Protein AF-0000000066290931 (afdb_homodimer)

Secondary structure (DSSP, 8-state):
-EEEE--SHHHHHHHHHHHHTT--EEEEES-TTSHHHHHS--EEESSGGG--SSEEEEE--GGGHHHHGGG--SEEEE-SSS-HHHHHHHHHHTEEE-GGGHHHHHHTS-GGGEEEEETTEEEEESSTTSPPPTT----SB-TTT--B-SS-HHHHHHHH-TTSEEEE-EEEETTEEEEEHHHHHHHHHHHHH-SEEEEEEE-SSEEEEEEEEE-/-EEEE--SHHHHHHHHHHHHTT--EEEEES-TTSHHHHHS--EEESSGGG--SSEEEEE--GGGHHHHGGG--SEEEE-SSS-HHHHHHHHHHTEEE-GGGHHHHHHTS-GGGEEEEETTEEEEESSTTSPPPTT----SB-TTT--B-SS-HHHHHHHH-TTSEEEE-EEEETTEEEEEHHHHHHHHHHHHH-SEEEEEEE-SSEEEEEEEEE-

Nearest PDB structures (foldseek):
  2dwc-assembly1_A  TM=7.096E-01  e=7.414E-03  Pyrococcus horikoshii OT3
  1kjq-assembly1_A  TM=5.152E-01  e=2.157E-02  Escherichia coli
  2dwc-assembly1_B  TM=4.068E-01  e=4.775E-03  Pyrococcus horikoshii OT3
  1kj8-assembly1_A  TM=3.905E-01  e=8.406E-03  Escherichia coli
  1kj8-assembly1_B  TM=3.903E-01  e=1.678E-02  Escherichia coli

Sequence (430 aa):
MDVIVGGGKYGVEAARFLEKRSRDYVIIDRNPECLAMRELDLVRVDSIEEVKEGRYFLKGGIEILPSLLKFKPEYIFPTAPLHVAAEALRLKFDLKPWNEVLDCIIGNLPARVVVSAGRGSVVVSYNRDADCLEKCSAPDICPVTKIKKPCPMHDLVKFAYPDAFVLISRQLEPGLGAISGEELAKLMKQAEKREKIVVATACRCHGVITALKRAMDVIVGGGKYGVEAARFLEKRSRDYVIIDRNPECLAMRELDLVRVDSIEEVKEGRYFLKGGIEILPSLLKFKPEYIFPTAPLHVAAEALRLKFDLKPWNEVLDCIIGNLPARVVVSAGRGSVVVSYNRDADCLEKCSAPDICPVTKIKKPCPMHDLVKFAYPDAFVLISRQLEPGLGAISGEELAKLMKQAEKREKIVVATACRCHGVITALKRA

pLDDT: mean 97.21, std 1.92, range [83.56, 98.88]

Solvent-accessible surface area (backbone atoms only — not comparable to full-atom values): 22575 Å² total; per-residue (Å²): 80,27,41,29,38,20,26,43,74,60,22,38,51,52,48,51,56,34,50,79,65,73,47,36,32,37,32,28,22,71,54,79,77,30,54,29,62,74,74,45,92,57,46,78,40,92,48,76,87,70,64,70,91,43,48,34,33,36,68,34,58,59,78,51,50,73,69,53,51,79,57,60,15,68,38,31,30,66,53,39,98,59,62,55,71,54,51,30,49,27,62,76,68,59,40,39,61,32,56,83,55,47,60,59,40,52,46,22,35,33,50,73,28,55,65,48,73,57,86,17,29,38,34,35,20,77,61,57,87,59,76,77,65,84,52,41,76,73,59,63,48,35,87,80,82,60,47,60,55,54,44,42,34,41,40,47,49,44,55,31,38,69,83,42,48,71,46,57,36,44,71,79,45,56,65,38,53,29,31,47,31,63,58,50,51,51,48,53,59,52,52,73,77,45,61,61,50,39,38,27,45,15,25,61,52,35,35,41,38,36,26,32,23,59,120,83,28,41,29,38,23,28,43,74,59,22,38,51,51,49,52,57,34,49,78,66,73,46,35,32,38,31,29,23,72,55,80,77,31,53,28,62,72,75,43,90,57,45,80,40,91,46,77,86,71,64,72,90,44,48,34,34,35,69,33,59,60,79,51,51,72,68,53,51,79,58,61,15,66,41,31,30,65,53,39,100,60,62,56,70,54,52,29,47,28,62,75,66,59,38,38,62,32,55,83,54,47,60,61,40,52,46,22,35,32,52,74,28,55,65,48,76,58,87,17,30,37,34,34,19,77,59,57,89,57,75,78,64,85,51,42,78,72,59,63,49,35,89,79,81,61,47,60,54,53,44,43,33,39,41,47,48,43,56,31,37,69,83,41,48,69,45,57,35,44,70,80,44,56,66,39,53,28,31,46,31,62,59,50,52,52,48,52,59,52,52,74,77,43,61,62,49,38,38,27,44,16,24,60,50,35,35,40,37,35,27,34,24,58,121

Structure (mmCIF, N/CA/C/O backbone):
data_AF-0000000066290931-model_v1
#
loop_
_entity.id
_entity.type
_entity.pdbx_description
1 polymer 'Uncharacterized protein AF_1314'
#
loop_
_atom_site.group_PDB
_atom_site.id
_atom_site.type_symbol
_atom_site.label_atom_id
_atom_site.label_alt_id
_atom_site.label_comp_id
_atom_site.label_asym_id
_atom_site.label_entity_id
_atom_site.label_seq_id
_atom_site.pdbx_PDB_ins_code
_atom_site.Cartn_x
_atom_site.Cartn_y
_atom_site.Cartn_z
_atom_site.occupancy
_atom_site.B_iso_or_equiv
_atom_site.auth_seq_id
_atom_site.auth_comp_id
_atom_site.auth_asym_id
_atom_site.auth_atom_id
_atom_site.pdbx_PDB_model_num
ATOM 1 N N . MET A 1 1 ? 5.922 -23.781 -26.359 1 96 1 MET A N 1
ATOM 2 C CA . MET A 1 1 ? 4.895 -24.562 -25.656 1 96 1 MET A CA 1
ATOM 3 C C . MET A 1 1 ? 4.551 -23.922 -24.312 1 96 1 MET A C 1
ATOM 5 O O . MET A 1 1 ? 5.41 -23.797 -23.438 1 96 1 MET A O 1
ATOM 9 N N . ASP A 1 2 ? 3.314 -23.406 -24.172 1 98.62 2 ASP A N 1
ATOM 10 C CA . ASP A 1 2 ? 2.844 -22.859 -22.906 1 98.62 2 ASP A CA 1
ATOM 11 C C . ASP A 1 2 ? 2.125 -23.922 -22.078 1 98.62 2 ASP A C 1
ATOM 13 O O . ASP A 1 2 ? 1.812 -25 -22.594 1 98.62 2 ASP A O 1
ATOM 17 N N . VAL A 1 3 ? 2.014 -23.625 -20.828 1 98.81 3 VAL A N 1
ATOM 18 C CA . VAL A 1 3 ? 1.461 -24.641 -19.938 1 98.81 3 VAL A CA 1
ATOM 19 C C . VAL A 1 3 ? 0.19 -24.109 -19.266 1 98.81 3 VAL A C 1
ATOM 21 O O . VAL A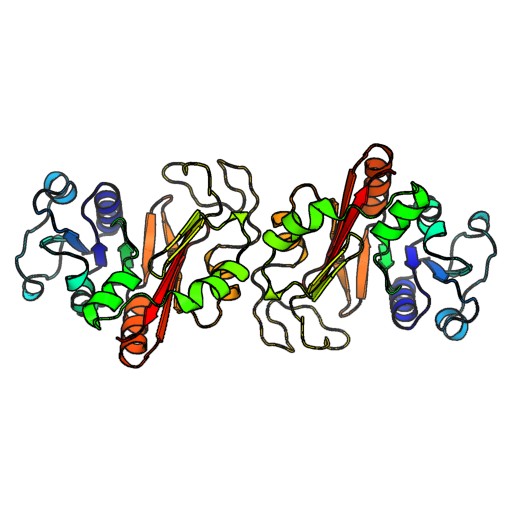 1 3 ? 0.156 -22.969 -18.797 1 98.81 3 VAL A O 1
ATOM 24 N N . ILE A 1 4 ? -0.84 -24.906 -19.234 1 98.81 4 ILE A N 1
ATOM 25 C CA . ILE A 1 4 ? -2.09 -24.609 -18.547 1 98.81 4 ILE A CA 1
ATOM 26 C C . ILE A 1 4 ? -2.332 -25.641 -17.453 1 98.81 4 ILE A C 1
ATOM 28 O O . ILE A 1 4 ? -2.424 -26.844 -17.734 1 98.81 4 ILE A O 1
ATOM 32 N N . VAL A 1 5 ? -2.406 -25.219 -16.266 1 98.69 5 VAL A N 1
ATOM 33 C CA . VAL A 1 5 ? -2.656 -26.109 -15.141 1 98.69 5 VAL A CA 1
ATOM 34 C C . VAL A 1 5 ? -4.141 -26.094 -14.781 1 98.69 5 VAL A C 1
ATOM 36 O O . VAL A 1 5 ? -4.613 -25.172 -14.109 1 98.69 5 VAL A O 1
ATOM 39 N N . GLY A 1 6 ? -4.848 -27.078 -15.109 1 98.12 6 GLY A N 1
ATOM 40 C CA . GLY A 1 6 ? -6.285 -27.172 -14.914 1 98.12 6 GLY A CA 1
ATOM 41 C C . GLY A 1 6 ? -7.066 -27.062 -16.219 1 98.12 6 GLY A C 1
ATOM 42 O O . GLY A 1 6 ? -6.887 -26.109 -16.984 1 98.12 6 GLY A O 1
ATOM 43 N N . GLY A 1 7 ? -7.914 -28.031 -16.438 1 98.06 7 GLY A N 1
ATOM 44 C CA . GLY A 1 7 ? -8.68 -28.078 -17.672 1 98.06 7 GLY A CA 1
ATOM 45 C C . GLY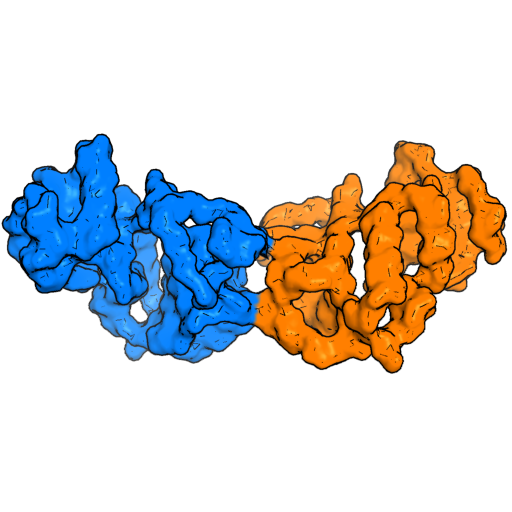 A 1 7 ? -10.125 -27.656 -17.484 1 98.06 7 GLY A C 1
ATOM 46 O O . GLY A 1 7 ? -11.008 -28.109 -18.219 1 98.06 7 GLY A O 1
ATOM 47 N N . GLY A 1 8 ? -10.398 -26.859 -16.453 1 97.38 8 GLY A N 1
ATOM 48 C CA . GLY A 1 8 ? -11.742 -26.328 -16.25 1 97.38 8 GLY A CA 1
ATOM 49 C C . GLY A 1 8 ? -12.055 -25.125 -17.125 1 97.38 8 GLY A C 1
ATOM 50 O O . GLY A 1 8 ? -11.461 -24.953 -18.188 1 97.38 8 GLY A O 1
ATOM 51 N N . LYS A 1 9 ? -13.039 -24.375 -16.719 1 96 9 LYS A N 1
ATOM 52 C CA . LYS A 1 9 ? -13.531 -23.219 -17.469 1 96 9 LYS A CA 1
ATOM 53 C C . LYS A 1 9 ? -12.398 -22.266 -17.812 1 96 9 LYS A C 1
ATOM 55 O O . LYS A 1 9 ? -12.242 -21.859 -18.969 1 96 9 LYS A O 1
ATOM 60 N N . TYR A 1 10 ? -11.625 -21.969 -16.828 1 96.06 10 TYR A N 1
ATOM 61 C CA . TYR A 1 10 ? -10.57 -20.984 -17.031 1 96.06 10 TYR A CA 1
ATOM 62 C C . TYR A 1 10 ? -9.414 -21.578 -17.828 1 96.06 10 TYR A C 1
ATOM 64 O O . TYR A 1 10 ? -8.711 -20.859 -18.547 1 96.06 10 TYR A O 1
ATOM 72 N N . GLY A 1 11 ? -9.219 -22.859 -17.672 1 98.12 11 GLY A N 1
ATOM 73 C CA . GLY A 1 11 ? -8.258 -23.531 -18.531 1 98.12 11 GLY A CA 1
ATOM 74 C C . GLY A 1 11 ? -8.625 -23.453 -20 1 98.12 11 GLY A C 1
ATOM 75 O O . GLY A 1 11 ? -7.762 -23.219 -20.844 1 98.12 11 GLY A O 1
ATOM 76 N N . VAL A 1 12 ? -9.883 -23.594 -20.219 1 98.5 12 VAL A N 1
ATOM 77 C CA . VAL A 1 12 ? -10.383 -23.516 -21.578 1 98.5 12 VAL A CA 1
ATOM 78 C C . VAL A 1 12 ? -10.172 -22.094 -22.125 1 98.5 12 VAL A C 1
ATOM 80 O O . VAL A 1 12 ? -9.734 -21.922 -23.266 1 98.5 12 VAL A O 1
ATOM 83 N N . GLU A 1 13 ? -10.445 -21.125 -21.281 1 97.75 13 GLU A N 1
ATOM 84 C CA . GLU A 1 13 ? -10.242 -19.734 -21.688 1 97.75 13 GLU A CA 1
ATOM 85 C C . GLU A 1 13 ? -8.781 -19.469 -22.016 1 97.75 13 GLU A C 1
ATOM 87 O O . GLU A 1 13 ? -8.477 -18.781 -23 1 97.75 13 GLU A O 1
ATOM 92 N N . ALA A 1 14 ? -7.91 -19.984 -21.234 1 98.56 14 ALA A N 1
ATOM 93 C CA . ALA A 1 14 ? -6.477 -19.844 -21.469 1 98.56 14 ALA A CA 1
ATOM 94 C C . ALA A 1 14 ? -6.066 -20.5 -22.781 1 98.56 14 ALA A C 1
ATOM 96 O O . ALA A 1 14 ? -5.301 -19.922 -23.562 1 98.56 14 ALA A O 1
ATOM 97 N N . ALA A 1 15 ? -6.629 -21.656 -23.016 1 98.81 15 ALA A N 1
ATOM 98 C CA . ALA A 1 15 ? -6.328 -22.375 -24.25 1 98.81 15 ALA A CA 1
ATOM 99 C C . ALA A 1 15 ? -6.777 -21.578 -25.469 1 98.81 15 ALA A C 1
ATOM 101 O O . ALA A 1 15 ? -6.027 -21.438 -26.438 1 98.81 15 ALA A O 1
ATOM 102 N N . ARG A 1 16 ? -7.941 -21.078 -25.391 1 98.5 16 ARG A N 1
ATOM 103 C CA . ARG A 1 16 ? -8.477 -20.297 -26.5 1 98.5 16 ARG A CA 1
AT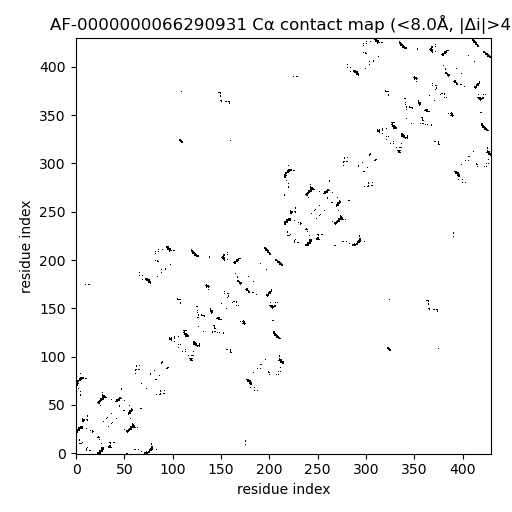OM 104 C C . ARG A 1 16 ? -7.633 -19.062 -26.766 1 98.5 16 ARG A C 1
ATOM 106 O O . ARG A 1 16 ? -7.41 -18.672 -27.906 1 98.5 16 ARG A O 1
ATOM 113 N N . PHE A 1 17 ? -7.254 -18.406 -25.688 1 98.38 17 PHE A N 1
ATOM 114 C CA . PHE A 1 17 ? -6.348 -17.266 -25.797 1 98.38 17 PHE A CA 1
ATOM 115 C C . PHE A 1 17 ? -5.09 -17.656 -26.578 1 98.38 17 PHE A C 1
ATOM 117 O O . PHE A 1 17 ? -4.664 -16.938 -27.484 1 98.38 17 PHE A O 1
ATOM 124 N N . LEU A 1 18 ? -4.484 -18.781 -26.25 1 98.69 18 LEU A N 1
ATOM 125 C CA . LEU A 1 18 ? -3.256 -19.25 -26.875 1 98.69 18 LEU A CA 1
ATOM 126 C C . LEU A 1 18 ? -3.506 -19.656 -28.328 1 98.69 18 LEU A C 1
ATOM 128 O O . LEU A 1 18 ? -2.674 -19.391 -29.203 1 98.69 18 LEU A O 1
ATOM 132 N N . GLU A 1 19 ? -4.629 -20.188 -28.594 1 98.31 19 GLU A N 1
ATOM 133 C CA . GLU A 1 19 ? -4.977 -20.594 -29.953 1 98.31 19 GLU A CA 1
ATOM 134 C C . GLU A 1 19 ? -5.098 -19.391 -30.875 1 98.31 19 GLU A C 1
ATOM 136 O O . GLU A 1 19 ? -4.633 -19.438 -32.031 1 98.31 19 GLU A O 1
ATOM 141 N N . LYS A 1 20 ? -5.77 -18.344 -30.375 1 97.69 20 LYS A N 1
ATOM 142 C CA . LYS A 1 20 ? -5.902 -17.109 -31.141 1 97.69 20 LYS A CA 1
ATOM 143 C C . LYS A 1 20 ? -4.535 -16.562 -31.547 1 97.69 20 LYS A C 1
ATOM 145 O O . LYS A 1 20 ? -4.418 -15.836 -32.531 1 97.69 20 LYS A O 1
ATOM 150 N N . ARG A 1 21 ? -3.582 -16.953 -30.844 1 97.06 21 ARG A N 1
ATOM 151 C CA . ARG A 1 21 ? -2.238 -16.438 -31.094 1 97.06 21 ARG A CA 1
ATOM 152 C C . ARG A 1 21 ? -1.345 -17.5 -31.719 1 97.06 21 ARG A C 1
ATOM 154 O O . ARG A 1 21 ? -0.128 -17.328 -31.812 1 97.06 21 ARG A O 1
ATOM 161 N N . SER A 1 22 ? -1.899 -18.625 -32.062 1 97.62 22 SER A N 1
ATOM 162 C CA . SER A 1 22 ? -1.22 -19.734 -32.719 1 97.62 22 SER A CA 1
ATOM 163 C C . SER A 1 22 ? -0.071 -20.266 -31.875 1 97.62 22 SER A C 1
ATOM 165 O O . SER A 1 22 ? 1.021 -20.531 -32.375 1 97.62 22 SER A O 1
ATOM 167 N N . ARG A 1 23 ? -0.32 -20.328 -30.625 1 98.19 23 ARG A N 1
ATOM 168 C CA . ARG A 1 23 ? 0.688 -20.844 -29.703 1 98.19 23 ARG A CA 1
ATOM 169 C C . ARG A 1 23 ? 0.375 -22.281 -29.297 1 98.19 23 ARG A C 1
ATOM 171 O O . ARG A 1 23 ? -0.79 -22.641 -29.125 1 98.19 23 ARG A O 1
ATOM 178 N N . ASP A 1 24 ? 1.445 -23.031 -29.203 1 98.62 24 ASP A N 1
ATOM 179 C CA . ASP A 1 24 ? 1.329 -24.406 -28.703 1 98.62 24 ASP A CA 1
ATOM 180 C C . ASP A 1 24 ? 1.185 -24.422 -27.188 1 98.62 24 ASP A C 1
ATOM 182 O O . ASP A 1 24 ? 1.726 -23.562 -26.484 1 98.62 24 ASP A O 1
ATOM 186 N N . TYR A 1 25 ? 0.439 -25.453 -26.703 1 98.81 25 TYR A N 1
ATOM 187 C CA . TYR A 1 25 ? 0.272 -25.531 -25.25 1 98.81 25 TYR A CA 1
ATOM 188 C C . TYR A 1 25 ? -0.017 -26.969 -24.812 1 98.81 25 TYR A C 1
ATOM 190 O O . TYR A 1 25 ? -0.355 -27.828 -25.641 1 98.81 25 TYR A O 1
ATOM 198 N N . VAL A 1 26 ? 0.183 -27.219 -23.594 1 98.75 26 VAL A N 1
ATOM 199 C CA . VAL A 1 26 ? -0.208 -28.469 -22.938 1 98.75 26 VAL A CA 1
ATOM 200 C C . VAL A 1 26 ? -1.065 -28.172 -21.719 1 98.75 26 VAL A C 1
ATOM 202 O O . VAL A 1 26 ? -0.765 -27.234 -20.953 1 98.75 26 VAL A O 1
ATOM 205 N N . ILE A 1 27 ? -2.201 -28.812 -21.547 1 98.75 27 ILE A N 1
ATOM 206 C CA . ILE A 1 27 ? -3.076 -28.734 -20.391 1 98.75 27 ILE A CA 1
ATOM 207 C C . ILE A 1 27 ? -2.857 -29.953 -19.5 1 98.75 27 ILE A C 1
ATOM 209 O O . ILE A 1 27 ? -2.836 -31.078 -19.969 1 98.75 27 ILE A O 1
ATOM 213 N N . ILE A 1 28 ? -2.672 -29.719 -18.266 1 98.44 28 ILE A N 1
ATOM 214 C CA . ILE A 1 28 ? -2.598 -30.828 -17.328 1 98.44 28 ILE A CA 1
ATOM 215 C C . ILE A 1 28 ? -3.805 -30.797 -16.391 1 98.44 28 ILE A C 1
ATOM 217 O O . ILE A 1 28 ? -4.188 -29.734 -15.898 1 98.44 28 ILE A O 1
ATOM 221 N N . ASP A 1 29 ? -4.406 -31.922 -16.172 1 98.12 29 ASP A N 1
ATOM 222 C CA . ASP A 1 29 ? -5.535 -32.094 -15.266 1 98.12 29 ASP A CA 1
ATOM 223 C C . ASP A 1 29 ? -5.637 -33.562 -14.805 1 98.12 29 ASP A C 1
ATOM 225 O O . ASP A 1 29 ? -5.32 -34.469 -15.562 1 98.12 29 ASP A O 1
ATOM 229 N N . ARG A 1 30 ? -6.055 -33.719 -13.617 1 97.06 30 ARG A N 1
ATOM 230 C CA . ARG A 1 30 ? -6.188 -35.062 -13.086 1 97.06 30 ARG A CA 1
ATOM 231 C C . ARG A 1 30 ? -7.371 -35.781 -13.719 1 97.06 30 ARG A C 1
ATOM 233 O O . ARG A 1 30 ? -7.375 -37.031 -13.812 1 97.06 30 ARG A O 1
ATOM 240 N N . ASN A 1 31 ? -8.367 -35 -14.094 1 97.12 31 ASN A N 1
ATOM 241 C CA . ASN A 1 31 ? -9.562 -35.562 -14.719 1 97.12 31 ASN A CA 1
ATOM 242 C C . ASN A 1 31 ? -9.406 -35.656 -16.234 1 97.12 31 ASN A C 1
ATOM 244 O O . ASN A 1 31 ? -9.43 -34.625 -16.922 1 97.12 31 ASN A O 1
ATOM 248 N N . PRO A 1 32 ? -9.312 -36.812 -16.828 1 96.19 32 PRO A N 1
ATOM 249 C CA . PRO A 1 32 ? -9.133 -36.938 -18.281 1 96.19 32 PRO A CA 1
ATOM 250 C C . PRO A 1 32 ? -10.367 -36.531 -19.078 1 96.19 32 PRO A C 1
ATOM 252 O O . PRO A 1 32 ? -10.305 -36.406 -20.297 1 96.19 32 PRO A O 1
ATOM 255 N N . GLU A 1 33 ? -11.469 -36.312 -18.359 1 97.19 33 GLU A N 1
ATOM 256 C CA . GLU A 1 33 ? -12.703 -35.875 -19.016 1 97.19 33 GLU A CA 1
ATOM 257 C C . GLU A 1 33 ? -13.078 -34.469 -18.625 1 97.19 33 GLU A C 1
ATOM 259 O O . GLU A 1 33 ? -14.266 -34.125 -18.562 1 97.19 33 GLU A O 1
ATOM 264 N N . CYS A 1 34 ? -12.055 -33.719 -18.203 1 97.56 34 CYS A N 1
ATOM 265 C CA . CYS A 1 34 ? -12.312 -32.344 -17.812 1 97.56 34 CYS A CA 1
ATOM 266 C C . CYS A 1 34 ? -12.914 -31.547 -18.969 1 97.56 34 CYS A C 1
ATOM 268 O O . CYS A 1 34 ? -13.008 -32.062 -20.078 1 97.56 34 CYS A O 1
ATOM 270 N N . LEU A 1 35 ? -13.336 -30.375 -18.719 1 98.31 35 LEU A N 1
ATOM 271 C CA . LEU A 1 35 ? -14.039 -29.516 -19.688 1 98.31 35 LEU A CA 1
ATOM 272 C C . LEU A 1 35 ? -13.18 -29.281 -20.922 1 98.31 35 LEU A C 1
ATOM 274 O O . LEU A 1 35 ? -13.695 -29.281 -22.047 1 98.31 35 LEU A O 1
ATOM 278 N N . ALA A 1 36 ? -11.961 -29.094 -20.734 1 98.5 36 ALA A N 1
ATOM 279 C CA . ALA A 1 36 ? -11.055 -28.812 -21.844 1 98.5 36 ALA A CA 1
ATOM 280 C C . ALA A 1 36 ? -11.07 -29.953 -22.859 1 98.5 36 ALA A C 1
ATOM 282 O O . ALA A 1 36 ? -11.062 -29.719 -24.078 1 98.5 36 ALA A O 1
ATOM 283 N N . MET A 1 37 ? -11.062 -31.172 -22.406 1 97.81 37 MET A N 1
ATOM 284 C CA . MET A 1 37 ? -11.047 -32.344 -23.281 1 97.81 37 MET A CA 1
ATOM 285 C C . MET A 1 37 ? -12.344 -32.438 -24.094 1 97.81 37 MET A C 1
ATOM 287 O O . MET A 1 37 ? -12.352 -32.969 -25.203 1 97.81 37 MET A O 1
ATOM 291 N N . ARG A 1 38 ? -13.344 -31.859 -23.547 1 97.69 38 ARG A N 1
ATOM 292 C CA . ARG A 1 38 ? -14.648 -31.906 -24.203 1 97.69 38 ARG A CA 1
ATOM 293 C C . ARG A 1 38 ? -14.797 -30.766 -25.219 1 97.69 38 ARG A C 1
ATOM 295 O O . ARG A 1 38 ? -15.438 -30.938 -26.266 1 97.69 38 ARG A O 1
ATOM 302 N N . GLU A 1 39 ? -14.211 -29.688 -24.938 1 97.88 39 GLU A N 1
ATOM 303 C CA . GLU A 1 39 ? -14.508 -28.469 -25.703 1 97.88 39 GLU A CA 1
ATOM 304 C C . GLU A 1 39 ? -13.406 -28.172 -26.703 1 97.88 39 GLU A C 1
ATOM 306 O O . GLU A 1 39 ? -13.617 -27.422 -27.656 1 97.88 39 GLU A O 1
ATOM 311 N N . LEU A 1 40 ? -12.305 -28.703 -26.484 1 98.38 40 LEU A N 1
ATOM 312 C CA . LEU A 1 40 ? -11.156 -28.359 -27.328 1 98.38 40 LEU A CA 1
ATOM 313 C C . LEU A 1 40 ? -10.664 -29.578 -28.094 1 98.38 40 LEU A C 1
ATOM 315 O O . LEU A 1 40 ? -10.969 -30.719 -27.734 1 98.38 40 LEU A O 1
ATOM 319 N N . ASP A 1 41 ? -9.969 -29.328 -29.203 1 97.5 41 ASP A N 1
ATOM 320 C CA . ASP A 1 41 ? -9.344 -30.375 -30 1 97.5 41 ASP A CA 1
ATOM 321 C C . ASP A 1 41 ? -7.914 -30.656 -29.516 1 97.5 41 ASP A C 1
ATOM 323 O O . ASP A 1 41 ? -6.957 -30.094 -30.047 1 97.5 41 ASP A O 1
ATOM 327 N N . LEU A 1 42 ? -7.812 -31.531 -28.547 1 98.38 42 LEU A N 1
ATOM 328 C CA . LEU A 1 42 ? -6.531 -31.797 -27.906 1 98.38 42 LEU A CA 1
ATOM 329 C C . LEU A 1 42 ? -6.055 -33.219 -28.219 1 98.38 42 LEU A C 1
ATOM 331 O O . LEU A 1 42 ? -6.867 -34.125 -28.297 1 98.38 42 LEU A O 1
ATOM 335 N N . VAL A 1 43 ? -4.832 -33.344 -28.375 1 98.06 43 VAL A N 1
ATOM 336 C CA . VAL A 1 43 ? -4.211 -34.656 -28.469 1 98.06 43 VAL A CA 1
ATOM 337 C C . VAL A 1 43 ? -3.865 -35.156 -27.062 1 98.06 43 VAL A C 1
ATOM 339 O O . VAL A 1 43 ? -3.104 -34.531 -26.328 1 98.06 43 VAL A O 1
ATOM 342 N N . ARG A 1 44 ? -4.418 -36.25 -26.688 1 97.56 44 ARG A N 1
ATOM 343 C CA . ARG A 1 44 ? -4.117 -36.875 -25.406 1 97.56 44 ARG A CA 1
ATOM 344 C C . ARG A 1 44 ? -2.795 -37.625 -25.453 1 97.56 44 ARG A C 1
ATOM 346 O O . ARG A 1 44 ? -2.555 -38.406 -26.375 1 97.56 44 ARG A O 1
ATOM 353 N N . VAL A 1 45 ? -1.954 -37.344 -24.5 1 97.06 45 VAL A N 1
ATOM 354 C CA . VAL A 1 45 ? -0.694 -38.062 -24.406 1 97.06 45 VAL A CA 1
ATOM 355 C C . VAL A 1 45 ? -0.525 -38.594 -22.984 1 97.06 45 VAL A C 1
ATOM 357 O O . VAL A 1 45 ? -1.117 -38.094 -22.031 1 97.06 45 VAL A O 1
ATOM 360 N N . ASP A 1 46 ? 0.33 -39.625 -22.828 1 94.12 46 ASP A N 1
ATOM 361 C CA . ASP A 1 46 ? 0.478 -40.312 -21.547 1 94.12 46 ASP A CA 1
ATOM 362 C C . ASP A 1 46 ? 1.736 -39.844 -20.812 1 94.12 46 ASP A C 1
ATOM 364 O O . ASP A 1 46 ? 1.885 -40.062 -19.609 1 94.12 46 ASP A O 1
ATOM 368 N N . SER A 1 47 ? 2.586 -39.281 -21.641 1 96 47 SER A N 1
ATOM 369 C CA . SER A 1 47 ? 3.838 -38.844 -21.047 1 96 47 SER A CA 1
ATOM 370 C C . SER A 1 47 ? 4.324 -37.531 -21.672 1 96 47 SER A C 1
ATOM 372 O O . SER A 1 47 ? 3.922 -37.188 -22.781 1 96 47 SER A O 1
ATOM 374 N N . ILE A 1 48 ? 5.129 -36.844 -20.891 1 96.88 48 ILE A N 1
ATOM 375 C CA . ILE A 1 48 ? 5.668 -35.562 -21.297 1 96.88 48 ILE A CA 1
ATOM 376 C C . ILE A 1 48 ? 6.508 -35.719 -22.562 1 96.88 48 ILE A C 1
ATOM 378 O O . ILE A 1 48 ? 6.594 -34.812 -23.391 1 96.88 48 ILE A O 1
ATOM 382 N N . GLU A 1 49 ? 7.133 -36.875 -22.781 1 96 49 GLU A N 1
ATOM 383 C CA . GLU A 1 49 ? 8.008 -37.156 -23.922 1 96 49 GLU A CA 1
ATOM 384 C C . GLU A 1 49 ? 7.238 -37.125 -25.234 1 96 49 GLU A C 1
ATOM 386 O O . GLU A 1 49 ? 7.824 -36.906 -26.297 1 96 49 GLU A O 1
ATOM 391 N N . GLU A 1 50 ? 6.023 -37.281 -25.125 1 96.94 50 GLU A N 1
ATOM 392 C CA . GLU A 1 50 ? 5.184 -37.312 -26.312 1 96.94 50 GLU A CA 1
ATOM 393 C C . GLU A 1 50 ? 4.742 -35.906 -26.734 1 96.94 50 GLU A C 1
ATOM 395 O O . GLU A 1 50 ? 4.18 -35.719 -27.812 1 96.94 50 GLU A O 1
ATOM 400 N N . VAL A 1 51 ? 4.914 -34.969 -25.844 1 96.06 51 VAL A N 1
ATOM 401 C CA . VAL A 1 51 ? 4.516 -33.594 -26.125 1 96.06 51 VAL A CA 1
ATOM 402 C C . VAL A 1 51 ? 5.477 -32.969 -27.125 1 96.06 51 VAL A C 1
ATOM 404 O O . VAL A 1 51 ? 6.695 -33 -26.922 1 96.06 51 VAL A O 1
ATOM 407 N N . LYS A 1 52 ? 5.047 -32.5 -28.219 1 93.19 52 LYS A N 1
ATOM 408 C CA . LYS A 1 52 ? 5.766 -31.812 -29.281 1 93.19 52 LYS A CA 1
ATOM 409 C C . LYS A 1 52 ? 5.082 -30.484 -29.625 1 93.19 52 LYS A C 1
ATOM 411 O O . LYS A 1 52 ? 4.535 -29.828 -28.75 1 93.19 52 LYS A O 1
ATOM 416 N N . GLU A 1 53 ? 5.148 -30.047 -30.75 1 95.5 53 GLU A N 1
ATOM 417 C CA . GLU A 1 53 ? 4.398 -28.875 -31.188 1 95.5 53 GLU A CA 1
ATOM 418 C C . GLU A 1 53 ? 2.916 -29.203 -31.359 1 95.5 53 GLU A C 1
ATOM 420 O O . GLU A 1 53 ? 2.557 -30.266 -31.844 1 95.5 53 GLU A O 1
ATOM 425 N N . GLY A 1 54 ? 2.096 -28.297 -30.797 1 97.75 54 GLY A N 1
ATOM 426 C CA . GLY A 1 54 ? 0.662 -28.516 -30.922 1 97.75 54 GLY A CA 1
ATOM 427 C C . GLY A 1 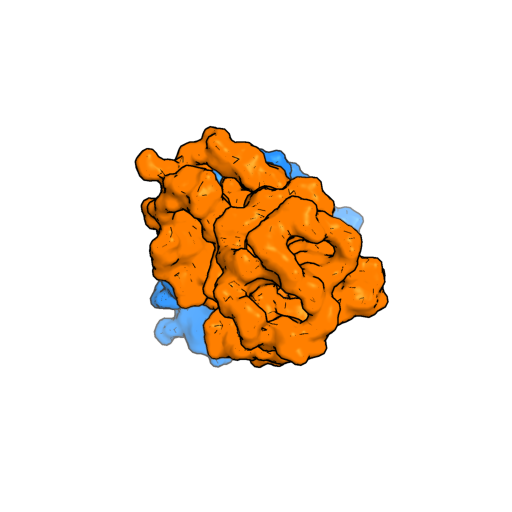54 ? -0.086 -28.312 -29.609 1 97.75 54 GLY A C 1
ATOM 428 O O . GLY A 1 54 ? 0.331 -27.516 -28.766 1 97.75 54 GLY A O 1
ATOM 429 N N . ARG A 1 55 ? -1.283 -28.922 -29.594 1 98.56 55 ARG A N 1
ATOM 430 C CA . ARG A 1 55 ? -2.201 -28.812 -28.469 1 98.56 55 ARG A CA 1
ATOM 431 C C . ARG A 1 55 ? -2.377 -30.156 -27.766 1 98.56 55 ARG A C 1
ATOM 433 O O . ARG A 1 55 ? -2.906 -31.094 -28.359 1 98.56 55 ARG A O 1
ATOM 440 N N . TYR A 1 56 ? -1.979 -30.156 -26.547 1 98.75 56 TYR A N 1
ATOM 441 C CA . TYR A 1 56 ? -1.913 -31.469 -25.891 1 98.75 56 TYR A CA 1
ATOM 442 C C . TYR A 1 56 ? -2.641 -31.438 -24.562 1 98.75 56 TYR A C 1
ATOM 444 O O . TYR A 1 56 ? -2.787 -30.391 -23.938 1 98.75 56 TYR A O 1
ATOM 452 N N . PHE A 1 57 ? -3.139 -32.625 -24.172 1 98.69 57 PHE A N 1
ATOM 453 C CA . PHE A 1 57 ? -3.639 -32.875 -22.828 1 98.69 57 PHE A CA 1
ATOM 454 C C . PHE A 1 57 ? -2.812 -33.969 -22.156 1 98.69 57 PHE A C 1
ATOM 456 O O . PHE A 1 57 ? -2.545 -35.031 -22.766 1 98.69 57 PHE A O 1
ATOM 463 N N . LEU A 1 58 ? -2.387 -33.719 -21.078 1 98.25 58 LEU A N 1
ATOM 464 C CA . LEU A 1 58 ? -1.648 -34.688 -20.25 1 98.25 58 LEU A CA 1
ATOM 465 C C . LEU A 1 58 ? -2.352 -34.906 -18.922 1 98.25 58 LEU A C 1
ATOM 467 O O . LEU A 1 58 ? -2.559 -33.969 -18.156 1 98.25 58 LEU A O 1
ATOM 471 N N . LYS A 1 59 ? -2.686 -36.188 -18.688 1 97.5 59 LYS A N 1
ATOM 472 C CA . LYS A 1 59 ? -3.314 -36.5 -17.406 1 97.5 59 LYS A CA 1
ATOM 473 C C . LYS A 1 59 ? -2.314 -36.406 -16.266 1 97.5 59 LYS A C 1
ATOM 475 O O . LYS A 1 59 ? -1.233 -37 -16.312 1 97.5 59 LYS A O 1
ATOM 480 N N . GLY A 1 60 ? -2.6 -35.625 -15.297 1 95.19 60 GLY A N 1
ATOM 481 C CA . GLY A 1 60 ? -1.729 -35.5 -14.141 1 95.19 60 GLY A CA 1
ATOM 482 C C . GLY A 1 60 ? -2 -34.219 -13.344 1 95.19 60 GLY A C 1
ATOM 483 O O . GLY A 1 60 ? -2.82 -33.406 -13.742 1 95.19 60 GLY A O 1
ATOM 484 N N . GLY A 1 61 ? -1.426 -34.156 -12.156 1 94.31 61 GLY A N 1
ATOM 485 C CA . GLY A 1 61 ? -1.578 -33 -11.297 1 94.31 61 GLY A CA 1
ATOM 486 C C . GLY A 1 61 ? -0.374 -32.062 -11.328 1 94.31 61 GLY A C 1
ATOM 487 O O . GLY A 1 61 ? 0.358 -32.031 -12.312 1 94.31 61 GLY A O 1
ATOM 488 N N . ILE A 1 62 ? -0.273 -31.266 -10.336 1 96.19 62 ILE A N 1
ATOM 489 C CA . ILE A 1 62 ? 0.708 -30.188 -10.211 1 96.19 62 ILE A CA 1
ATOM 490 C C . ILE A 1 62 ? 2.115 -30.781 -10.172 1 96.19 62 ILE A C 1
ATOM 492 O O . ILE A 1 62 ? 3.092 -30.094 -10.484 1 96.19 62 ILE A O 1
ATOM 496 N N . GLU A 1 63 ? 2.242 -32.094 -9.898 1 96 63 GLU A N 1
ATOM 497 C CA . GLU A 1 63 ? 3.539 -32.75 -9.781 1 96 63 GLU A CA 1
ATOM 498 C C . GLU A 1 63 ? 4.25 -32.812 -11.133 1 96 63 GLU A C 1
ATOM 500 O O . GLU A 1 63 ? 5.465 -33.031 -11.195 1 96 63 GLU A O 1
ATOM 505 N N . ILE A 1 64 ? 3.58 -32.625 -12.211 1 97.25 64 ILE A N 1
ATOM 506 C CA . ILE A 1 64 ? 4.137 -32.719 -13.555 1 97.25 64 ILE A CA 1
ATOM 507 C C . ILE A 1 64 ? 4.77 -31.406 -13.953 1 97.25 64 ILE A C 1
ATOM 509 O O . ILE A 1 64 ? 5.66 -31.359 -14.805 1 97.25 64 ILE A O 1
ATOM 513 N N . LEU A 1 65 ? 4.348 -30.328 -13.367 1 98.31 65 LEU A N 1
ATOM 514 C CA . LEU A 1 65 ? 4.652 -28.969 -13.805 1 98.31 65 LEU A CA 1
ATOM 515 C C . LEU A 1 65 ? 6.16 -28.734 -13.844 1 98.31 65 LEU A C 1
ATOM 517 O O . LEU A 1 65 ? 6.684 -28.219 -14.836 1 98.31 65 LEU A O 1
ATOM 521 N N . PRO A 1 66 ? 6.926 -29.156 -12.836 1 97.94 66 PRO A N 1
ATOM 522 C CA . PRO A 1 66 ? 8.367 -28.906 -12.898 1 97.94 66 PRO A CA 1
ATOM 523 C C . PRO A 1 66 ? 9.016 -29.531 -14.133 1 97.94 66 PRO A C 1
ATOM 525 O O . PRO A 1 66 ? 9.914 -28.922 -14.727 1 97.94 66 PRO A O 1
ATOM 528 N N . SER A 1 67 ? 8.547 -30.656 -14.531 1 97.69 67 SER A N 1
ATOM 529 C CA . SER A 1 67 ? 9.109 -31.328 -15.695 1 97.69 67 SER A CA 1
ATOM 530 C C . SER A 1 67 ? 8.742 -30.609 -16.984 1 97.69 67 SER A C 1
ATOM 532 O O . SER A 1 67 ? 9.492 -30.656 -17.969 1 97.69 67 SER A O 1
ATOM 534 N N . LEU A 1 68 ? 7.688 -29.922 -17 1 98.25 68 LEU A N 1
ATOM 535 C CA . LEU A 1 68 ? 7.227 -29.203 -18.188 1 98.25 68 LEU A CA 1
ATOM 536 C C . LEU A 1 68 ? 8.039 -27.938 -18.406 1 98.25 68 LEU A C 1
ATOM 538 O O . LEU A 1 68 ? 8.008 -27.359 -19.5 1 98.25 68 LEU A O 1
ATOM 542 N N . LEU A 1 69 ? 8.766 -27.5 -17.422 1 98.25 69 LEU A N 1
ATOM 543 C CA . LEU A 1 69 ? 9.57 -26.297 -17.547 1 98.25 69 LEU A CA 1
ATOM 544 C C . LEU A 1 69 ? 10.695 -26.484 -18.562 1 98.25 69 LEU A C 1
ATOM 546 O O . LEU A 1 69 ? 11.289 -25.5 -19.016 1 98.25 69 LEU A O 1
ATOM 550 N N . LYS A 1 70 ? 10.977 -27.719 -18.875 1 97.25 70 LYS A N 1
ATOM 551 C CA . LYS A 1 70 ? 11.992 -27.984 -19.891 1 97.25 70 LYS A CA 1
ATOM 552 C C . LYS A 1 70 ? 11.625 -27.344 -21.234 1 97.25 70 LYS A C 1
ATOM 554 O O . LYS A 1 70 ? 12.5 -27.047 -22.047 1 97.25 70 LYS A O 1
ATOM 559 N N . PHE A 1 71 ? 10.352 -27.109 -21.422 1 97.75 71 PHE A N 1
ATOM 560 C CA . PHE A 1 71 ? 9.883 -26.531 -22.672 1 97.75 71 PHE A CA 1
ATOM 561 C C . PHE A 1 71 ? 10.039 -25.016 -22.656 1 97.75 71 PHE A C 1
ATOM 563 O O . PHE A 1 71 ? 9.75 -24.344 -23.656 1 97.75 71 PHE A O 1
ATOM 570 N N . LYS A 1 72 ? 10.461 -24.453 -21.531 1 97.88 72 LYS A N 1
ATOM 571 C CA . LYS A 1 72 ? 10.672 -23.016 -21.359 1 97.88 72 LYS A CA 1
ATOM 572 C C . LYS A 1 72 ? 9.43 -22.234 -21.75 1 97.88 72 LYS A C 1
ATOM 574 O O . LYS A 1 72 ? 9.5 -21.297 -22.547 1 97.88 72 LYS A O 1
ATOM 579 N N . PRO A 1 73 ? 8.336 -22.641 -21.141 1 98.5 73 PRO A N 1
ATOM 580 C CA . PRO A 1 73 ? 7.109 -21.906 -21.453 1 98.5 73 PRO A CA 1
ATOM 581 C C . PRO A 1 73 ? 7.223 -20.406 -21.156 1 98.5 73 PRO A C 1
ATOM 583 O O . PRO A 1 73 ? 7.836 -20.016 -20.172 1 98.5 73 PRO A O 1
ATOM 586 N N . GLU A 1 74 ? 6.637 -19.609 -22.047 1 98.5 74 GLU A N 1
ATOM 587 C CA . GLU A 1 74 ? 6.52 -18.188 -21.75 1 98.5 74 GLU A CA 1
ATOM 588 C C . GLU A 1 74 ? 5.477 -17.938 -20.672 1 98.5 74 GLU A C 1
ATOM 590 O O . GLU A 1 74 ? 5.727 -17.188 -19.719 1 98.5 74 GLU A O 1
ATOM 595 N N . TYR A 1 75 ? 4.324 -18.641 -20.859 1 98.69 75 TYR A N 1
ATOM 596 C CA . TYR A 1 75 ? 3.223 -18.453 -19.922 1 98.69 75 TYR A CA 1
ATOM 597 C C . TYR A 1 75 ? 2.863 -19.75 -19.234 1 98.69 75 TYR A C 1
ATOM 599 O O . TYR A 1 75 ? 2.852 -20.812 -19.859 1 98.69 75 TYR A O 1
ATOM 607 N N . ILE A 1 76 ? 2.662 -19.641 -18.031 1 98.88 76 ILE A N 1
ATOM 608 C CA . ILE A 1 76 ? 2 -20.688 -17.25 1 98.88 76 ILE A CA 1
ATOM 609 C C . ILE A 1 76 ? 0.684 -20.156 -16.688 1 98.88 76 ILE A C 1
ATOM 611 O O . ILE A 1 76 ? 0.668 -19.141 -15.984 1 98.88 76 ILE A O 1
ATOM 615 N N . PHE A 1 77 ? -0.418 -20.812 -17.031 1 98.75 77 PHE A N 1
ATOM 616 C CA . PHE A 1 77 ? -1.741 -20.422 -16.578 1 98.75 77 PHE A CA 1
ATOM 617 C C . PHE A 1 77 ? -2.17 -21.234 -15.367 1 98.75 77 PHE A C 1
ATOM 619 O O . PHE A 1 77 ? -2.488 -22.422 -15.5 1 98.75 77 PHE A O 1
ATOM 626 N N . PRO A 1 78 ? -2.166 -20.594 -14.234 1 97.94 78 PRO A N 1
ATOM 627 C CA . PRO A 1 78 ? -2.527 -21.328 -13.016 1 97.94 78 PRO A CA 1
ATOM 628 C C . PRO A 1 78 ? -4.035 -21.359 -12.773 1 97.94 78 PRO A C 1
ATOM 630 O O . PRO A 1 78 ? -4.516 -20.766 -11.805 1 97.94 78 PRO A O 1
ATOM 633 N N . THR A 1 79 ? -4.742 -22.172 -13.469 1 96.44 79 THR A N 1
ATOM 634 C CA . THR A 1 79 ? -6.199 -22.125 -13.453 1 96.44 79 THR A CA 1
ATOM 635 C C . THR A 1 79 ? -6.773 -23.188 -12.516 1 96.44 79 THR A C 1
ATOM 637 O O . THR A 1 79 ? -7.992 -23.281 -12.359 1 96.44 79 THR A O 1
ATOM 640 N N . ALA A 1 80 ? -5.891 -23.922 -11.883 1 94.25 80 ALA A N 1
ATOM 641 C CA . ALA A 1 80 ? -6.316 -24.859 -10.844 1 94.25 80 ALA A CA 1
ATOM 642 C C . ALA A 1 80 ? -6.562 -24.141 -9.523 1 94.25 80 ALA A C 1
ATOM 644 O O . ALA A 1 80 ? -5.945 -23.094 -9.25 1 94.25 80 ALA A O 1
ATOM 645 N N . PRO A 1 81 ? -7.488 -24.609 -8.719 1 91.94 81 PRO A N 1
ATOM 646 C CA . PRO A 1 81 ? -7.844 -23.938 -7.461 1 91.94 81 PRO A CA 1
ATOM 647 C C . PRO A 1 81 ? -6.832 -24.203 -6.348 1 91.94 81 PRO A C 1
ATOM 649 O O . PRO A 1 81 ? -7.203 -24.688 -5.273 1 91.94 81 PRO A O 1
ATOM 652 N N . LEU A 1 82 ? -5.676 -23.969 -6.523 1 95.38 82 LEU A N 1
ATOM 653 C CA . LEU A 1 82 ? -4.586 -24.062 -5.559 1 95.38 82 LEU A CA 1
ATOM 654 C C . LEU A 1 82 ? -3.48 -23.078 -5.883 1 95.38 82 LEU A C 1
ATOM 656 O O . LEU A 1 82 ? -3.521 -22.406 -6.922 1 95.38 82 LEU A O 1
ATOM 660 N N . HIS A 1 83 ? -2.557 -22.891 -5.02 1 98.06 83 HIS A N 1
ATOM 661 C CA . HIS A 1 83 ? -1.361 -22.109 -5.289 1 98.06 83 HIS A CA 1
ATOM 662 C C . HIS A 1 83 ? -0.347 -22.906 -6.102 1 98.06 83 HIS A C 1
ATOM 664 O O . HIS A 1 83 ? 0.571 -23.5 -5.543 1 98.06 83 HIS A O 1
ATOM 670 N N . VAL A 1 84 ? -0.395 -22.781 -7.348 1 98.25 84 VAL A N 1
ATOM 671 C CA . VAL A 1 84 ? 0.273 -23.641 -8.312 1 98.25 84 VAL A CA 1
ATOM 672 C C . VAL A 1 84 ? 1.778 -23.641 -8.055 1 98.25 84 VAL A C 1
ATOM 674 O O . VAL A 1 84 ? 2.393 -24.703 -7.91 1 98.25 84 VAL A O 1
ATOM 677 N N . ALA A 1 85 ? 2.359 -22.484 -7.922 1 98.25 85 ALA A N 1
ATOM 678 C CA . ALA A 1 85 ? 3.807 -22.391 -7.742 1 98.25 85 ALA A CA 1
ATOM 679 C C . ALA A 1 85 ? 4.246 -23.031 -6.434 1 98.25 85 ALA A C 1
ATOM 681 O O . ALA A 1 85 ? 5.191 -23.828 -6.41 1 98.25 85 ALA A O 1
ATOM 682 N N . ALA A 1 86 ? 3.539 -22.766 -5.387 1 98.44 86 ALA A N 1
ATOM 683 C CA . ALA A 1 86 ? 3.898 -23.297 -4.074 1 98.44 86 ALA A CA 1
ATOM 684 C C . ALA A 1 86 ? 3.744 -24.812 -4.035 1 98.44 86 ALA A C 1
ATOM 686 O O . ALA A 1 86 ? 4.598 -25.516 -3.492 1 98.44 86 ALA A O 1
ATOM 687 N N . GLU A 1 87 ? 2.66 -25.312 -4.582 1 98 87 GLU A N 1
ATOM 688 C CA . GLU A 1 87 ? 2.404 -26.75 -4.562 1 98 87 GLU A CA 1
ATOM 689 C C . GLU A 1 87 ? 3.432 -27.5 -5.406 1 98 87 GLU A C 1
ATOM 691 O O . GLU A 1 87 ? 3.84 -28.609 -5.051 1 98 87 GLU A O 1
ATOM 696 N N . ALA A 1 88 ? 3.775 -26.875 -6.508 1 98.06 88 ALA A N 1
ATOM 697 C CA . ALA A 1 88 ? 4.82 -27.484 -7.328 1 98.06 88 ALA A CA 1
ATOM 698 C C . ALA A 1 88 ? 6.121 -27.609 -6.539 1 98.06 88 ALA A C 1
ATOM 700 O O . ALA A 1 88 ? 6.77 -28.672 -6.582 1 98.06 88 ALA A O 1
ATOM 701 N N . LEU A 1 89 ? 6.496 -26.578 -5.844 1 97.81 89 LEU A N 1
ATOM 702 C CA . LEU A 1 89 ? 7.691 -26.609 -5.012 1 97.81 89 LEU A CA 1
ATOM 703 C C . LEU A 1 89 ? 7.574 -27.672 -3.92 1 97.81 89 LEU A C 1
ATOM 705 O O . LEU A 1 89 ? 8.5 -28.453 -3.701 1 97.81 89 LEU A O 1
ATOM 709 N N . ARG A 1 90 ? 6.477 -27.594 -3.238 1 97.62 90 ARG A N 1
ATOM 710 C CA . ARG A 1 90 ? 6.246 -28.484 -2.105 1 97.62 90 ARG A CA 1
ATOM 711 C C . ARG A 1 90 ? 6.438 -29.938 -2.506 1 97.62 90 ARG A C 1
ATOM 713 O O . ARG A 1 90 ? 7.152 -30.688 -1.831 1 97.62 90 ARG A O 1
ATOM 720 N N . LEU A 1 91 ? 5.828 -30.328 -3.621 1 96.75 91 LEU A N 1
ATOM 721 C CA . LEU A 1 91 ? 5.875 -31.719 -4.07 1 96.75 91 LEU A CA 1
ATOM 722 C C . LEU A 1 91 ? 7.262 -32.062 -4.609 1 96.75 91 LEU A C 1
ATOM 724 O O . LEU A 1 91 ? 7.801 -33.125 -4.301 1 96.75 91 LEU A O 1
ATOM 728 N N . LYS A 1 92 ? 7.789 -31.172 -5.387 1 97.06 92 LYS A N 1
ATOM 729 C CA . LYS A 1 92 ? 9.078 -31.438 -6.012 1 97.06 92 LYS A CA 1
ATOM 730 C C . LYS A 1 92 ? 10.164 -31.641 -4.961 1 97.06 92 LYS A C 1
ATOM 732 O O . LYS A 1 92 ? 11.039 -32.5 -5.113 1 97.06 92 LYS A O 1
ATOM 737 N N . PHE A 1 93 ? 10.109 -30.828 -3.916 1 97.06 93 PHE A N 1
ATOM 738 C CA . PHE A 1 93 ? 11.227 -30.828 -2.975 1 97.06 93 PHE A CA 1
ATOM 739 C C . PHE A 1 93 ? 10.789 -31.359 -1.616 1 97.06 93 PHE A C 1
ATOM 741 O O . PHE A 1 93 ? 11.523 -31.234 -0.632 1 97.06 93 PHE A O 1
ATOM 748 N N . ASP A 1 94 ? 9.578 -31.906 -1.539 1 95.69 94 ASP A N 1
ATOM 749 C CA . ASP A 1 94 ? 9.031 -32.531 -0.33 1 95.69 94 ASP A CA 1
ATOM 750 C C . ASP A 1 94 ? 9.078 -31.531 0.842 1 95.69 94 ASP A C 1
ATOM 752 O O . ASP A 1 94 ? 9.617 -31.859 1.904 1 95.69 94 ASP A O 1
ATOM 756 N N . LEU A 1 95 ? 8.547 -30.375 0.638 1 97.56 95 LEU A N 1
ATOM 757 C CA . LEU A 1 95 ? 8.5 -29.344 1.665 1 97.56 95 LEU A CA 1
ATOM 758 C C . LEU A 1 95 ? 7.199 -29.422 2.453 1 97.56 95 LEU A C 1
ATOM 760 O O . LEU A 1 95 ? 6.234 -30.047 2.01 1 97.56 95 LEU A O 1
ATOM 764 N N . LYS A 1 96 ? 7.199 -28.797 3.623 1 98.06 96 LYS A N 1
ATOM 765 C CA . LYS A 1 96 ? 6.02 -28.703 4.477 1 98.06 96 LYS A CA 1
ATOM 766 C C . LYS A 1 96 ? 5.672 -27.25 4.793 1 98.06 96 LYS A C 1
ATOM 768 O O . LYS A 1 96 ? 6.523 -26.375 4.68 1 98.06 96 LYS A O 1
ATOM 773 N N . PRO A 1 97 ? 4.453 -27.031 5.234 1 98.12 97 PRO A N 1
ATOM 774 C CA . PRO A 1 97 ? 4.062 -25.672 5.602 1 98.12 97 PRO A CA 1
ATOM 775 C C . PRO A 1 97 ? 4.906 -25.109 6.738 1 98.12 97 PRO A C 1
ATOM 777 O O . PRO A 1 97 ? 5.207 -25.812 7.707 1 98.12 97 PRO A O 1
ATOM 780 N N . TRP A 1 98 ? 5.367 -23.906 6.582 1 98.19 98 TRP A N 1
ATOM 781 C CA . TRP A 1 98 ? 6.086 -23.141 7.598 1 98.19 98 TRP A CA 1
ATOM 782 C C . TRP A 1 98 ? 5.16 -22.156 8.297 1 98.19 98 TRP A C 1
ATOM 784 O O . TRP A 1 98 ? 5.172 -20.969 7.98 1 98.19 98 TRP A O 1
ATOM 794 N N . ASN A 1 99 ? 4.398 -22.594 9.281 1 97.19 99 ASN A N 1
ATOM 795 C CA . ASN A 1 99 ? 3.328 -21.812 9.914 1 97.19 99 ASN A CA 1
ATOM 796 C C . ASN A 1 99 ? 3.883 -20.688 10.773 1 97.19 99 ASN A C 1
ATOM 798 O O . ASN A 1 99 ? 3.252 -19.641 10.906 1 97.19 99 ASN A O 1
ATOM 802 N N . GLU A 1 100 ? 5.023 -20.781 11.32 1 96.25 100 GLU A N 1
ATOM 803 C CA . GLU A 1 100 ? 5.586 -19.891 12.312 1 96.25 100 GLU A CA 1
ATOM 804 C C . GLU A 1 100 ? 5.793 -18.484 11.734 1 96.25 100 GLU A C 1
ATOM 806 O O . GLU A 1 100 ? 5.77 -17.5 12.469 1 96.25 100 GLU A O 1
ATOM 811 N N . VAL A 1 101 ? 5.965 -18.438 10.414 1 97.62 101 VAL A N 1
ATOM 812 C CA . VAL A 1 101 ? 6.328 -17.156 9.82 1 97.62 101 VAL A CA 1
ATOM 813 C C . VAL A 1 101 ? 5.062 -16.391 9.422 1 97.62 101 VAL A C 1
ATOM 815 O O . VAL A 1 101 ? 5.121 -15.203 9.125 1 97.62 101 VAL A O 1
ATOM 818 N N . LEU A 1 102 ? 3.9 -16.984 9.469 1 97.69 102 LEU A N 1
ATOM 819 C CA . LEU A 1 102 ? 2.676 -16.391 8.93 1 97.69 102 LEU A CA 1
ATOM 820 C C . LEU A 1 102 ? 2.277 -15.148 9.711 1 97.69 102 LEU A C 1
ATOM 822 O O . LEU A 1 102 ? 1.77 -14.188 9.133 1 97.69 102 LEU A O 1
ATOM 826 N N . ASP A 1 103 ? 2.514 -15.156 11.008 1 96.69 103 ASP A N 1
ATOM 827 C CA . ASP A 1 103 ? 2.146 -14 11.82 1 96.69 103 ASP A CA 1
ATOM 828 C C . ASP A 1 103 ? 2.914 -12.758 11.383 1 96.69 103 ASP A C 1
ATOM 830 O O . ASP A 1 103 ? 2.354 -11.656 11.344 1 96.69 103 ASP A O 1
ATOM 834 N N . CYS A 1 104 ? 4.145 -13 11.117 1 97.31 104 CYS A N 1
ATOM 835 C CA . CYS A 1 104 ? 4.977 -11.898 10.641 1 97.31 104 CYS A CA 1
ATOM 836 C C . CYS A 1 104 ? 4.465 -11.367 9.312 1 97.31 104 CYS A C 1
ATOM 838 O O . CYS A 1 104 ? 4.363 -10.156 9.117 1 97.31 104 CYS A O 1
ATOM 840 N N . ILE A 1 105 ? 4.078 -12.211 8.406 1 98.31 105 ILE A N 1
ATOM 841 C CA . ILE A 1 105 ? 3.578 -11.836 7.09 1 98.31 105 ILE A CA 1
ATOM 842 C C . ILE A 1 105 ? 2.25 -11.102 7.234 1 98.31 105 ILE A C 1
ATOM 844 O O . ILE A 1 105 ? 2.088 -9.992 6.707 1 98.31 105 ILE A O 1
ATOM 848 N N . ILE A 1 106 ? 1.387 -11.648 8.016 1 98.44 106 ILE A N 1
ATOM 849 C CA . ILE A 1 106 ? 0.048 -11.102 8.203 1 98.44 106 ILE A CA 1
ATOM 850 C C . ILE A 1 106 ? 0.139 -9.742 8.883 1 98.44 106 ILE A C 1
ATOM 852 O O . ILE A 1 106 ? -0.587 -8.812 8.523 1 98.44 106 ILE A O 1
ATOM 856 N N . GLY A 1 107 ? 1.04 -9.641 9.836 1 97.88 107 GLY A N 1
ATOM 857 C CA . GLY A 1 107 ? 1.214 -8.391 10.562 1 97.88 107 GLY A CA 1
ATOM 858 C C . GLY A 1 107 ? 1.63 -7.234 9.68 1 97.88 107 GLY A C 1
ATOM 859 O O . GLY A 1 107 ? 1.467 -6.07 10.055 1 97.88 107 GLY A O 1
ATOM 860 N N . ASN A 1 108 ? 2.127 -7.551 8.523 1 98.25 108 ASN A N 1
ATOM 861 C CA . ASN A 1 108 ? 2.607 -6.508 7.625 1 98.25 108 ASN A CA 1
ATOM 862 C C . ASN A 1 108 ? 1.688 -6.34 6.418 1 98.25 108 ASN A C 1
ATOM 864 O O . ASN A 1 108 ? 2.074 -5.738 5.418 1 98.25 108 ASN A O 1
ATOM 868 N N . LEU A 1 109 ? 0.515 -6.883 6.523 1 98.56 109 LEU A N 1
ATOM 869 C CA . LEU A 1 109 ? -0.569 -6.676 5.566 1 98.56 109 LEU A CA 1
ATOM 870 C C . LEU A 1 109 ? -1.748 -5.969 6.227 1 98.56 109 LEU A C 1
ATOM 872 O O . LEU A 1 109 ? -2.088 -6.258 7.375 1 98.56 109 LEU A O 1
ATOM 876 N N . PRO A 1 110 ? -2.381 -5 5.535 1 97.94 110 PRO A N 1
ATOM 877 C CA . PRO A 1 110 ? -3.645 -4.496 6.082 1 97.94 110 PRO A CA 1
ATOM 878 C C . PRO A 1 110 ? -4.656 -5.609 6.348 1 97.94 110 PRO A C 1
ATOM 880 O O . PRO A 1 110 ? -4.855 -6.484 5.5 1 97.94 110 PRO A O 1
ATOM 883 N N . ALA A 1 111 ? -5.297 -5.582 7.457 1 97.44 111 ALA A N 1
ATOM 884 C CA . ALA A 1 111 ? -6.254 -6.621 7.828 1 97.44 111 ALA A CA 1
ATOM 885 C C . ALA A 1 111 ? -7.355 -6.75 6.781 1 97.44 111 ALA A C 1
ATOM 887 O O . ALA A 1 111 ? -7.844 -7.852 6.516 1 97.44 111 ALA A O 1
ATOM 888 N N . ARG A 1 112 ? -7.656 -5.695 6.176 1 96.06 112 ARG A N 1
ATOM 889 C CA . ARG A 1 112 ? -8.82 -5.676 5.293 1 96.06 112 ARG A CA 1
ATOM 890 C C . ARG A 1 112 ? -8.531 -6.422 3.996 1 96.06 112 ARG A C 1
ATOM 892 O O . ARG A 1 112 ? -9.453 -6.723 3.232 1 96.06 112 ARG A O 1
ATOM 899 N N . VAL A 1 113 ? -7.273 -6.734 3.727 1 98.06 113 VAL A N 1
ATOM 900 C CA . VAL A 1 113 ? -7.004 -7.461 2.49 1 98.06 113 VAL A CA 1
ATOM 901 C C . VAL A 1 113 ? -6.836 -8.945 2.793 1 98.06 113 VAL A C 1
ATOM 903 O O . VAL A 1 113 ? -6.793 -9.773 1.876 1 98.06 113 VAL A O 1
ATOM 906 N N . VAL A 1 114 ? -6.699 -9.352 4.039 1 98.38 114 VAL A N 1
ATOM 907 C CA . VAL A 1 114 ? -6.465 -10.742 4.406 1 98.38 114 VAL A CA 1
ATOM 908 C C . VAL A 1 114 ? -7.781 -11.516 4.348 1 98.38 114 VAL A C 1
ATOM 910 O O . VAL A 1 114 ? -8.727 -11.203 5.07 1 98.38 114 VAL A O 1
ATOM 913 N N . VAL A 1 115 ? -7.852 -12.461 3.529 1 97.69 115 VAL A N 1
ATOM 914 C CA . VAL A 1 115 ? -9.062 -13.258 3.342 1 97.69 115 VAL A CA 1
ATOM 915 C C . VAL A 1 115 ? -9.023 -14.477 4.254 1 97.69 115 VAL A C 1
ATOM 917 O O . VAL A 1 115 ? -10.008 -14.797 4.922 1 97.69 115 VAL A O 1
ATOM 920 N N . SER A 1 116 ? -7.906 -15.164 4.242 1 96.75 116 SER A N 1
ATOM 921 C CA . SER A 1 116 ? -7.746 -16.375 5.051 1 96.75 116 SER A CA 1
ATOM 922 C C . SER A 1 116 ? -6.27 -16.688 5.281 1 96.75 116 SER A C 1
ATOM 924 O O . SER A 1 116 ? -5.406 -16.219 4.543 1 96.75 116 SER A O 1
ATOM 926 N N . ALA A 1 117 ? -6.055 -17.422 6.332 1 96.38 117 ALA A N 1
ATOM 927 C CA . ALA A 1 117 ? -4.715 -17.891 6.68 1 96.38 117 ALA A CA 1
ATOM 928 C C . ALA A 1 117 ? -4.762 -19.281 7.281 1 96.38 117 ALA A C 1
ATOM 930 O O . ALA A 1 117 ? -5.656 -19.609 8.07 1 96.38 117 ALA A O 1
ATOM 931 N N . GLY A 1 118 ? -3.83 -20.141 6.809 1 93.44 118 GLY A N 1
ATOM 932 C CA . GLY A 1 118 ? -3.732 -21.5 7.328 1 93.44 118 GLY A CA 1
ATOM 933 C C . GLY A 1 118 ? -2.834 -22.391 6.496 1 93.44 118 GLY A C 1
ATOM 934 O O . GLY A 1 118 ? -2.637 -22.141 5.305 1 93.44 118 GLY A O 1
ATOM 935 N N . ARG A 1 119 ? -2.23 -23.391 7.109 1 93.12 119 ARG A N 1
ATOM 936 C CA . ARG A 1 119 ? -1.399 -24.406 6.469 1 93.12 119 ARG A CA 1
ATOM 937 C C . ARG A 1 119 ? -0.278 -23.766 5.66 1 93.12 119 ARG A C 1
ATOM 939 O O . ARG A 1 119 ? -0.089 -24.094 4.484 1 93.12 119 ARG A O 1
ATOM 946 N N . GLY A 1 120 ? 0.302 -22.703 6.238 1 97.12 120 GLY A N 1
ATOM 947 C CA . GLY A 1 120 ? 1.466 -22.062 5.66 1 97.12 120 GLY A CA 1
ATOM 948 C C . GLY A 1 120 ? 1.111 -21.031 4.598 1 97.12 120 GLY A C 1
ATOM 949 O O . GLY A 1 120 ? 1.996 -20.5 3.926 1 97.12 120 GLY A O 1
ATOM 950 N N . SER A 1 121 ? -0.223 -20.719 4.492 1 98.38 121 SER A N 1
ATOM 951 C CA . SER A 1 121 ? -0.606 -19.844 3.398 1 98.38 121 SER A CA 1
ATOM 952 C C . SER A 1 121 ? -1.465 -18.688 3.898 1 98.38 121 SER A C 1
ATOM 954 O O . SER A 1 121 ? -2.141 -18.797 4.922 1 98.38 121 SER A O 1
ATOM 956 N N . VAL A 1 122 ? -1.373 -17.594 3.219 1 98.62 122 VAL A N 1
ATOM 957 C CA . VAL A 1 122 ? -2.219 -16.422 3.41 1 98.62 122 VAL A CA 1
ATOM 958 C C . VAL A 1 122 ? -2.83 -16 2.076 1 98.62 122 VAL A C 1
ATOM 960 O O . VAL A 1 122 ? -2.115 -15.812 1.088 1 98.62 122 VAL A O 1
ATOM 963 N N . VAL A 1 123 ? -4.141 -15.922 2.045 1 98.5 123 VAL A N 1
ATOM 964 C CA . VAL A 1 123 ? -4.844 -15.43 0.867 1 98.5 123 VAL A CA 1
ATOM 965 C C . VAL A 1 123 ? -5.211 -13.961 1.062 1 98.5 123 VAL A C 1
ATOM 967 O O . VAL A 1 123 ? -5.73 -13.578 2.113 1 98.5 123 VAL A O 1
ATOM 970 N N . VAL A 1 124 ? -4.902 -13.172 0.092 1 98.56 124 VAL A N 1
ATOM 971 C CA . VAL A 1 124 ? -5.164 -11.742 0.205 1 98.56 124 VAL A CA 1
ATOM 972 C C . VAL A 1 124 ? -5.961 -11.266 -1.008 1 98.56 124 VAL A C 1
ATOM 974 O O . VAL A 1 124 ? -5.785 -11.781 -2.113 1 98.56 124 VAL A O 1
ATOM 977 N N . SER A 1 125 ? -6.797 -10.289 -0.789 1 98.25 125 SER A N 1
ATOM 978 C CA . SER A 1 125 ? -7.645 -9.727 -1.84 1 98.25 125 SER A CA 1
ATOM 979 C C . SER A 1 125 ? -8.102 -8.32 -1.489 1 98.25 125 SER A C 1
ATOM 981 O O . SER A 1 125 ? -8.461 -8.039 -0.342 1 98.25 125 SER A O 1
ATOM 983 N N . TYR A 1 126 ? -8.055 -7.406 -2.492 1 97.69 126 TYR A N 1
ATOM 984 C CA . TYR A 1 126 ? -8.703 -6.113 -2.305 1 97.69 126 TYR A CA 1
ATOM 985 C C . TYR A 1 126 ? -10.219 -6.254 -2.324 1 97.69 126 TYR A C 1
ATOM 987 O O . TYR A 1 126 ? -10.938 -5.379 -1.831 1 97.69 126 TYR A O 1
ATOM 995 N N . ASN A 1 127 ? -10.695 -7.273 -2.951 1 95.19 127 ASN A N 1
ATOM 996 C CA . ASN A 1 127 ? -12.117 -7.617 -2.955 1 95.19 127 ASN A CA 1
ATOM 997 C C . ASN A 1 127 ? -12.414 -8.781 -2.014 1 95.19 127 ASN A C 1
ATOM 999 O O . ASN A 1 127 ? -12.836 -9.852 -2.457 1 95.19 127 ASN A O 1
ATOM 1003 N N . ARG A 1 128 ? -12.289 -8.539 -0.801 1 91.56 128 ARG A N 1
ATOM 1004 C CA . ARG A 1 128 ? -12.312 -9.57 0.231 1 91.56 128 ARG A CA 1
ATOM 1005 C C . ARG A 1 128 ? -13.703 -10.164 0.38 1 91.56 128 ARG A C 1
ATOM 1007 O O . ARG A 1 128 ? -13.859 -11.367 0.596 1 91.56 128 ARG A O 1
ATOM 1014 N N . ASP A 1 129 ? -14.688 -9.312 0.206 1 89.69 129 ASP A N 1
ATOM 1015 C CA . ASP A 1 129 ? -16.016 -9.695 0.677 1 89.69 129 ASP A CA 1
ATOM 1016 C C . ASP A 1 129 ? -17 -9.797 -0.484 1 89.69 129 ASP A C 1
ATOM 1018 O O . ASP A 1 129 ? -18.203 -9.906 -0.27 1 89.69 129 ASP A O 1
ATOM 1022 N N . ALA A 1 130 ? -16.516 -9.68 -1.701 1 92.19 130 ALA A N 1
ATOM 1023 C CA . ALA A 1 130 ? -17.391 -9.734 -2.871 1 92.19 130 ALA A CA 1
ATOM 1024 C C . ALA A 1 130 ? -16.766 -10.57 -3.982 1 92.19 130 ALA A C 1
ATOM 1026 O O . ALA A 1 130 ? -15.602 -10.969 -3.893 1 92.19 130 ALA A O 1
ATOM 1027 N N . ASP A 1 131 ? -17.609 -10.859 -4.941 1 92.56 131 ASP A N 1
ATOM 1028 C CA . ASP A 1 131 ? -17.125 -11.586 -6.113 1 92.56 131 ASP A CA 1
ATOM 1029 C C . ASP A 1 131 ? -16.641 -10.625 -7.195 1 92.56 131 ASP A C 1
ATOM 1031 O O . ASP A 1 131 ? -17.25 -9.57 -7.406 1 92.56 131 ASP A O 1
ATOM 1035 N N . CYS A 1 132 ? -15.711 -11.039 -7.844 1 93.94 132 CYS A N 1
ATOM 1036 C CA . CYS A 1 132 ? -15.172 -10.242 -8.938 1 93.94 132 CYS A CA 1
ATOM 1037 C C . CYS A 1 132 ? -16.094 -10.297 -10.156 1 93.94 132 CYS A C 1
ATOM 1039 O O . CYS A 1 132 ? -16.812 -11.281 -10.352 1 93.94 132 CYS A O 1
ATOM 1041 N N . LEU A 1 133 ? -16.094 -9.211 -10.914 1 93.81 133 LEU A N 1
ATOM 1042 C CA . LEU A 1 133 ? -16.719 -9.25 -12.234 1 93.81 133 LEU A CA 1
ATOM 1043 C C . LEU A 1 133 ? -15.977 -10.227 -13.148 1 93.81 133 LEU A C 1
ATOM 1045 O O . LEU A 1 133 ? -14.742 -10.297 -13.125 1 93.81 133 LEU A O 1
ATOM 1049 N N . GLU A 1 134 ? -16.828 -10.867 -13.898 1 90.5 134 GLU A N 1
ATOM 1050 C CA . GLU A 1 134 ? -16.203 -11.703 -14.922 1 90.5 134 GLU A CA 1
ATOM 1051 C C . GLU A 1 134 ? -15.43 -10.852 -15.922 1 90.5 134 GLU A C 1
ATOM 1053 O O . GLU A 1 134 ? -15.883 -9.781 -16.328 1 90.5 134 GLU A O 1
ATOM 1058 N N . LYS A 1 135 ? -14.258 -11.156 -16.266 1 93.88 135 LYS A N 1
ATOM 1059 C CA . LYS A 1 135 ? -13.422 -10.492 -17.266 1 93.88 135 LYS A CA 1
ATOM 1060 C C . LYS A 1 135 ? -13.078 -9.07 -16.844 1 93.88 135 LYS A C 1
ATOM 1062 O O . LYS A 1 135 ? -13.172 -8.141 -17.641 1 93.88 135 LYS A O 1
ATOM 1067 N N . CYS A 1 136 ? -12.906 -8.867 -15.633 1 95.56 136 CYS A N 1
ATOM 1068 C CA . CYS A 1 136 ? -12.508 -7.566 -15.094 1 95.56 136 CYS A CA 1
ATOM 1069 C C . CYS A 1 136 ? -11.094 -7.203 -15.555 1 95.56 136 CYS A C 1
ATOM 1071 O O . CYS A 1 136 ? -10.203 -8.055 -15.562 1 95.56 136 CYS A O 1
ATOM 1073 N N . SER A 1 137 ? -10.852 -5.91 -15.82 1 96.06 137 SER A N 1
ATOM 1074 C CA . SER A 1 137 ? -9.555 -5.418 -16.281 1 96.06 137 SER A CA 1
ATOM 1075 C C . SER A 1 137 ? -8.648 -5.062 -15.109 1 96.06 137 SER A C 1
ATOM 1077 O O . SER A 1 137 ? -7.52 -4.605 -15.312 1 96.06 137 SER A O 1
ATOM 1079 N N . ALA A 1 138 ? -9.164 -5.18 -13.867 1 96.5 138 ALA A N 1
ATOM 1080 C CA . ALA A 1 138 ? -8.406 -4.957 -12.633 1 96.5 138 ALA A CA 1
ATOM 1081 C C . ALA A 1 138 ? -7.949 -3.506 -12.531 1 96.5 138 ALA A C 1
ATOM 1083 O O . ALA A 1 138 ? -6.77 -3.24 -12.289 1 96.5 138 ALA A O 1
ATOM 1084 N N . PRO A 1 139 ? -8.891 -2.564 -12.758 1 96.94 139 PRO A N 1
ATOM 1085 C CA . PRO A 1 139 ? -8.5 -1.155 -12.656 1 96.94 139 PRO A CA 1
ATOM 1086 C C . PRO A 1 139 ? -8.086 -0.757 -11.242 1 96.94 139 PRO A C 1
ATOM 1088 O O . PRO A 1 139 ? -8.211 -1.555 -10.305 1 96.94 139 PRO A O 1
ATOM 1091 N N . ASP A 1 140 ? -7.555 0.463 -11.047 1 96.75 140 ASP A N 1
ATOM 1092 C CA . ASP A 1 140 ? -7.094 0.957 -9.758 1 96.75 140 ASP A CA 1
ATOM 1093 C C . ASP A 1 140 ? -8.25 1.066 -8.766 1 96.75 140 ASP A C 1
ATOM 1095 O O . ASP A 1 140 ? -8.07 0.845 -7.566 1 96.75 140 ASP A O 1
ATOM 1099 N N . ILE A 1 141 ? -9.344 1.421 -9.281 1 97.25 141 ILE A N 1
ATOM 1100 C CA . ILE A 1 141 ? -10.555 1.43 -8.477 1 97.25 141 ILE A CA 1
ATOM 1101 C C . ILE A 1 141 ? -11.375 0.174 -8.766 1 97.25 141 ILE A C 1
ATOM 1103 O O . ILE A 1 141 ? -11.727 -0.094 -9.914 1 97.25 141 ILE A O 1
ATOM 1107 N N . CYS A 1 142 ? -11.688 -0.624 -7.766 1 96.88 142 CYS A N 1
ATOM 1108 C CA . CYS A 1 142 ? -12.453 -1.852 -7.941 1 96.88 142 CYS A CA 1
ATOM 1109 C C . CYS A 1 142 ? -13.867 -1.547 -8.414 1 96.88 142 CYS A C 1
ATOM 1111 O O . CYS A 1 142 ? -14.602 -0.8 -7.754 1 96.88 142 CYS A O 1
ATOM 1113 N N . PRO A 1 143 ? -14.227 -2.066 -9.492 1 95.94 143 PRO A N 1
ATOM 1114 C CA . PRO A 1 143 ? -15.562 -1.748 -10.016 1 95.94 143 PRO A CA 1
ATOM 1115 C C . PRO A 1 143 ? -16.688 -2.305 -9.148 1 95.94 143 PRO A C 1
ATOM 1117 O O . PRO A 1 143 ? -17.828 -1.854 -9.25 1 95.94 143 PRO A O 1
ATOM 1120 N N . VAL A 1 144 ? -16.438 -3.221 -8.281 1 95.88 144 VAL A N 1
ATOM 1121 C CA . VAL A 1 144 ? -17.453 -3.867 -7.461 1 95.88 144 VAL A CA 1
ATOM 1122 C C . VAL A 1 144 ? -17.562 -3.15 -6.117 1 95.88 144 VAL A C 1
ATOM 1124 O O . VAL A 1 144 ? -18.641 -2.676 -5.75 1 95.88 144 VAL A O 1
ATOM 1127 N N . THR A 1 145 ? -16.469 -2.975 -5.438 1 94.5 145 THR A N 1
ATOM 1128 C CA . THR A 1 145 ? -16.484 -2.459 -4.074 1 94.5 145 THR A CA 1
ATOM 1129 C C . THR A 1 145 ? -16.234 -0.954 -4.062 1 94.5 145 THR A C 1
ATOM 1131 O O . THR A 1 145 ? -16.438 -0.292 -3.041 1 94.5 145 THR A O 1
ATOM 1134 N N . LYS A 1 146 ? -15.633 -0.438 -5.164 1 94.75 146 LYS A N 1
ATOM 1135 C CA . LYS A 1 146 ? -15.32 0.977 -5.344 1 94.75 146 LYS A CA 1
ATOM 1136 C C . LYS A 1 146 ? -14.094 1.378 -4.531 1 94.75 146 LYS A C 1
ATOM 1138 O O . LYS A 1 146 ? -13.75 2.561 -4.449 1 94.75 146 LYS A O 1
ATOM 1143 N N . ILE A 1 147 ? -13.477 0.389 -3.99 1 94.56 147 ILE A N 1
ATOM 1144 C CA . ILE A 1 147 ? -12.25 0.645 -3.248 1 94.56 147 ILE A CA 1
ATOM 1145 C C . ILE A 1 147 ? -11.148 1.094 -4.207 1 94.56 147 ILE A C 1
ATOM 1147 O O . ILE A 1 147 ? -10.945 0.48 -5.258 1 94.56 147 ILE A O 1
ATOM 1151 N N . LYS A 1 148 ? -10.516 2.197 -3.859 1 96.56 148 LYS A N 1
ATOM 1152 C CA . LYS A 1 148 ? -9.289 2.574 -4.555 1 96.56 148 LYS A CA 1
ATOM 1153 C C . LYS A 1 148 ? -8.078 1.849 -3.971 1 96.56 148 LYS A C 1
ATOM 1155 O O . LYS A 1 148 ? -7.719 2.072 -2.814 1 96.56 148 LYS A O 1
ATOM 1160 N N . LYS A 1 149 ? -7.449 1.027 -4.688 1 97.94 149 LYS A N 1
ATOM 1161 C CA . LYS A 1 149 ? -6.258 0.296 -4.266 1 97.94 149 LYS A CA 1
ATOM 1162 C C . LYS A 1 149 ? -5.062 1.234 -4.113 1 97.94 149 LYS A C 1
ATOM 1164 O O . LYS A 1 149 ? -4.777 2.037 -5.004 1 97.94 149 LYS A O 1
ATOM 1169 N N . PRO A 1 150 ? -4.438 1.131 -2.984 1 98.25 150 PRO A N 1
ATOM 1170 C CA . PRO A 1 150 ? -3.275 2.01 -2.842 1 98.25 150 PRO A CA 1
ATOM 1171 C C . PRO A 1 150 ? -2.135 1.639 -3.785 1 98.25 150 PRO A C 1
ATOM 1173 O O . PRO A 1 150 ? -1.351 2.504 -4.184 1 98.25 150 PRO A O 1
ATOM 1176 N N . CYS A 1 151 ? -2.029 0.422 -4.125 1 98.56 151 CYS A N 1
ATOM 1177 C CA . CYS A 1 151 ? -1.019 -0.148 -5.012 1 98.56 151 CYS A CA 1
ATOM 1178 C C . CYS A 1 151 ? -1.423 -1.542 -5.473 1 98.56 151 CYS A C 1
ATOM 1180 O O . CYS A 1 151 ? -2.377 -2.123 -4.953 1 98.56 151 CYS A O 1
ATOM 1182 N N . PRO A 1 152 ? -0.744 -2.039 -6.531 1 98.38 152 PRO A N 1
ATOM 1183 C CA . PRO A 1 152 ? -0.997 -3.439 -6.879 1 98.38 152 PRO A CA 1
ATOM 1184 C C . PRO A 1 152 ? -0.707 -4.395 -5.723 1 98.38 152 PRO A C 1
ATOM 1186 O O . PRO A 1 152 ? 0.216 -4.16 -4.938 1 98.38 152 PRO A O 1
ATOM 1189 N N . MET A 1 153 ? -1.425 -5.453 -5.641 1 98.62 153 MET A N 1
ATOM 1190 C CA . MET A 1 153 ? -1.283 -6.406 -4.547 1 98.62 153 MET A CA 1
ATOM 1191 C C . MET A 1 153 ? 0.128 -6.984 -4.508 1 98.62 153 MET A C 1
ATOM 1193 O O . MET A 1 153 ? 0.676 -7.227 -3.432 1 98.62 153 MET A O 1
ATOM 1197 N N . HIS A 1 154 ? 0.716 -7.207 -5.711 1 98.75 154 HIS A N 1
ATOM 1198 C CA . HIS A 1 154 ? 2.047 -7.801 -5.703 1 98.75 154 HIS A CA 1
ATOM 1199 C C . HIS A 1 154 ? 3.064 -6.871 -5.051 1 98.75 154 HIS A C 1
ATOM 1201 O O . HIS A 1 154 ? 4.02 -7.332 -4.426 1 98.75 154 HIS A O 1
ATOM 1207 N N . ASP A 1 155 ? 2.85 -5.551 -5.102 1 98.56 155 ASP A N 1
ATOM 1208 C CA . ASP A 1 155 ? 3.744 -4.613 -4.43 1 98.56 155 ASP A CA 1
ATOM 1209 C C . ASP A 1 155 ? 3.541 -4.648 -2.918 1 98.56 155 ASP A C 1
ATOM 1211 O O . ASP A 1 155 ? 4.504 -4.543 -2.154 1 98.56 155 ASP A O 1
ATOM 1215 N N . LEU A 1 156 ? 2.309 -4.734 -2.529 1 98.69 156 LEU A N 1
ATOM 1216 C CA . LEU A 1 156 ? 1.989 -4.84 -1.109 1 98.69 156 LEU A CA 1
ATOM 1217 C C . LEU A 1 156 ? 2.596 -6.102 -0.507 1 98.69 156 LEU A C 1
ATOM 1219 O O . LEU A 1 156 ? 3.158 -6.062 0.59 1 98.69 156 LEU A O 1
ATOM 1223 N N . VAL A 1 157 ? 2.506 -7.188 -1.226 1 98.75 157 VAL A N 1
ATOM 1224 C CA . VAL A 1 157 ? 3.041 -8.469 -0.783 1 98.75 157 VAL A CA 1
ATOM 1225 C C . VAL A 1 157 ? 4.562 -8.383 -0.666 1 98.75 157 VAL A C 1
ATOM 1227 O O . VAL A 1 157 ? 5.137 -8.812 0.336 1 98.75 157 VAL A O 1
ATOM 1230 N N . LYS A 1 158 ? 5.211 -7.82 -1.697 1 98.31 158 LYS A N 1
ATOM 1231 C CA . LYS A 1 158 ? 6.66 -7.641 -1.663 1 98.31 158 LYS A CA 1
ATOM 1232 C C . LYS A 1 158 ? 7.082 -6.801 -0.461 1 98.31 158 LYS A C 1
ATOM 1234 O O . LYS A 1 158 ? 8.109 -7.074 0.165 1 98.31 158 LYS A O 1
ATOM 1239 N N . PHE A 1 159 ? 6.262 -5.855 -0.199 1 98.12 159 PHE A N 1
ATOM 1240 C CA . PHE A 1 159 ? 6.562 -4.977 0.925 1 98.12 159 PHE A CA 1
ATOM 1241 C C . PHE A 1 159 ? 6.363 -5.707 2.248 1 98.12 159 PHE A C 1
ATOM 1243 O O . PHE A 1 159 ? 7.152 -5.535 3.182 1 98.12 159 PHE A O 1
ATOM 1250 N N . ALA A 1 160 ? 5.32 -6.473 2.379 1 97.94 160 ALA A N 1
ATOM 1251 C CA . ALA A 1 160 ? 4.965 -7.176 3.609 1 97.94 160 ALA A CA 1
ATOM 1252 C C . ALA A 1 160 ? 6.047 -8.18 4 1 97.94 160 ALA A C 1
ATOM 1254 O O . ALA A 1 160 ? 6.344 -8.352 5.184 1 97.94 160 ALA A O 1
ATOM 1255 N N . TYR A 1 161 ? 6.598 -8.844 3.041 1 97.94 161 TYR A N 1
ATOM 1256 C CA . TYR A 1 161 ? 7.656 -9.812 3.289 1 97.94 161 TYR A CA 1
ATOM 1257 C C . TYR A 1 161 ? 8.711 -9.766 2.188 1 97.94 161 TYR A C 1
ATOM 1259 O O . TYR A 1 161 ? 8.656 -10.547 1.237 1 97.94 161 TYR A O 1
ATOM 1267 N N . PRO A 1 162 ? 9.695 -8.953 2.324 1 96.69 162 PRO A N 1
ATOM 1268 C CA . PRO A 1 162 ? 10.648 -8.648 1.252 1 96.69 162 PRO A CA 1
ATOM 1269 C C . PRO A 1 162 ? 11.438 -9.883 0.802 1 96.69 162 PRO A C 1
ATOM 1271 O O . PRO A 1 162 ? 11.961 -9.906 -0.313 1 96.69 162 PRO A O 1
ATOM 1274 N N . ASP A 1 163 ? 11.531 -10.883 1.61 1 96.56 163 ASP A N 1
ATOM 1275 C CA . ASP A 1 163 ? 12.32 -12.07 1.271 1 96.56 163 ASP A CA 1
ATOM 1276 C C . ASP A 1 163 ? 11.492 -13.055 0.449 1 96.56 163 ASP A C 1
ATOM 1278 O O . ASP A 1 163 ? 12.008 -14.086 0 1 96.56 163 ASP A O 1
ATOM 1282 N N . ALA A 1 164 ? 10.227 -12.812 0.226 1 98.25 164 ALA A N 1
ATOM 1283 C CA . ALA A 1 164 ? 9.367 -13.695 -0.558 1 98.25 164 ALA A CA 1
ATOM 1284 C C . ALA A 1 164 ? 9.742 -13.656 -2.037 1 98.25 164 ALA A C 1
ATOM 1286 O O . ALA A 1 164 ? 10.125 -12.602 -2.557 1 98.25 164 ALA A O 1
ATOM 1287 N N . PHE A 1 165 ? 9.695 -14.758 -2.67 1 98.44 165 PHE A N 1
ATOM 1288 C CA . PHE A 1 165 ? 9.711 -14.805 -4.125 1 98.44 165 PHE A CA 1
ATOM 1289 C C . PHE A 1 165 ? 8.32 -14.555 -4.695 1 98.44 165 PHE A C 1
ATOM 1291 O O . PHE A 1 165 ? 7.434 -15.398 -4.574 1 98.44 165 PHE A O 1
ATOM 1298 N N . VAL A 1 166 ? 8.148 -13.43 -5.277 1 98.69 166 VAL A N 1
ATOM 1299 C CA . VAL A 1 166 ? 6.824 -13.055 -5.758 1 98.69 166 VAL A CA 1
ATOM 1300 C C . VAL A 1 166 ? 6.75 -13.25 -7.27 1 98.69 166 VAL A C 1
ATOM 1302 O O . VAL A 1 166 ? 7.438 -12.555 -8.023 1 98.69 166 VAL A O 1
ATOM 1305 N N . LEU A 1 167 ? 5.969 -14.203 -7.688 1 98.81 167 LEU A N 1
ATOM 1306 C CA . LEU A 1 167 ? 5.598 -14.344 -9.094 1 98.81 167 LEU A CA 1
ATOM 1307 C C . LEU A 1 167 ? 4.402 -13.461 -9.43 1 98.81 167 LEU A C 1
ATOM 1309 O O . LEU A 1 167 ? 3.297 -13.688 -8.938 1 98.81 167 LEU A O 1
ATOM 1313 N N . ILE A 1 168 ? 4.648 -12.5 -10.266 1 98.75 168 ILE A N 1
ATOM 1314 C CA . ILE A 1 168 ? 3.574 -11.594 -10.641 1 98.75 168 ILE A CA 1
ATOM 1315 C C . ILE A 1 168 ? 2.703 -12.234 -11.711 1 98.75 168 ILE A C 1
ATOM 1317 O O . ILE A 1 168 ? 3.199 -12.633 -12.766 1 98.75 168 ILE A O 1
ATOM 1321 N N . SER A 1 169 ? 1.457 -12.453 -11.359 1 98.25 169 SER A N 1
ATOM 1322 C CA . SER A 1 169 ? 0.48 -12.867 -12.367 1 98.25 169 SER A CA 1
ATOM 1323 C C . SER A 1 169 ? 0.029 -11.688 -13.219 1 98.25 169 SER A C 1
ATOM 1325 O O . SER A 1 169 ? -0.66 -10.789 -12.727 1 98.25 169 SER A O 1
ATOM 1327 N N . ARG A 1 170 ? 0.344 -11.695 -14.445 1 97.75 170 ARG A N 1
ATOM 1328 C CA . ARG A 1 170 ? 0.027 -10.578 -15.336 1 97.75 170 ARG A CA 1
ATOM 1329 C C . ARG A 1 170 ? -1.234 -10.875 -16.141 1 97.75 170 ARG A C 1
ATOM 1331 O O . ARG A 1 170 ? -1.386 -11.961 -16.703 1 97.75 170 ARG A O 1
ATOM 1338 N N . GLN A 1 171 ? -2.016 -9.938 -16.156 1 97.5 171 GLN A N 1
ATOM 1339 C CA . GLN A 1 171 ? -3.232 -10.078 -16.953 1 97.5 171 GLN A CA 1
ATOM 1340 C C . GLN A 1 171 ? -2.936 -9.953 -18.438 1 97.5 171 GLN A C 1
ATOM 1342 O O . GLN A 1 171 ? -2.428 -8.922 -18.891 1 97.5 171 GLN A O 1
ATOM 1347 N N . LEU A 1 172 ? -3.254 -10.977 -19.172 1 97.69 172 LEU A N 1
ATOM 1348 C CA . LEU A 1 172 ? -3.039 -10.992 -20.609 1 97.69 172 LEU A CA 1
ATOM 1349 C C . LEU A 1 172 ? -4.277 -10.492 -21.344 1 97.69 172 LEU A C 1
ATOM 1351 O O . LEU A 1 172 ? -4.164 -9.875 -22.406 1 97.69 172 LEU A O 1
ATOM 1355 N N . GLU A 1 173 ? -5.41 -10.75 -20.828 1 96.25 173 GLU A N 1
ATOM 1356 C CA . GLU A 1 173 ? -6.742 -10.258 -21.172 1 96.25 173 GLU A CA 1
ATOM 1357 C C . GLU A 1 173 ? -7.629 -10.148 -19.938 1 96.25 173 GLU A C 1
ATOM 1359 O O . GLU A 1 173 ? -7.316 -10.719 -18.891 1 96.25 173 GLU A O 1
ATOM 1364 N N . PRO A 1 174 ? -8.609 -9.312 -20.109 1 95.06 174 PRO A N 1
ATOM 1365 C CA . PRO A 1 174 ? -9.484 -9.211 -18.938 1 95.06 174 PRO A CA 1
ATOM 1366 C C . PRO A 1 174 ? -9.914 -10.57 -18.406 1 95.06 174 PRO A C 1
ATOM 1368 O O . PRO A 1 174 ? -10.516 -11.367 -19.125 1 95.06 174 PRO A O 1
ATOM 1371 N N . GLY A 1 175 ? -9.516 -10.812 -17.172 1 93 175 GLY A N 1
ATOM 1372 C CA . GLY A 1 175 ? -9.938 -12.031 -16.5 1 93 175 GLY A CA 1
ATOM 1373 C C . GLY A 1 175 ? -8.984 -13.195 -16.703 1 93 175 GLY A C 1
ATOM 1374 O O . GLY A 1 175 ? -9.211 -14.289 -16.203 1 93 175 GLY A O 1
ATOM 1375 N N . LEU A 1 176 ? -7.953 -13.023 -17.438 1 96.31 176 LEU A N 1
ATOM 1376 C CA . LEU A 1 176 ? -7.004 -14.094 -17.719 1 96.31 176 LEU A CA 1
ATOM 1377 C C . LEU A 1 176 ? -5.586 -13.672 -17.344 1 96.31 176 LEU A C 1
ATOM 1379 O O . LEU A 1 176 ? -5.02 -12.758 -17.938 1 96.31 176 LEU A O 1
ATOM 1383 N N . GLY A 1 177 ? -5.109 -14.312 -16.344 1 96.94 177 GLY A N 1
ATOM 1384 C CA . GLY A 1 177 ? -3.752 -14.039 -15.906 1 96.94 177 GLY A CA 1
ATOM 1385 C C . GLY A 1 177 ? -2.822 -15.227 -16.062 1 96.94 177 GLY A C 1
ATOM 1386 O O . GLY A 1 177 ? -3.27 -16.375 -16.094 1 96.94 177 GLY A O 1
ATOM 1387 N N . ALA A 1 178 ? -1.543 -14.961 -16.188 1 98.69 178 ALA A N 1
ATOM 1388 C CA . ALA A 1 178 ? -0.515 -15.992 -16.297 1 98.69 178 ALA A CA 1
ATOM 1389 C C . ALA A 1 178 ? 0.756 -15.57 -15.555 1 98.69 178 ALA A C 1
ATOM 1391 O O . ALA A 1 178 ? 0.968 -14.391 -15.297 1 98.69 178 ALA A O 1
ATOM 1392 N N . ILE A 1 179 ? 1.534 -16.562 -15.211 1 98.75 179 ILE A N 1
ATOM 1393 C CA . ILE A 1 179 ? 2.85 -16.281 -14.641 1 98.75 179 ILE A CA 1
ATOM 1394 C C . ILE A 1 179 ? 3.936 -16.672 -15.641 1 98.75 179 ILE A C 1
ATOM 1396 O O . ILE A 1 179 ? 3.674 -17.406 -16.594 1 98.75 179 ILE A O 1
ATOM 1400 N N . SER A 1 180 ? 5.105 -16.172 -15.422 1 98.69 180 SER A N 1
ATOM 1401 C CA . SER A 1 180 ? 6.234 -16.406 -16.312 1 98.69 180 SER A CA 1
ATOM 1402 C C . SER A 1 180 ? 6.879 -17.766 -16.047 1 98.69 180 SER A C 1
ATOM 1404 O O . SER A 1 180 ? 7.242 -18.062 -14.906 1 98.69 180 SER A O 1
ATOM 1406 N N . GLY A 1 181 ? 7.031 -18.5 -17.141 1 98.69 181 GLY A N 1
ATOM 1407 C CA . GLY A 1 181 ? 7.754 -19.766 -17 1 98.69 181 GLY A CA 1
ATOM 1408 C C . GLY A 1 181 ? 9.188 -19.578 -16.531 1 98.69 181 GLY A C 1
ATOM 1409 O O . GLY A 1 181 ? 9.688 -20.359 -15.727 1 98.69 181 GLY A O 1
ATOM 1410 N N . GLU A 1 182 ? 9.758 -18.562 -17.031 1 98.62 182 GLU A N 1
ATOM 1411 C CA . GLU A 1 182 ? 11.133 -18.266 -16.656 1 98.62 182 GLU A CA 1
ATOM 1412 C C . GLU A 1 182 ? 11.242 -17.969 -15.164 1 98.62 182 GLU A C 1
ATOM 1414 O O . GLU A 1 182 ? 12.156 -18.438 -14.5 1 98.62 182 GLU A O 1
ATOM 1419 N N . GLU A 1 183 ? 10.344 -17.188 -14.656 1 98.62 183 GLU A N 1
ATOM 1420 C CA . GLU A 1 183 ? 10.359 -16.844 -13.242 1 98.62 183 GLU A CA 1
ATOM 1421 C C . GLU A 1 183 ? 10.102 -18.062 -12.359 1 98.62 183 GLU A C 1
ATOM 1423 O O . GLU A 1 183 ? 10.711 -18.219 -11.297 1 98.62 183 GLU A O 1
ATOM 1428 N N . LEU A 1 184 ? 9.227 -18.906 -12.828 1 98.75 184 LEU A N 1
ATOM 1429 C CA . LEU A 1 184 ? 8.992 -20.125 -12.062 1 98.75 184 LEU A CA 1
ATOM 1430 C C . LEU A 1 184 ? 10.234 -21.016 -12.055 1 98.75 184 LEU A C 1
ATOM 1432 O O . LEU A 1 184 ? 10.562 -21.609 -11.031 1 98.75 184 LEU A O 1
ATOM 1436 N N . ALA A 1 185 ? 10.859 -21.094 -13.18 1 98.56 185 ALA A N 1
ATOM 1437 C CA . ALA A 1 185 ? 12.086 -21.891 -13.266 1 98.56 185 ALA A CA 1
ATOM 1438 C C . ALA A 1 185 ? 13.148 -21.359 -12.305 1 98.56 185 ALA A C 1
ATOM 1440 O O . ALA A 1 185 ? 13.82 -22.141 -11.625 1 98.56 185 ALA A O 1
ATOM 1441 N N . LYS A 1 186 ? 13.258 -20.094 -12.312 1 98.25 186 LYS A N 1
ATOM 1442 C CA . LYS A 1 186 ? 14.203 -19.469 -11.383 1 98.25 186 LYS A CA 1
ATOM 1443 C C . LYS A 1 186 ? 13.836 -19.781 -9.938 1 98.25 186 LYS A C 1
ATOM 1445 O O . LYS A 1 186 ? 14.719 -20.078 -9.117 1 98.25 186 LYS A O 1
ATOM 1450 N N . LEU A 1 187 ? 12.602 -19.703 -9.664 1 98.25 187 LEU A N 1
ATOM 1451 C CA . LEU A 1 187 ? 12.117 -20.031 -8.328 1 98.25 187 LEU A CA 1
ATOM 1452 C C . LEU A 1 187 ? 12.469 -21.469 -7.957 1 98.25 187 LEU A C 1
ATOM 1454 O O . LEU A 1 187 ? 12.914 -21.734 -6.836 1 98.25 187 LEU A O 1
ATOM 1458 N N . MET A 1 188 ? 12.32 -22.406 -8.891 1 98 188 MET A N 1
ATOM 1459 C CA . MET A 1 188 ? 12.641 -23.812 -8.648 1 98 188 MET A CA 1
ATOM 1460 C C . MET A 1 188 ? 14.117 -23.969 -8.281 1 98 188 MET A C 1
ATOM 1462 O O . MET A 1 188 ? 14.453 -24.703 -7.352 1 98 188 MET A O 1
ATOM 1466 N N . LYS A 1 189 ? 14.875 -23.25 -9.008 1 97.25 189 LYS A N 1
ATOM 1467 C CA . LYS A 1 189 ? 16.312 -23.328 -8.75 1 97.25 189 LYS A CA 1
ATOM 1468 C C . LYS A 1 189 ? 16.656 -22.781 -7.367 1 97.25 189 LYS A C 1
ATOM 1470 O O . LYS A 1 189 ? 17.469 -23.359 -6.652 1 97.25 189 LYS A O 1
ATOM 1475 N N . GLN A 1 190 ? 16.016 -21.75 -6.992 1 95.62 190 GLN A N 1
ATOM 1476 C CA . GLN A 1 190 ? 16.25 -21.156 -5.684 1 95.62 190 GLN A CA 1
ATOM 1477 C C . GLN A 1 190 ? 15.758 -22.062 -4.562 1 95.62 190 GLN A C 1
ATOM 1479 O O . GLN A 1 190 ? 16.438 -22.234 -3.545 1 95.62 190 GLN A O 1
ATOM 1484 N N . ALA A 1 191 ? 14.672 -22.625 -4.762 1 96.06 191 ALA A N 1
ATOM 1485 C CA . ALA A 1 191 ? 14.039 -23.484 -3.752 1 96.06 191 ALA A CA 1
ATOM 1486 C C . ALA A 1 191 ? 14.891 -24.719 -3.473 1 96.06 191 ALA A C 1
ATOM 1488 O O . ALA A 1 191 ? 14.898 -25.234 -2.352 1 96.06 191 ALA A O 1
ATOM 1489 N N . GLU A 1 192 ? 15.547 -25.203 -4.484 1 95.19 192 GLU A N 1
ATOM 1490 C CA . GLU A 1 192 ? 16.375 -26.391 -4.355 1 95.19 192 GLU A CA 1
ATOM 1491 C C . GLU A 1 192 ? 17.438 -26.219 -3.268 1 95.19 192 GLU A C 1
ATOM 1493 O O . GLU A 1 192 ? 17.75 -27.156 -2.549 1 95.19 192 GLU A O 1
ATOM 1498 N N . LYS A 1 193 ? 17.859 -25.031 -3.018 1 94.31 193 LYS A N 1
ATOM 1499 C CA . LYS A 1 193 ? 19 -24.766 -2.143 1 94.31 193 LYS A CA 1
ATOM 1500 C C . LYS A 1 193 ? 18.547 -24.172 -0.816 1 94.31 193 LYS A C 1
ATOM 1502 O O . LYS A 1 193 ? 19.375 -23.953 0.083 1 94.31 193 LYS A O 1
ATOM 1507 N N . ARG A 1 194 ? 17.312 -23.953 -0.643 1 95.44 194 ARG A N 1
ATOM 1508 C CA . ARG A 1 194 ? 16.859 -23.203 0.525 1 95.44 194 ARG A CA 1
ATOM 1509 C C . ARG A 1 194 ? 16.172 -24.109 1.523 1 95.44 194 ARG A C 1
ATOM 1511 O O . ARG A 1 194 ? 15.438 -25.031 1.13 1 95.44 194 ARG A O 1
ATOM 1518 N N . GLU A 1 195 ? 16.391 -23.859 2.762 1 96.69 195 GLU A N 1
ATOM 1519 C CA . GLU A 1 195 ? 15.711 -24.594 3.83 1 96.69 195 GLU A CA 1
ATOM 1520 C C . GLU A 1 195 ? 14.289 -24.078 4.047 1 96.69 195 GLU A C 1
ATOM 1522 O O . GLU A 1 195 ? 13.406 -24.844 4.438 1 96.69 195 GLU A O 1
ATOM 1527 N N . LYS A 1 196 ? 14.156 -22.828 3.994 1 97.88 196 LYS A N 1
ATOM 1528 C CA . LYS A 1 196 ? 12.883 -22.125 4.105 1 97.88 196 LYS A CA 1
ATOM 1529 C C . LYS A 1 196 ? 12.641 -21.234 2.893 1 97.88 196 LYS A C 1
ATOM 1531 O O . LYS A 1 196 ? 13.57 -20.625 2.369 1 97.88 196 LYS A O 1
ATOM 1536 N N . ILE A 1 197 ? 11.406 -21.188 2.484 1 98.31 197 ILE A N 1
ATOM 1537 C CA . ILE A 1 197 ? 11.109 -20.375 1.312 1 98.31 197 ILE A CA 1
ATOM 1538 C C . ILE A 1 197 ? 9.68 -19.844 1.393 1 98.31 197 ILE A C 1
ATOM 1540 O O . ILE A 1 197 ? 8.766 -20.578 1.803 1 98.31 197 ILE A O 1
ATOM 1544 N N . VAL A 1 198 ? 9.5 -18.594 1.144 1 98.75 198 VAL A N 1
ATOM 1545 C CA . VAL A 1 198 ? 8.18 -17.984 0.994 1 98.75 198 VAL A CA 1
ATOM 1546 C C . VAL A 1 198 ? 7.941 -17.625 -0.472 1 98.75 198 VAL A C 1
ATOM 1548 O O . VAL A 1 198 ? 8.742 -16.922 -1.089 1 98.75 198 VAL A O 1
ATOM 1551 N N . VAL A 1 199 ? 6.895 -18.172 -1.023 1 98.81 199 VAL A N 1
ATOM 1552 C CA . VAL A 1 199 ? 6.535 -17.922 -2.414 1 98.81 199 VAL A CA 1
ATOM 1553 C C . VAL A 1 199 ? 5.145 -17.297 -2.482 1 98.81 199 VAL A C 1
ATOM 1555 O O . VAL A 1 199 ? 4.25 -17.672 -1.725 1 98.81 199 VAL A O 1
ATOM 1558 N N . ALA A 1 200 ? 5.039 -16.312 -3.303 1 98.88 200 ALA A N 1
ATOM 1559 C CA . ALA A 1 200 ? 3.746 -15.672 -3.523 1 98.88 200 ALA A CA 1
ATOM 1560 C C . ALA A 1 200 ? 3.436 -15.562 -5.016 1 98.88 200 ALA A C 1
ATOM 1562 O O . ALA A 1 200 ? 4.344 -15.43 -5.836 1 98.88 200 ALA A O 1
ATOM 1563 N N . THR A 1 201 ? 2.242 -15.766 -5.359 1 98.81 201 THR A N 1
ATOM 1564 C CA . THR A 1 201 ? 1.68 -15.359 -6.645 1 98.81 201 THR A CA 1
ATOM 1565 C C . THR A 1 201 ? 0.639 -14.258 -6.457 1 98.81 201 THR A C 1
ATOM 1567 O O . THR A 1 201 ? -0.305 -14.414 -5.68 1 98.81 201 THR A O 1
ATOM 1570 N N . ALA A 1 202 ? 0.917 -13.18 -7.043 1 98.62 202 ALA A N 1
ATOM 1571 C CA . ALA A 1 202 ? 0.021 -12.039 -6.844 1 98.62 202 ALA A CA 1
ATOM 1572 C C . ALA A 1 202 ? -0.13 -11.227 -8.125 1 98.62 202 ALA A C 1
ATOM 1574 O O . ALA A 1 202 ? 0.791 -11.172 -8.945 1 98.62 202 ALA A O 1
ATOM 1575 N N . CYS A 1 203 ? -1.276 -10.719 -8.312 1 98.12 203 CYS A N 1
ATOM 1576 C CA . CYS A 1 203 ? -1.569 -9.758 -9.367 1 98.12 203 CYS A CA 1
ATOM 1577 C C . CYS A 1 203 ? -1.844 -8.375 -8.789 1 98.12 203 CYS A C 1
ATOM 1579 O O . CYS A 1 203 ? -1.315 -8.023 -7.734 1 98.12 203 CYS A O 1
ATOM 1581 N N . ARG A 1 204 ? -2.67 -7.602 -9.523 1 97.81 204 ARG A N 1
ATOM 1582 C CA . ARG A 1 204 ? -2.98 -6.254 -9.055 1 97.81 204 ARG A CA 1
ATOM 1583 C C . ARG A 1 204 ? -4.02 -6.293 -7.938 1 97.81 204 ARG A C 1
ATOM 1585 O O . ARG A 1 204 ? -4.102 -5.371 -7.125 1 97.81 204 ARG A O 1
ATOM 1592 N N . CYS A 1 205 ? -4.797 -7.406 -7.824 1 97.75 205 CYS A N 1
ATOM 1593 C CA . CYS A 1 205 ? -5.98 -7.379 -6.973 1 97.75 205 CYS A CA 1
ATOM 1594 C C . CYS A 1 205 ? -5.91 -8.461 -5.906 1 97.75 205 CYS A C 1
ATOM 1596 O O . CYS A 1 205 ? -6.445 -8.297 -4.809 1 97.75 205 CYS A O 1
ATOM 1598 N N . HIS A 1 206 ? -5.293 -9.555 -6.246 1 97.31 206 HIS A N 1
ATOM 1599 C CA . HIS A 1 206 ? -5.312 -10.734 -5.383 1 97.31 206 HIS A CA 1
ATOM 1600 C C . HIS A 1 206 ? -3.924 -11.359 -5.273 1 97.31 206 HIS A C 1
ATOM 1602 O O . HIS A 1 206 ? -3.031 -11.047 -6.066 1 97.31 206 HIS A O 1
ATOM 1608 N N . GLY A 1 207 ? -3.807 -12.195 -4.25 1 98.12 207 GLY A N 1
ATOM 1609 C CA . GLY A 1 207 ? -2.57 -12.953 -4.098 1 98.12 207 GLY A CA 1
ATOM 1610 C C . GLY A 1 207 ? -2.686 -14.086 -3.1 1 98.12 207 GLY A C 1
ATOM 1611 O O . GLY A 1 207 ? -3.666 -14.18 -2.357 1 98.12 207 GLY A O 1
ATOM 1612 N N . VAL A 1 208 ? -1.814 -14.953 -3.203 1 98.75 208 VAL A N 1
ATOM 1613 C CA . VAL A 1 208 ? -1.625 -16.016 -2.227 1 98.75 208 VAL A CA 1
ATOM 1614 C C . VAL A 1 208 ? -0.145 -16.141 -1.867 1 98.75 208 VAL A C 1
ATOM 1616 O O . VAL A 1 208 ? 0.718 -16.094 -2.746 1 98.75 208 VAL A O 1
ATOM 1619 N N . ILE A 1 209 ? 0.122 -16.109 -0.613 1 98.88 209 ILE A N 1
ATOM 1620 C CA . ILE A 1 209 ? 1.468 -16.25 -0.067 1 98.88 209 ILE A CA 1
ATOM 1621 C C . ILE A 1 209 ? 1.592 -17.578 0.673 1 98.88 209 ILE A C 1
ATOM 1623 O O . ILE A 1 209 ? 0.774 -17.891 1.542 1 98.88 209 ILE A O 1
ATOM 1627 N N . THR A 1 210 ? 2.547 -18.391 0.353 1 98.88 210 THR A N 1
ATOM 1628 C CA . THR A 1 210 ? 2.748 -19.672 1.002 1 98.88 210 THR A CA 1
ATOM 1629 C C . THR A 1 210 ? 4.176 -19.797 1.528 1 98.88 210 THR A C 1
ATOM 1631 O O . THR A 1 210 ? 5.137 -19.562 0.792 1 98.88 210 THR A O 1
ATOM 1634 N N . ALA A 1 211 ? 4.238 -20.109 2.754 1 98.88 211 ALA A N 1
ATOM 1635 C CA . ALA A 1 211 ? 5.523 -20.359 3.404 1 98.88 211 ALA A CA 1
ATOM 1636 C C . ALA A 1 211 ? 5.773 -21.859 3.564 1 98.88 211 ALA A C 1
ATOM 1638 O O . ALA A 1 211 ? 4.914 -22.578 4.07 1 98.88 211 ALA A O 1
ATOM 1639 N N . LEU A 1 212 ? 6.957 -22.266 3.102 1 98.62 212 LEU A N 1
ATOM 1640 C CA . LEU A 1 212 ? 7.328 -23.672 3.133 1 98.62 212 LEU A CA 1
ATOM 1641 C C . LEU A 1 212 ? 8.703 -23.859 3.771 1 98.62 212 LEU A C 1
ATOM 1643 O O . LEU A 1 212 ? 9.531 -22.953 3.742 1 98.62 212 LEU A O 1
ATOM 1647 N N . LYS A 1 213 ? 8.883 -25 4.383 1 98.06 213 LYS A N 1
ATOM 1648 C CA . LYS A 1 213 ? 10.18 -25.359 4.953 1 98.06 213 LYS A CA 1
ATOM 1649 C C . LYS A 1 213 ? 10.469 -26.844 4.789 1 98.06 213 LYS A C 1
ATOM 1651 O O . LYS A 1 213 ? 9.547 -27.641 4.613 1 98.06 213 LYS A O 1
ATOM 1656 N N . ARG A 1 214 ? 11.781 -27.188 4.719 1 95.75 214 ARG A N 1
ATOM 1657 C CA . ARG A 1 214 ? 12.188 -28.578 4.688 1 95.75 214 ARG A CA 1
ATOM 1658 C C . ARG A 1 214 ? 11.875 -29.266 6.012 1 95.75 214 ARG A C 1
ATOM 1660 O O . ARG A 1 214 ? 11.977 -28.656 7.078 1 95.75 214 ARG A O 1
ATOM 1667 N N . ALA A 1 215 ? 11.398 -30.484 5.949 1 83.69 215 ALA A N 1
ATOM 1668 C CA . ALA A 1 215 ? 11.117 -31.281 7.137 1 83.69 215 ALA A CA 1
ATOM 1669 C C . ALA A 1 215 ? 12.391 -31.531 7.945 1 83.69 215 ALA A C 1
ATOM 1671 O O . ALA A 1 215 ? 13.484 -31.625 7.379 1 83.69 215 ALA A O 1
ATOM 1672 N N . MET B 1 1 ? -0.979 35.469 1.236 1 96.06 1 MET B N 1
ATOM 1673 C CA . MET B 1 1 ? -0.294 35.281 2.514 1 96.06 1 MET B CA 1
ATOM 1674 C C . MET B 1 1 ? -0.249 33.812 2.908 1 96.06 1 MET B C 1
ATOM 1676 O O . MET B 1 1 ? -1.29 33.188 3.135 1 96.06 1 MET B O 1
ATOM 1680 N N . ASP B 1 2 ? 0.956 33.188 2.893 1 98.62 2 ASP B N 1
ATOM 1681 C CA . ASP B 1 2 ? 1.127 31.828 3.332 1 98.62 2 ASP B CA 1
ATOM 1682 C C . ASP B 1 2 ? 1.434 31.75 4.828 1 98.62 2 ASP B C 1
ATOM 1684 O O . ASP B 1 2 ? 1.716 32.781 5.453 1 98.62 2 ASP B O 1
ATOM 1688 N N . VAL B 1 3 ? 1.247 30.594 5.355 1 98.81 3 VAL B N 1
ATOM 1689 C CA . VAL B 1 3 ? 1.38 30.469 6.805 1 98.81 3 VAL B CA 1
ATOM 1690 C C . VAL B 1 3 ? 2.473 29.453 7.141 1 98.81 3 VAL B C 1
ATOM 1692 O O . VAL B 1 3 ? 2.525 28.375 6.555 1 98.81 3 VAL B O 1
ATOM 1695 N N . ILE B 1 4 ? 3.33 29.797 8.055 1 98.81 4 ILE B N 1
ATOM 1696 C CA . ILE B 1 4 ? 4.359 28.906 8.586 1 98.81 4 ILE B CA 1
ATOM 1697 C C . ILE B 1 4 ? 4.137 28.703 10.078 1 98.81 4 ILE B C 1
ATOM 1699 O O . ILE B 1 4 ? 4.133 29.656 10.859 1 98.81 4 ILE B O 1
ATOM 1703 N N . VAL B 1 5 ? 3.934 27.5 10.453 1 98.62 5 VAL B N 1
ATOM 1704 C CA . VAL B 1 5 ? 3.73 27.172 11.859 1 98.62 5 VAL B CA 1
ATOM 1705 C C . VAL B 1 5 ? 5.043 26.688 12.477 1 98.62 5 VAL B C 1
ATOM 1707 O O . VAL B 1 5 ? 5.43 25.531 12.297 1 98.62 5 VAL B O 1
ATOM 1710 N N . GLY B 1 6 ? 5.664 27.469 13.242 1 98.12 6 GLY B N 1
ATOM 1711 C CA . GLY B 1 6 ? 6.965 27.172 13.82 1 98.12 6 GLY B CA 1
ATOM 1712 C C . GLY B 1 6 ? 8.086 28 13.211 1 98.12 6 GLY B C 1
ATOM 1713 O O . GLY B 1 6 ? 8.258 28.016 11.992 1 98.12 6 GLY B O 1
ATOM 1714 N N . GLY B 1 7 ? 8.828 28.641 14.047 1 98.06 7 GLY B N 1
ATOM 1715 C CA . GLY B 1 7 ? 9.898 29.516 13.594 1 98.06 7 GLY B CA 1
ATOM 1716 C C . GLY B 1 7 ? 11.273 28.906 13.773 1 98.06 7 GLY B C 1
ATOM 1717 O O . GLY B 1 7 ? 12.266 29.641 13.93 1 98.06 7 GLY B O 1
ATOM 1718 N N . GLY B 1 8 ? 11.352 27.594 13.852 1 97.38 8 GLY B N 1
ATOM 1719 C CA . GLY B 1 8 ? 12.641 26.922 13.945 1 97.38 8 GLY B CA 1
ATOM 1720 C C . GLY B 1 8 ? 13.344 26.781 12.609 1 97.38 8 GLY B C 1
ATOM 1721 O O . GLY B 1 8 ? 13.102 27.578 11.688 1 97.38 8 GLY B O 1
ATOM 1722 N N . LYS B 1 9 ? 14.266 25.859 12.523 1 95.94 9 LYS B N 1
ATOM 1723 C CA . LYS B 1 9 ? 15.102 25.656 11.352 1 95.94 9 LYS B CA 1
ATOM 1724 C C . LYS B 1 9 ? 14.25 25.453 10.094 1 95.94 9 LYS B C 1
ATOM 1726 O O . LYS B 1 9 ? 14.492 26.109 9.07 1 95.94 9 LYS B O 1
ATOM 1731 N N . TYR B 1 10 ? 13.281 24.641 10.227 1 95.94 10 TYR B N 1
ATOM 1732 C CA . TYR B 1 10 ? 12.469 24.312 9.062 1 95.94 10 TYR B CA 1
ATOM 1733 C C . TYR B 1 10 ? 11.516 25.453 8.727 1 95.94 10 TYR B C 1
ATOM 1735 O O . TYR B 1 10 ? 11.148 25.656 7.566 1 95.94 10 TYR B O 1
ATOM 1743 N N . GLY B 1 11 ? 11.117 26.172 9.75 1 98.06 11 GLY B N 1
ATOM 1744 C CA . GLY B 1 11 ? 10.352 27.375 9.484 1 98.06 11 GLY B CA 1
ATOM 1745 C C . GLY B 1 11 ? 11.125 28.406 8.68 1 98.06 11 GLY B C 1
ATOM 1746 O O . GLY B 1 11 ? 10.578 29.031 7.766 1 98.06 11 GLY B O 1
ATOM 1747 N N . VAL B 1 12 ? 12.367 28.484 9.023 1 98.44 12 VAL B N 1
ATOM 1748 C CA . VAL B 1 12 ? 13.234 29.406 8.305 1 98.44 12 VAL B CA 1
ATOM 1749 C C . VAL B 1 12 ? 13.375 28.969 6.852 1 98.44 12 VAL B C 1
ATOM 1751 O O . VAL B 1 12 ? 13.312 29.781 5.934 1 98.44 12 VAL B O 1
ATOM 1754 N N . GLU B 1 13 ? 13.531 27.672 6.676 1 97.69 13 GLU B N 1
ATOM 1755 C CA . GLU B 1 13 ? 13.641 27.141 5.32 1 97.69 13 GLU B CA 1
ATOM 1756 C C . GLU B 1 13 ? 12.383 27.422 4.508 1 97.69 13 GLU B C 1
ATOM 1758 O O . GLU B 1 13 ? 12.461 27.797 3.338 1 97.69 13 GLU B O 1
ATOM 1763 N N . ALA B 1 14 ? 11.266 27.281 5.113 1 98.5 14 ALA B N 1
ATOM 1764 C CA . ALA B 1 14 ? 9.992 27.562 4.457 1 98.5 14 ALA B CA 1
ATOM 1765 C C . ALA B 1 14 ? 9.883 29.047 4.086 1 98.5 14 ALA B C 1
ATOM 1767 O O . ALA B 1 14 ? 9.453 29.375 2.982 1 98.5 14 ALA B O 1
ATOM 1768 N N . ALA B 1 15 ? 10.328 29.859 5.004 1 98.81 15 ALA B N 1
ATOM 1769 C CA . ALA B 1 15 ? 10.289 31.297 4.762 1 98.81 15 ALA B CA 1
ATOM 1770 C C . ALA B 1 15 ? 11.172 31.672 3.576 1 98.81 15 ALA B C 1
ATOM 1772 O O . ALA B 1 15 ? 10.75 32.438 2.703 1 98.81 15 ALA B O 1
ATOM 1773 N N . ARG B 1 16 ? 12.32 31.125 3.561 1 98.5 16 ARG B N 1
ATOM 1774 C CA . ARG B 1 16 ? 13.242 31.422 2.473 1 98.5 16 ARG B CA 1
ATOM 1775 C C . ARG B 1 16 ? 12.688 30.953 1.133 1 98.5 16 ARG B C 1
ATOM 1777 O O . ARG B 1 16 ? 12.844 31.641 0.118 1 98.5 16 ARG B O 1
ATOM 1784 N N . PHE B 1 17 ? 12.117 29.781 1.149 1 98.38 17 PHE B N 1
ATOM 1785 C CA . PHE B 1 17 ? 11.438 29.281 -0.043 1 98.38 17 PHE B CA 1
ATOM 1786 C C . PHE B 1 17 ? 10.414 30.297 -0.542 1 98.38 17 PHE B C 1
ATOM 1788 O O . PHE B 1 17 ? 10.367 30.609 -1.734 1 98.38 17 PHE B O 1
ATOM 1795 N N . LEU B 1 18 ? 9.586 30.828 0.337 1 98.69 18 LEU B N 1
ATOM 1796 C CA . LEU B 1 18 ? 8.531 31.781 -0.019 1 98.69 18 LEU B CA 1
ATOM 1797 C C . LEU B 1 18 ? 9.125 33.094 -0.474 1 98.69 18 LEU B C 1
ATOM 1799 O O . LEU B 1 18 ? 8.609 33.719 -1.406 1 98.69 18 LEU B O 1
ATOM 1803 N N . GLU B 1 19 ? 10.188 33.469 0.106 1 98.25 19 GLU B N 1
ATOM 1804 C CA . GLU B 1 19 ? 10.844 34.75 -0.26 1 98.25 19 GLU B CA 1
ATOM 1805 C C . GLU B 1 19 ? 11.391 34.688 -1.686 1 98.25 19 GLU B C 1
ATOM 1807 O O . GLU B 1 19 ? 11.266 35.625 -2.443 1 98.25 19 GLU B O 1
ATOM 1812 N N . LYS B 1 20 ? 12.023 33.531 -2.014 1 97.62 20 LYS B N 1
ATOM 1813 C CA . LYS B 1 20 ? 12.539 33.344 -3.367 1 97.62 20 LYS B CA 1
ATOM 1814 C C . LYS B 1 20 ? 11.43 33.5 -4.402 1 97.62 20 LYS B C 1
ATOM 1816 O O . LYS B 1 20 ? 11.695 33.812 -5.566 1 97.62 20 LYS B O 1
ATOM 1821 N N . ARG B 1 21 ? 10.273 33.344 -3.969 1 97.06 21 ARG B N 1
ATOM 1822 C CA . ARG B 1 21 ? 9.133 33.406 -4.883 1 97.06 21 ARG B CA 1
ATOM 1823 C C . ARG B 1 21 ? 8.312 34.656 -4.68 1 97.06 21 ARG B C 1
ATOM 1825 O O . ARG B 1 21 ? 7.207 34.781 -5.207 1 97.06 21 ARG B O 1
ATOM 1832 N N . SER B 1 22 ? 8.789 35.562 -3.857 1 97.56 22 SER B N 1
ATOM 1833 C CA . SER B 1 22 ? 8.18 36.844 -3.578 1 97.56 22 SER B CA 1
ATOM 1834 C C . SER B 1 22 ? 6.777 36.688 -3.002 1 97.56 22 SER B C 1
ATOM 1836 O O . SER B 1 22 ? 5.848 37.375 -3.406 1 97.56 22 SER B O 1
ATOM 1838 N N . ARG B 1 23 ? 6.66 35.719 -2.182 1 98.19 23 ARG B N 1
ATOM 1839 C CA . ARG B 1 23 ? 5.371 35.469 -1.539 1 98.19 23 ARG B CA 1
ATOM 1840 C C . ARG B 1 23 ? 5.355 36.031 -0.115 1 98.19 23 ARG B C 1
ATOM 1842 O O . ARG B 1 23 ? 6.367 35.969 0.59 1 98.19 23 ARG B O 1
ATOM 1849 N N . ASP B 1 24 ? 4.211 36.562 0.218 1 98.62 24 ASP B N 1
ATOM 1850 C CA . ASP B 1 24 ? 3.994 37.031 1.586 1 98.62 24 ASP B CA 1
ATOM 1851 C C . ASP B 1 24 ? 3.699 35.844 2.518 1 98.62 24 ASP B C 1
ATOM 1853 O O . ASP B 1 24 ? 3.107 34.844 2.102 1 98.62 24 ASP B O 1
ATOM 1857 N N . TYR B 1 25 ? 4.117 36.031 3.809 1 98.81 25 TYR B N 1
ATOM 1858 C CA . TYR B 1 25 ? 3.857 34.938 4.75 1 98.81 25 TYR B CA 1
ATOM 1859 C C . TYR B 1 25 ? 3.814 35.469 6.18 1 98.81 25 TYR B C 1
ATOM 1861 O O . TYR B 1 25 ? 4.25 36.594 6.453 1 98.81 25 TYR B O 1
ATOM 1869 N N . VAL B 1 26 ? 3.252 34.75 7.031 1 98.69 26 VAL B N 1
ATOM 1870 C CA . VAL B 1 26 ? 3.268 34.969 8.477 1 98.69 26 VAL B CA 1
ATOM 1871 C C . VAL B 1 26 ? 3.783 33.719 9.188 1 98.69 26 VAL B C 1
ATOM 1873 O O . VAL B 1 26 ? 3.416 32.594 8.836 1 98.69 26 VAL B O 1
ATOM 1876 N N . ILE B 1 27 ? 4.719 33.844 10.094 1 98.75 27 ILE B N 1
ATOM 1877 C CA . ILE B 1 27 ? 5.234 32.781 10.953 1 98.75 27 ILE B CA 1
ATOM 1878 C C . ILE B 1 27 ? 4.613 32.906 12.344 1 98.75 27 ILE B C 1
ATOM 1880 O O . ILE B 1 27 ? 4.578 33.969 12.93 1 98.75 27 ILE B O 1
ATOM 1884 N N . ILE B 1 28 ? 4.129 31.844 12.828 1 98.38 28 ILE B N 1
ATOM 1885 C CA . ILE B 1 28 ? 3.643 31.828 14.203 1 98.38 28 ILE B CA 1
ATOM 1886 C C . ILE B 1 28 ? 4.531 30.922 15.055 1 98.38 28 ILE B C 1
ATOM 1888 O O . ILE B 1 28 ? 4.906 29.828 14.633 1 98.38 28 ILE B O 1
ATOM 1892 N N . ASP B 1 29 ? 4.875 31.375 16.203 1 98.12 29 ASP B N 1
ATOM 1893 C CA . ASP B 1 29 ? 5.668 30.641 17.188 1 98.12 29 ASP B CA 1
ATOM 1894 C C . ASP B 1 29 ? 5.434 31.188 18.594 1 98.12 29 ASP B C 1
ATOM 1896 O O . ASP B 1 29 ? 5.211 32.375 18.781 1 98.12 29 ASP B O 1
ATOM 1900 N N . ARG B 1 30 ? 5.496 30.297 19.516 1 97 30 ARG B N 1
ATOM 1901 C CA . ARG B 1 30 ? 5.285 30.719 20.906 1 97 30 ARG B CA 1
ATOM 1902 C C . ARG B 1 30 ? 6.484 31.516 21.422 1 97 30 ARG B C 1
ATOM 1904 O O . ARG B 1 30 ? 6.344 32.344 22.312 1 97 30 ARG B O 1
ATOM 1911 N N . ASN B 1 31 ? 7.641 31.188 20.891 1 97.06 31 ASN B N 1
ATOM 1912 C CA . ASN B 1 31 ? 8.875 31.859 21.281 1 97.06 31 ASN B CA 1
ATOM 1913 C C . ASN B 1 31 ? 9.141 33.094 20.422 1 97.06 31 ASN B C 1
ATOM 1915 O O . ASN B 1 31 ? 9.5 32.969 19.25 1 97.06 31 ASN B O 1
ATOM 1919 N N . PRO B 1 32 ? 9.055 34.281 20.938 1 96.12 32 PRO B N 1
ATOM 1920 C CA . PRO B 1 32 ? 9.266 35.5 20.141 1 96.12 32 PRO B CA 1
ATOM 1921 C C . PRO B 1 32 ? 10.719 35.656 19.719 1 96.12 32 PRO B C 1
ATOM 1923 O O . PRO B 1 32 ? 11.023 36.531 18.891 1 96.12 32 PRO B O 1
ATOM 1926 N N . GLU B 1 33 ? 11.609 34.844 20.266 1 97.19 33 GLU B N 1
ATOM 1927 C CA . GLU B 1 33 ? 13.023 34.906 19.922 1 97.19 33 GLU B CA 1
ATOM 1928 C C . GLU B 1 33 ? 13.469 33.656 19.156 1 97.19 33 GLU B C 1
ATOM 1930 O O . GLU B 1 33 ? 14.617 33.25 19.281 1 97.19 33 GLU B O 1
ATOM 1935 N N . CYS B 1 34 ? 12.477 33.031 18.547 1 97.5 34 CYS B N 1
ATOM 1936 C CA . CYS B 1 34 ? 12.797 31.828 17.781 1 97.5 34 CYS B CA 1
ATOM 1937 C C . CYS B 1 34 ? 13.805 32.125 16.688 1 97.5 34 CYS B C 1
ATOM 1939 O O . CYS B 1 34 ? 14.148 33.281 16.453 1 97.5 34 CYS B O 1
ATOM 1941 N N . LEU B 1 35 ? 14.305 31.141 16.047 1 98.25 35 LEU B N 1
ATOM 1942 C CA . LEU B 1 35 ? 15.352 31.25 15.039 1 98.25 35 LEU B CA 1
ATOM 1943 C C . LEU B 1 35 ? 14.922 32.156 13.898 1 98.25 35 LEU B C 1
ATOM 1945 O O . LEU B 1 35 ? 15.727 32.938 13.391 1 98.25 35 LEU B O 1
ATOM 1949 N N . ALA B 1 36 ? 13.734 32.062 13.516 1 98.44 36 ALA B N 1
ATOM 1950 C CA . ALA B 1 36 ? 13.227 32.875 12.406 1 98.44 36 ALA B CA 1
ATOM 1951 C C . ALA B 1 36 ? 13.367 34.344 12.695 1 98.44 36 ALA B C 1
ATOM 1953 O O . ALA B 1 36 ? 13.734 35.125 11.812 1 98.44 36 ALA B O 1
ATOM 1954 N N . MET B 1 37 ? 13.07 34.781 13.883 1 97.75 37 MET B N 1
ATOM 1955 C CA . MET B 1 37 ? 13.148 36.188 14.266 1 97.75 37 MET B CA 1
ATOM 1956 C C . MET B 1 37 ? 14.586 36.688 14.234 1 97.75 37 MET B C 1
ATOM 1958 O O . MET B 1 37 ? 14.836 37.844 14.008 1 97.75 37 MET B O 1
ATOM 1962 N N . ARG B 1 38 ? 15.469 35.781 14.391 1 97.56 38 ARG B N 1
ATOM 1963 C CA . ARG B 1 38 ? 16.875 36.125 14.414 1 97.56 38 ARG B CA 1
ATOM 1964 C C . ARG B 1 38 ? 17.453 36.156 13 1 97.56 38 ARG B C 1
ATOM 1966 O O . ARG B 1 38 ? 18.344 36.969 12.703 1 97.56 38 ARG B O 1
ATOM 1973 N N . GLU B 1 39 ? 16.953 35.344 12.156 1 97.81 39 GLU B N 1
ATOM 1974 C CA . GLU B 1 39 ? 17.609 35.125 10.875 1 97.81 39 GLU B CA 1
ATOM 1975 C C . GLU B 1 39 ? 16.891 35.875 9.75 1 97.81 39 GLU B C 1
ATOM 1977 O O . GLU B 1 39 ? 17.453 36.094 8.68 1 97.81 39 GLU B O 1
ATOM 1982 N N . LEU B 1 40 ? 15.711 36.188 9.984 1 98.31 40 LEU B N 1
ATOM 1983 C CA . LEU B 1 40 ? 14.898 36.781 8.922 1 98.31 40 LEU B CA 1
ATOM 1984 C C . LEU B 1 40 ? 14.484 38.188 9.273 1 98.31 40 LEU B C 1
ATOM 1986 O O . LEU B 1 40 ? 14.523 38.594 10.438 1 98.31 40 LEU B O 1
ATOM 1990 N N . ASP B 1 41 ? 14.164 38.969 8.242 1 97.31 41 ASP B N 1
ATOM 1991 C CA . ASP 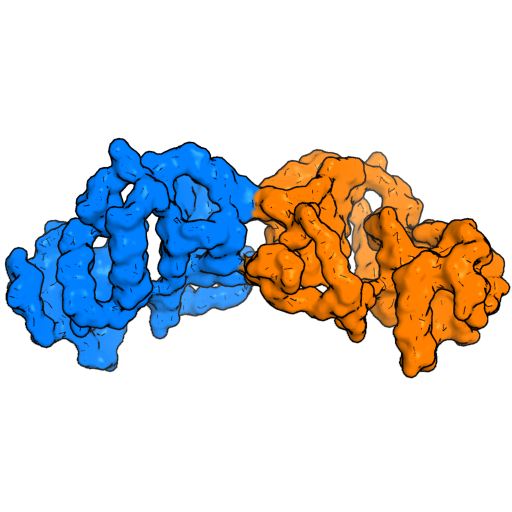B 1 41 ? 13.648 40.312 8.414 1 97.31 41 ASP B CA 1
ATOM 1992 C C . ASP B 1 41 ? 12.125 40.312 8.5 1 97.31 41 ASP B C 1
ATOM 1994 O O . ASP B 1 41 ? 11.445 40.531 7.496 1 97.31 41 ASP B O 1
ATOM 1998 N N . LEU B 1 42 ? 11.641 40.156 9.695 1 98.31 42 LEU B N 1
ATOM 1999 C CA . LEU B 1 42 ? 10.211 40 9.914 1 98.31 42 LEU B CA 1
ATOM 2000 C C . LEU B 1 42 ? 9.648 41.188 10.688 1 98.31 42 LEU B C 1
ATOM 2002 O O . LEU B 1 42 ? 10.32 41.75 11.562 1 98.31 42 LEU B O 1
ATOM 2006 N N . VAL B 1 43 ? 8.516 41.562 10.359 1 98 43 VAL B N 1
ATOM 2007 C CA . VAL B 1 43 ? 7.77 42.531 11.141 1 98 43 VAL B CA 1
ATOM 2008 C C . VAL B 1 43 ? 6.98 41.844 12.242 1 98 43 VAL B C 1
ATOM 2010 O O . VAL B 1 43 ? 6.141 40.969 11.953 1 98 43 VAL B O 1
ATOM 2013 N N . ARG B 1 44 ? 7.246 42.188 13.438 1 97.5 44 ARG B N 1
ATOM 2014 C CA . ARG B 1 44 ? 6.516 41.594 14.57 1 97.5 44 ARG B CA 1
ATOM 2015 C C . ARG B 1 44 ? 5.168 42.312 14.75 1 97.5 44 ARG B C 1
ATOM 2017 O O . ARG B 1 44 ? 5.086 43.531 14.742 1 97.5 44 ARG B O 1
ATOM 2024 N N . VAL B 1 45 ? 4.145 41.5 14.852 1 97 45 VAL B N 1
ATOM 2025 C CA . VAL B 1 45 ? 2.814 42.031 15.117 1 97 45 VAL B CA 1
ATOM 2026 C C . VAL B 1 45 ? 2.186 41.312 16.297 1 97 45 VAL B C 1
ATOM 2028 O O . VAL B 1 45 ? 2.562 40.188 16.609 1 97 45 VAL B O 1
ATOM 2031 N N . ASP B 1 46 ? 1.182 41.969 16.938 1 94 46 ASP B N 1
ATOM 2032 C CA . ASP B 1 46 ? 0.586 41.406 18.141 1 94 46 ASP B CA 1
ATOM 2033 C C . ASP B 1 46 ? -0.749 40.75 17.844 1 94 46 ASP B C 1
ATOM 2035 O O . ASP B 1 46 ? -1.262 39.969 18.672 1 94 46 ASP B O 1
ATOM 2039 N N . SER B 1 47 ? -1.234 41.125 16.688 1 95.94 47 SER B N 1
ATOM 2040 C CA . SER B 1 47 ? -2.533 40.562 16.344 1 95.94 47 SER B CA 1
ATOM 2041 C C . SER B 1 47 ? -2.639 40.281 14.852 1 95.94 47 SER B C 1
ATOM 2043 O O . SER B 1 47 ? -1.893 40.875 14.055 1 95.94 47 SER B O 1
ATOM 2045 N N . ILE B 1 48 ? -3.535 39.375 14.547 1 96.81 48 ILE B N 1
ATOM 2046 C CA . ILE B 1 48 ? -3.758 38.969 13.164 1 96.81 48 ILE B CA 1
ATOM 2047 C C . ILE B 1 48 ? -4.219 40.156 12.336 1 96.81 48 ILE B C 1
ATOM 2049 O O . ILE B 1 48 ? -3.941 40.25 11.133 1 96.81 48 ILE B O 1
ATOM 2053 N N . GLU B 1 49 ? -4.91 41.125 12.906 1 95.94 49 GLU B N 1
ATOM 2054 C CA . GLU B 1 49 ? -5.461 42.312 12.219 1 95.94 49 GLU B CA 1
ATOM 2055 C C . GLU B 1 49 ? -4.355 43.188 11.648 1 95.94 49 GLU B C 1
ATOM 2057 O O . GLU B 1 49 ? -4.586 43.969 10.719 1 95.94 49 GLU B O 1
ATOM 2062 N N . GLU B 1 50 ? -3.246 43.031 12.18 1 96.88 50 GLU B N 1
ATOM 2063 C CA . GLU B 1 50 ? -2.117 43.875 11.758 1 96.88 50 GLU B CA 1
ATOM 2064 C C . GLU B 1 50 ? -1.397 43.25 10.562 1 96.88 50 GLU B C 1
ATOM 2066 O O . GLU B 1 50 ? -0.539 43.906 9.953 1 96.88 50 GLU B O 1
ATOM 2071 N N . VAL B 1 51 ? -1.688 42 10.312 1 95.81 51 VAL B N 1
ATOM 2072 C CA . VAL B 1 51 ? -1.045 41.312 9.211 1 95.81 51 VAL B CA 1
ATOM 2073 C C . VAL B 1 51 ? -1.592 41.812 7.879 1 95.81 51 VAL B C 1
ATOM 2075 O O . VAL B 1 51 ? -2.807 41.844 7.668 1 95.81 51 VAL B O 1
ATOM 2078 N N . LYS B 1 52 ? -0.815 42.312 7.023 1 93.19 52 LYS B N 1
ATOM 2079 C CA . LYS B 1 52 ? -1.105 42.781 5.672 1 93.19 52 LYS B CA 1
ATOM 2080 C C . LYS B 1 52 ? -0.188 42.094 4.648 1 93.19 52 LYS B C 1
ATOM 2082 O O . LYS B 1 52 ? 0.147 40.906 4.785 1 93.19 52 LYS B O 1
ATOM 2087 N N . GLU B 1 53 ? 0.177 42.719 3.65 1 95.5 53 GLU B N 1
ATOM 2088 C CA . GLU B 1 53 ? 1.17 42.188 2.709 1 95.5 53 GLU B CA 1
ATOM 2089 C C . GLU B 1 53 ? 2.58 42.312 3.281 1 95.5 53 GLU B C 1
ATOM 2091 O O . GLU B 1 53 ? 2.918 43.312 3.924 1 95.5 53 GLU B O 1
ATOM 2096 N N . GLY B 1 54 ? 3.311 41.219 3.146 1 97.69 54 GLY B N 1
ATOM 2097 C CA . GLY B 1 54 ? 4.68 41.25 3.639 1 97.69 54 GLY B CA 1
ATOM 2098 C C . GLY B 1 54 ? 5.043 40 4.453 1 97.69 54 GLY B C 1
ATOM 2099 O O . GLY B 1 54 ? 4.523 38.938 4.211 1 97.69 54 GLY B O 1
ATOM 2100 N N . ARG B 1 55 ? 6.094 40.188 5.254 1 98.5 55 ARG B N 1
ATOM 2101 C CA . ARG B 1 55 ? 6.66 39.125 6.082 1 98.5 55 ARG B CA 1
ATOM 2102 C C . ARG B 1 55 ? 6.445 39.438 7.566 1 98.5 55 ARG B C 1
ATOM 2104 O O . ARG B 1 55 ? 6.98 40.406 8.094 1 98.5 55 ARG B O 1
ATOM 2111 N N . TYR B 1 56 ? 5.727 38.562 8.188 1 98.69 56 TYR B N 1
ATOM 2112 C CA . TYR B 1 56 ? 5.305 38.875 9.547 1 98.69 56 TYR B CA 1
ATOM 2113 C C . TYR B 1 56 ? 5.621 37.75 10.508 1 98.69 56 TYR B C 1
ATOM 2115 O O . TYR B 1 56 ? 5.723 36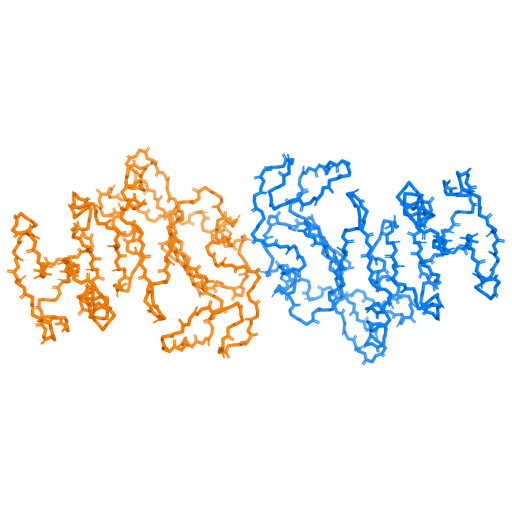.594 10.094 1 98.69 56 TYR B O 1
ATOM 2123 N N . PHE B 1 57 ? 5.836 38.125 11.766 1 98.62 57 PHE B N 1
ATOM 2124 C CA . PHE B 1 57 ? 5.895 37.188 12.891 1 98.62 57 PHE B CA 1
ATOM 2125 C C . PHE B 1 57 ? 4.766 37.469 13.883 1 98.62 57 PHE B C 1
ATOM 2127 O O . PHE B 1 57 ? 4.539 38.625 14.258 1 98.62 57 PHE B O 1
ATOM 2134 N N . LEU B 1 58 ? 4.102 36.531 14.188 1 98.25 58 LEU B N 1
ATOM 2135 C CA . LEU B 1 58 ? 3.037 36.625 15.188 1 98.25 58 LEU B CA 1
ATOM 2136 C C . LEU B 1 58 ? 3.301 35.656 16.344 1 98.25 58 LEU B C 1
ATOM 2138 O O . LEU B 1 58 ? 3.416 34.438 16.125 1 98.25 58 LEU B O 1
ATOM 2142 N N . LYS B 1 59 ? 3.371 36.219 17.531 1 97.44 59 LYS B N 1
ATOM 2143 C CA . LYS B 1 59 ? 3.562 35.344 18.703 1 97.44 59 LYS B CA 1
ATOM 2144 C C . LYS B 1 59 ? 2.305 34.531 19 1 97.44 59 LYS B C 1
ATOM 2146 O O . LYS B 1 59 ? 1.212 35.094 19.109 1 97.44 59 LYS B O 1
ATOM 2151 N N . GLY B 1 60 ? 2.414 33.281 19.062 1 95.06 60 GLY B N 1
ATOM 2152 C CA . GLY B 1 60 ? 1.282 32.406 19.375 1 95.06 60 GLY B CA 1
ATOM 2153 C C . GLY B 1 60 ? 1.489 30.984 18.938 1 95.06 60 GLY B C 1
ATOM 2154 O O . GLY B 1 60 ? 2.496 30.656 18.297 1 95.06 60 GLY B O 1
ATOM 2155 N N . GLY B 1 61 ? 0.605 30.125 19.391 1 94.06 61 GLY B N 1
ATOM 2156 C CA . GLY B 1 61 ? 0.67 28.703 19.031 1 94.06 61 GLY B CA 1
ATOM 2157 C C . GLY B 1 61 ? -0.333 28.312 17.969 1 94.06 61 GLY B C 1
ATOM 2158 O O . GLY B 1 61 ? -0.74 29.156 17.156 1 94.06 61 GLY B O 1
ATOM 2159 N N . ILE B 1 62 ? -0.593 27.062 17.891 1 96 62 ILE B N 1
ATOM 2160 C CA . ILE B 1 62 ? -1.408 26.438 16.859 1 96 62 ILE B CA 1
ATOM 2161 C C . ILE B 1 62 ? -2.838 26.969 16.938 1 96 62 ILE B C 1
ATOM 2163 O O . ILE B 1 62 ? -3.584 26.906 15.953 1 96 62 ILE B O 1
ATOM 2167 N N . GLU B 1 63 ? -3.213 27.594 18.062 1 95.94 63 GLU B N 1
ATOM 2168 C CA . GLU B 1 63 ? -4.57 28.094 18.266 1 95.94 63 GLU B CA 1
ATOM 2169 C C . GLU B 1 63 ? -4.871 29.266 17.328 1 95.94 63 GLU B C 1
ATOM 2171 O O . GLU B 1 63 ? -6.035 29.594 17.109 1 95.94 63 GLU B O 1
ATOM 2176 N N . ILE B 1 64 ? -3.914 29.891 16.781 1 97.31 64 ILE B N 1
ATOM 2177 C CA . ILE B 1 64 ? -4.078 31.047 15.914 1 97.31 64 ILE B CA 1
ATOM 2178 C C . ILE B 1 64 ? -4.383 30.609 14.484 1 97.31 64 ILE B C 1
ATOM 2180 O O . ILE B 1 64 ? -4.98 31.359 13.711 1 97.31 64 ILE B O 1
ATOM 2184 N N . LEU B 1 65 ? -4.008 29.438 14.117 1 98.31 65 LEU B N 1
ATOM 2185 C CA . LEU B 1 65 ? -3.99 28.953 12.734 1 98.31 65 LEU B CA 1
ATOM 2186 C C . LEU B 1 65 ? -5.379 29.047 12.109 1 98.31 65 LEU B C 1
ATOM 2188 O O . LEU B 1 65 ? -5.527 29.547 11 1 98.31 65 LEU B O 1
ATOM 2192 N N . PRO B 1 66 ? -6.441 28.641 12.797 1 97.94 66 PRO B N 1
ATOM 2193 C CA . PRO B 1 66 ? -7.762 28.734 12.172 1 97.94 66 PRO B CA 1
ATOM 2194 C C . PRO B 1 66 ? -8.117 30.156 11.742 1 97.94 66 PRO B C 1
ATOM 2196 O O . PRO B 1 66 ? -8.719 30.344 10.688 1 97.94 66 PRO B O 1
ATOM 2199 N N . SER B 1 67 ? -7.719 31.094 12.516 1 97.69 67 SER B N 1
ATOM 2200 C CA . SER B 1 67 ? -8.016 32.5 12.203 1 97.69 67 SER B CA 1
ATOM 2201 C C . SER B 1 67 ? -7.211 32.969 11 1 97.69 67 SER B C 1
ATOM 2203 O O . SER B 1 67 ? -7.652 33.844 10.266 1 97.69 67 SER B O 1
ATOM 2205 N N . LEU B 1 68 ? -6.102 32.406 10.773 1 98.25 68 LEU B N 1
ATOM 2206 C CA . LEU B 1 68 ? -5.234 32.812 9.672 1 98.25 68 LEU B CA 1
ATOM 2207 C C . LEU B 1 68 ? -5.766 32.312 8.344 1 98.25 68 LEU B C 1
ATOM 2209 O O . LEU B 1 68 ? -5.348 32.75 7.281 1 98.25 68 LEU B O 1
ATOM 2213 N N . LEU B 1 69 ? -6.672 31.375 8.367 1 98.25 69 LEU B N 1
ATOM 2214 C CA . LEU B 1 69 ? -7.234 30.812 7.145 1 98.25 69 LEU B CA 1
ATOM 2215 C C . LEU B 1 69 ? -8.047 31.859 6.383 1 98.25 69 LEU B C 1
ATOM 2217 O O . LEU B 1 69 ? -8.344 31.672 5.199 1 98.25 69 LEU B O 1
ATOM 2221 N N . LYS B 1 70 ? -8.398 32.906 7.07 1 97.31 70 LYS B N 1
ATOM 2222 C CA . LYS B 1 70 ? -9.109 34 6.402 1 97.31 70 LYS B CA 1
ATOM 2223 C C . LYS B 1 70 ? -8.297 34.562 5.246 1 97.31 70 LYS B C 1
ATOM 2225 O O . LYS B 1 70 ? -8.852 35.125 4.297 1 97.31 70 LYS B O 1
ATOM 2230 N N . PHE B 1 71 ? -6.992 34.406 5.309 1 97.75 71 PHE B N 1
ATOM 2231 C CA . PHE B 1 71 ? -6.113 34.938 4.273 1 97.75 71 PHE B CA 1
ATOM 2232 C C . PHE B 1 71 ? -6.051 34 3.08 1 97.75 71 PHE B C 1
ATOM 2234 O O . PHE B 1 71 ? -5.402 34.312 2.074 1 97.75 71 PHE B O 1
ATOM 2241 N N . LYS B 1 72 ? -6.688 32.844 3.182 1 97.88 72 LYS B N 1
ATOM 2242 C CA . LYS B 1 72 ? -6.742 31.828 2.117 1 97.88 72 LYS B CA 1
ATOM 2243 C C . LYS B 1 72 ? -5.34 31.453 1.648 1 97.88 72 LYS B C 1
ATOM 2245 O O . LYS B 1 72 ? -5.047 31.5 0.452 1 97.88 72 LYS B O 1
ATOM 2250 N N . PRO B 1 73 ? -4.543 31.094 2.613 1 98.56 73 PRO B N 1
ATOM 2251 C CA . PRO B 1 73 ? -3.186 30.703 2.215 1 98.56 73 PRO B CA 1
ATOM 2252 C C . PRO B 1 73 ? -3.168 29.547 1.213 1 98.56 73 PRO B C 1
ATOM 2254 O O . PRO B 1 73 ? -3.98 28.625 1.315 1 98.56 73 PRO B O 1
ATOM 2257 N N . GLU B 1 74 ? -2.262 29.656 0.259 1 98.56 74 GLU B N 1
ATOM 2258 C CA . GLU B 1 74 ? -2.037 28.516 -0.624 1 98.56 74 GLU B CA 1
ATOM 2259 C C . GLU B 1 74 ? -1.314 27.375 0.106 1 98.56 74 GLU B C 1
ATOM 2261 O O . GLU B 1 74 ? -1.715 26.219 0.014 1 98.56 74 GLU B O 1
ATOM 2266 N N . TYR B 1 75 ? -0.268 27.812 0.854 1 98.75 75 TYR B N 1
ATOM 2267 C CA . TYR B 1 75 ? 0.542 26.828 1.563 1 98.75 75 TYR B CA 1
ATOM 2268 C C . TYR B 1 75 ? 0.506 27.078 3.068 1 98.75 75 TYR B C 1
ATOM 2270 O O . TYR B 1 75 ? 0.545 28.219 3.518 1 98.75 75 TYR B O 1
ATOM 2278 N N . ILE B 1 76 ? 0.38 26.062 3.738 1 98.88 76 ILE B N 1
ATOM 2279 C CA . ILE B 1 76 ? 0.646 26.016 5.172 1 98.88 76 ILE B CA 1
ATOM 2280 C C . ILE B 1 76 ? 1.811 25.078 5.457 1 98.88 76 ILE B C 1
ATOM 2282 O O . ILE B 1 76 ? 1.769 23.906 5.086 1 98.88 76 ILE B O 1
ATOM 2286 N N . PHE B 1 77 ? 2.854 25.609 6.086 1 98.75 77 PHE B N 1
ATOM 2287 C CA . PHE B 1 77 ? 4.035 24.812 6.418 1 98.75 77 PHE B CA 1
ATOM 2288 C C . PHE B 1 77 ? 3.988 24.359 7.867 1 98.75 77 PHE B C 1
ATOM 2290 O O . PHE B 1 77 ? 4.172 25.156 8.789 1 98.75 77 PHE B O 1
ATOM 2297 N N . PRO B 1 78 ? 3.748 23.094 8.031 1 97.88 78 PRO B N 1
ATOM 2298 C CA . PRO B 1 78 ? 3.65 22.578 9.398 1 97.88 78 PRO B CA 1
ATOM 2299 C C . PRO B 1 78 ? 5.008 22.203 9.984 1 97.88 78 PRO B C 1
ATOM 2301 O O . PRO B 1 78 ? 5.27 21.016 10.227 1 97.88 78 PRO B O 1
ATOM 2304 N N . THR B 1 79 ? 5.77 23.141 10.406 1 96.31 79 THR B N 1
ATOM 2305 C CA . THR B 1 79 ? 7.156 22.891 10.781 1 96.31 79 THR B CA 1
ATOM 2306 C C . THR B 1 79 ? 7.293 22.75 12.297 1 96.31 79 THR B C 1
ATOM 2308 O O . THR B 1 79 ? 8.383 22.5 12.805 1 96.31 79 THR B O 1
ATOM 2311 N N . ALA B 1 80 ? 6.18 22.859 12.977 1 94.12 80 ALA B N 1
ATOM 2312 C CA . ALA B 1 80 ? 6.16 22.594 14.414 1 94.12 80 ALA B CA 1
ATOM 2313 C C . ALA B 1 80 ? 6.117 21.094 14.688 1 94.12 80 ALA B C 1
ATOM 2315 O O . ALA B 1 80 ? 5.59 20.312 13.883 1 94.12 80 ALA B O 1
ATOM 2316 N N . PRO B 1 81 ? 6.707 20.625 15.789 1 91.75 81 PRO B N 1
ATOM 2317 C CA . PRO B 1 81 ? 6.777 19.203 16.094 1 91.75 81 PRO B CA 1
ATOM 2318 C C . PRO B 1 81 ? 5.465 18.656 16.656 1 91.75 81 PRO B C 1
ATOM 2320 O O . PRO B 1 81 ? 5.445 18.094 17.766 1 91.75 81 PRO B O 1
ATOM 2323 N N . LEU B 1 82 ? 4.461 18.797 16.031 1 95.25 82 LEU B N 1
ATOM 2324 C CA . LEU B 1 82 ? 3.141 18.266 16.359 1 95.25 82 LEU B CA 1
ATOM 2325 C C . LEU B 1 82 ? 2.318 18.047 15.102 1 95.25 82 LEU B C 1
ATOM 2327 O O . LEU B 1 82 ? 2.74 18.422 14.008 1 95.25 82 LEU B O 1
ATOM 2331 N N . HIS B 1 83 ? 1.202 17.391 15.234 1 98 83 HIS B N 1
ATOM 2332 C CA . HIS B 1 83 ? 0.254 17.266 14.133 1 98 83 HIS B CA 1
ATOM 2333 C C . HIS B 1 83 ? -0.586 18.531 13.984 1 98 83 HIS B C 1
ATOM 2335 O O . HIS B 1 83 ? -1.696 18.609 14.516 1 98 83 HIS B O 1
ATOM 2341 N N . VAL B 1 84 ? -0.151 19.406 13.172 1 98.12 84 VAL B N 1
ATOM 2342 C CA . VAL B 1 84 ? -0.625 20.781 13.094 1 98.12 84 VAL B CA 1
ATOM 2343 C C . VAL B 1 84 ? -2.125 20.797 12.805 1 98.12 84 VAL B C 1
ATOM 2345 O O . VAL B 1 84 ? -2.895 21.438 13.531 1 98.12 84 VAL B O 1
ATOM 2348 N N . ALA B 1 85 ? -2.566 20.062 11.844 1 98.25 85 ALA B N 1
ATOM 2349 C CA . ALA B 1 85 ? -3.975 20.062 11.461 1 98.25 85 ALA B CA 1
ATOM 2350 C C . ALA B 1 85 ? -4.855 19.531 12.586 1 98.25 85 ALA B C 1
ATOM 2352 O O . ALA B 1 85 ? -5.863 20.141 12.938 1 98.25 85 ALA B O 1
ATOM 2353 N N . ALA B 1 86 ? -4.457 18.469 13.18 1 98.44 86 ALA B N 1
ATOM 2354 C CA . ALA B 1 86 ? -5.246 17.844 14.234 1 98.44 86 ALA B CA 1
ATOM 2355 C C . ALA B 1 86 ? -5.312 18.75 15.469 1 98.44 86 ALA B C 1
ATOM 2357 O O . ALA B 1 86 ? -6.375 18.891 16.078 1 98.44 86 ALA B O 1
ATOM 2358 N N . GLU B 1 87 ? -4.207 19.312 15.836 1 98 87 GLU B N 1
ATOM 2359 C CA . GLU B 1 87 ? -4.164 20.172 17.016 1 98 87 GLU B CA 1
ATOM 2360 C C . GLU B 1 87 ? -5 21.422 16.812 1 98 87 GLU B C 1
ATOM 2362 O O . GLU B 1 87 ? -5.641 21.906 17.75 1 98 87 GLU B O 1
ATOM 2367 N N . ALA B 1 88 ? -4.922 21.938 15.617 1 98.06 88 ALA B N 1
ATOM 2368 C CA . ALA B 1 88 ? -5.762 23.094 15.312 1 98.06 88 ALA B CA 1
ATOM 2369 C C . ALA B 1 88 ? -7.242 22.766 15.5 1 98.06 88 ALA B C 1
ATOM 2371 O O . ALA B 1 88 ? -7.988 23.547 16.094 1 98.06 88 ALA B O 1
ATOM 2372 N N . LEU B 1 89 ? -7.645 21.625 15.008 1 97.81 89 LEU B N 1
ATOM 2373 C CA . LEU B 1 89 ? -9.023 21.188 15.164 1 97.81 89 LEU B CA 1
ATOM 2374 C C . LEU B 1 89 ? -9.367 20.984 16.641 1 97.81 89 LEU B C 1
ATOM 2376 O O . LEU B 1 89 ? -10.422 21.438 17.094 1 97.81 89 LEU B O 1
ATOM 2380 N N . ARG B 1 90 ? -8.523 20.266 17.281 1 97.62 90 ARG B N 1
ATOM 2381 C CA . ARG B 1 90 ? -8.75 19.922 18.672 1 97.62 90 ARG B CA 1
ATOM 2382 C C . ARG B 1 90 ? -9.023 21.172 19.516 1 97.62 90 ARG B C 1
ATOM 2384 O O . ARG B 1 90 ? -9.992 21.219 20.266 1 97.62 90 ARG B O 1
ATOM 2391 N N . LEU B 1 91 ? -8.18 22.172 19.344 1 96.81 91 LEU B N 1
ATOM 2392 C CA . LEU B 1 91 ? -8.289 23.406 20.125 1 96.81 91 LEU B CA 1
ATOM 2393 C C . LEU B 1 91 ? -9.492 24.219 19.688 1 96.81 91 LEU B C 1
ATOM 2395 O O . LEU B 1 91 ? -10.242 24.734 20.531 1 96.81 91 LEU B O 1
ATOM 2399 N N . LYS B 1 92 ? -9.641 24.344 18.406 1 97.12 92 LYS B N 1
ATOM 2400 C CA . LYS B 1 92 ? -10.727 25.156 17.891 1 97.12 92 LYS B CA 1
ATOM 2401 C C . LYS B 1 92 ? -12.086 24.641 18.344 1 97.12 92 LYS B C 1
ATOM 2403 O O . LYS B 1 92 ? -12.984 25.422 18.672 1 97.12 92 LYS B O 1
ATOM 2408 N N . PHE B 1 93 ? -12.219 23.328 18.359 1 97.12 93 PHE B N 1
ATOM 2409 C CA . PHE B 1 93 ? -13.539 22.75 18.578 1 97.12 93 PHE B CA 1
ATOM 2410 C C . PHE B 1 93 ? -13.586 21.984 19.891 1 97.12 93 PHE B C 1
ATOM 2412 O O . PHE B 1 93 ? -14.547 21.25 20.156 1 97.12 93 PHE B O 1
ATOM 2419 N N . ASP B 1 94 ? -12.547 22.109 20.703 1 95.75 94 ASP B N 1
ATOM 2420 C CA . ASP B 1 94 ? -12.453 21.484 22.016 1 95.75 94 ASP B CA 1
ATOM 2421 C C . ASP B 1 94 ? -12.688 19.969 21.938 1 95.75 94 ASP B C 1
ATOM 2423 O O . ASP B 1 94 ? -13.547 19.438 22.641 1 95.75 94 ASP B O 1
ATOM 2427 N N . LEU B 1 95 ? -11.969 19.344 21.078 1 97.56 95 LEU B N 1
ATOM 2428 C CA . LEU B 1 95 ? -12.078 17.891 20.891 1 97.56 95 LEU B CA 1
ATOM 2429 C C . LEU B 1 95 ? -11.078 17.156 21.781 1 97.56 95 LEU B C 1
ATOM 2431 O O . LEU B 1 95 ? -10.117 17.75 22.281 1 97.56 95 LEU B O 1
ATOM 2435 N N . LYS B 1 96 ? -11.328 15.859 21.953 1 98.06 96 LYS B N 1
ATOM 2436 C CA . LYS B 1 96 ? -10.438 14.992 22.719 1 98.06 96 LYS B CA 1
ATOM 2437 C C . LYS B 1 96 ? -10 13.789 21.891 1 98.06 96 LYS B C 1
ATOM 2439 O O . LYS B 1 96 ? -10.648 13.438 20.906 1 98.06 96 LYS B O 1
ATOM 2444 N N . PRO B 1 97 ? -8.938 13.148 22.328 1 98.06 97 PRO B N 1
ATOM 2445 C CA . PRO B 1 97 ? -8.484 11.961 21.609 1 98.06 97 PRO B CA 1
ATOM 2446 C C . PRO B 1 97 ? -9.531 10.844 21.578 1 98.06 97 PRO B C 1
ATOM 2448 O O . PRO B 1 97 ? -10.188 10.586 22.594 1 98.06 97 PRO B O 1
ATOM 2451 N N . TRP B 1 98 ? -9.75 10.289 20.438 1 98.19 98 TRP B N 1
ATOM 2452 C CA . TRP B 1 98 ? -10.617 9.141 20.25 1 98.19 98 TRP B CA 1
ATOM 2453 C C . TRP B 1 98 ? -9.805 7.852 20.156 1 98.19 98 TRP B C 1
ATOM 2455 O O . TRP B 1 98 ? -9.555 7.348 19.062 1 98.19 98 TRP B O 1
ATOM 2465 N N . ASN B 1 99 ? -9.43 7.25 21.266 1 97.19 99 ASN B N 1
ATOM 2466 C CA . ASN B 1 99 ? -8.492 6.137 21.344 1 97.19 99 ASN B CA 1
ATOM 2467 C C . ASN B 1 99 ? -9.102 4.844 20.797 1 97.19 99 ASN B C 1
ATOM 2469 O O . ASN B 1 99 ? -8.398 3.996 20.25 1 97.19 99 ASN B O 1
ATOM 2473 N N . GLU B 1 100 ? -10.359 4.668 20.875 1 96.19 100 GLU B N 1
ATOM 2474 C CA . GLU B 1 100 ? -11.055 3.416 20.594 1 96.19 100 GLU B CA 1
ATOM 2475 C C . GLU B 1 100 ? -10.891 3.002 19.141 1 96.19 100 GLU B C 1
ATOM 2477 O O . GLU B 1 100 ? -10.945 1.813 18.812 1 96.19 100 GLU B O 1
ATOM 2482 N N . VAL B 1 101 ? -10.664 3.998 18.281 1 97.69 101 VAL B N 1
ATOM 2483 C CA . VAL B 1 101 ? -10.656 3.693 16.859 1 97.69 101 VAL B CA 1
ATOM 2484 C C . VAL B 1 101 ? -9.242 3.338 16.406 1 97.69 101 VAL B C 1
ATOM 2486 O O . VAL B 1 101 ? -9.039 2.826 15.305 1 97.69 101 VAL B O 1
ATOM 2489 N N . LEU B 1 102 ? -8.234 3.518 17.203 1 97.69 102 LEU B N 1
ATOM 2490 C CA . LEU B 1 102 ? -6.84 3.393 16.797 1 97.69 102 LEU B CA 1
ATOM 2491 C C . LEU B 1 102 ? -6.512 1.953 16.422 1 97.69 102 LEU B C 1
ATOM 2493 O O . LEU B 1 102 ? -5.73 1.715 15.492 1 97.69 102 LEU B O 1
ATOM 2497 N N . ASP B 1 103 ? -7.109 0.999 17.109 1 96.75 103 ASP B N 1
ATOM 2498 C CA . ASP B 1 103 ? -6.836 -0.402 16.797 1 96.75 103 ASP B CA 1
ATOM 2499 C C . ASP B 1 103 ? -7.266 -0.745 15.367 1 96.75 103 ASP B C 1
ATOM 2501 O O . ASP B 1 103 ? -6.57 -1.481 14.664 1 96.75 103 ASP B O 1
ATOM 2505 N N . CYS B 1 104 ? -8.391 -0.226 15.055 1 97.38 104 CYS B N 1
ATOM 2506 C CA . CYS B 1 104 ? -8.891 -0.442 13.703 1 97.38 104 CYS B CA 1
ATOM 2507 C C . CYS B 1 104 ? -7.953 0.168 12.664 1 97.38 104 CYS B C 1
ATOM 2509 O O . CYS B 1 104 ? -7.633 -0.466 11.656 1 97.38 104 CYS B O 1
ATOM 2511 N N . ILE B 1 105 ? -7.449 1.338 12.898 1 98.31 105 ILE B N 1
ATOM 2512 C CA . ILE B 1 105 ? -6.547 2.039 11.992 1 98.31 105 ILE B CA 1
ATOM 2513 C C . ILE B 1 105 ? -5.227 1.277 11.891 1 98.31 105 ILE B C 1
ATOM 2515 O O . ILE B 1 105 ? -4.766 0.963 10.789 1 98.31 105 ILE B O 1
ATOM 2519 N N . ILE B 1 106 ? -4.703 0.905 13.008 1 98.44 106 ILE B N 1
ATOM 2520 C CA . ILE B 1 106 ? -3.412 0.227 13.086 1 98.44 106 ILE B CA 1
ATOM 2521 C C . ILE B 1 106 ? -3.508 -1.14 12.414 1 98.44 106 ILE B C 1
ATOM 2523 O O . ILE B 1 106 ? -2.586 -1.558 11.703 1 98.44 106 ILE B O 1
ATOM 2527 N N . GLY B 1 107 ? -4.621 -1.797 12.625 1 97.88 107 GLY B N 1
ATOM 2528 C CA . GLY B 1 107 ? -4.82 -3.115 12.047 1 97.88 107 GLY B CA 1
ATOM 2529 C C . GLY B 1 107 ? -4.797 -3.107 10.531 1 97.88 107 GLY B C 1
ATOM 2530 O O . GLY B 1 107 ? -4.582 -4.148 9.898 1 97.88 107 GLY B O 1
ATOM 2531 N N . ASN B 1 108 ? -4.984 -1.955 9.961 1 98.19 108 ASN B N 1
ATOM 2532 C CA . ASN B 1 108 ? -5.031 -1.854 8.508 1 98.19 108 ASN B CA 1
ATOM 2533 C C . ASN B 1 108 ? -3.789 -1.164 7.953 1 98.19 108 ASN B C 1
ATOM 2535 O O . ASN B 1 108 ? -3.779 -0.724 6.805 1 98.19 108 ASN B O 1
ATOM 2539 N N . LEU B 1 109 ? -2.791 -1.068 8.75 1 98.56 109 LEU B N 1
ATOM 2540 C CA . LEU B 1 109 ? -1.462 -0.615 8.359 1 98.56 109 LEU B CA 1
ATOM 2541 C C . LEU B 1 109 ? -0.433 -1.726 8.547 1 98.56 109 LEU B C 1
ATOM 2543 O O . LEU B 1 109 ? -0.483 -2.467 9.531 1 98.56 109 LEU B O 1
ATOM 2547 N N . PRO B 1 110 ? 0.5 -1.894 7.594 1 97.94 110 PRO B N 1
ATOM 2548 C CA . PRO B 1 110 ? 1.61 -2.803 7.883 1 97.94 110 PRO B CA 1
ATOM 2549 C C . PRO B 1 110 ? 2.34 -2.447 9.18 1 97.94 110 PRO B C 1
ATOM 2551 O O . PRO B 1 110 ? 2.645 -1.275 9.414 1 97.94 110 PRO B O 1
ATOM 2554 N N . ALA B 1 111 ? 2.648 -3.4 9.977 1 97.38 111 ALA B N 1
ATOM 2555 C CA . ALA B 1 111 ? 3.316 -3.166 11.258 1 97.38 111 ALA B CA 1
ATOM 2556 C C . ALA B 1 111 ? 4.641 -2.434 11.055 1 97.38 111 ALA B C 1
ATOM 2558 O O . ALA B 1 111 ? 5.027 -1.603 11.883 1 97.38 111 ALA B O 1
ATOM 2559 N N . ARG B 1 112 ? 5.242 -2.664 9.984 1 96.06 112 ARG B N 1
ATOM 2560 C CA . ARG B 1 112 ? 6.598 -2.158 9.781 1 96.06 112 ARG B CA 1
ATOM 2561 C C . ARG B 1 112 ? 6.586 -0.653 9.531 1 96.06 112 ARG B C 1
ATOM 2563 O O . ARG B 1 112 ? 7.633 -0.003 9.586 1 96.06 112 ARG B O 1
ATOM 2570 N N . VAL B 1 113 ? 5.402 -0.093 9.25 1 98.06 113 VAL B N 1
ATOM 2571 C CA . VAL B 1 113 ? 5.395 1.347 9.016 1 98.06 113 VAL B CA 1
ATOM 2572 C C . VAL B 1 113 ? 4.945 2.076 10.273 1 98.06 113 VAL B C 1
ATOM 2574 O O . VAL B 1 113 ? 5.055 3.301 10.367 1 98.06 113 VAL B O 1
ATOM 2577 N N . VAL B 1 114 ? 4.402 1.384 11.266 1 98.38 114 VAL B N 1
ATOM 2578 C CA . VAL B 1 114 ? 3.891 2.014 12.477 1 98.38 114 VAL B CA 1
ATOM 2579 C C . VAL B 1 114 ? 5.047 2.361 13.414 1 98.38 114 VAL B C 1
ATOM 2581 O O . VAL B 1 114 ? 5.777 1.474 13.859 1 98.38 114 VAL B O 1
ATOM 2584 N N . VAL B 1 115 ? 5.215 3.58 13.672 1 97.69 115 VAL B N 1
ATOM 2585 C CA . VAL B 1 115 ? 6.309 4.055 14.516 1 97.69 115 VAL B CA 1
ATOM 2586 C C . VAL B 1 115 ? 5.844 4.133 15.969 1 97.69 115 VAL B C 1
ATOM 2588 O O . VAL B 1 115 ? 6.547 3.688 16.875 1 97.69 115 VAL B O 1
ATOM 2591 N N . SER B 1 116 ? 4.699 4.719 16.172 1 96.75 116 SER B N 1
ATOM 2592 C CA . SER B 1 116 ? 4.152 4.879 17.516 1 96.75 116 SER B CA 1
ATOM 2593 C C . SER B 1 116 ? 2.643 5.105 17.469 1 96.75 116 SER B C 1
ATOM 2595 O O . SER B 1 116 ? 2.098 5.492 16.438 1 96.75 116 SER B O 1
ATOM 2597 N N . ALA B 1 117 ? 2.033 4.789 18.578 1 96.44 117 ALA B N 1
ATOM 2598 C CA . ALA B 1 117 ? 0.598 5.004 18.75 1 96.44 117 ALA B CA 1
ATOM 2599 C C . ALA B 1 117 ? 0.276 5.414 20.188 1 96.44 117 ALA B C 1
ATOM 2601 O O . ALA B 1 117 ? 0.855 4.883 21.141 1 96.44 117 ALA B O 1
ATOM 2602 N N . GLY B 1 118 ? -0.583 6.445 20.297 1 93.31 118 GLY B N 1
ATOM 2603 C CA . GLY B 1 118 ? -1.011 6.91 21.609 1 93.31 118 GLY B CA 1
ATOM 2604 C C . GLY B 1 118 ? -1.753 8.234 21.562 1 93.31 118 GLY B C 1
ATOM 2605 O O . GLY B 1 118 ? -1.574 9.016 20.625 1 93.31 118 GLY B O 1
ATOM 2606 N N . ARG B 1 119 ? -2.629 8.477 22.516 1 92.94 119 ARG B N 1
ATOM 2607 C CA . ARG B 1 119 ? -3.375 9.719 22.688 1 92.94 119 ARG B CA 1
ATOM 2608 C C . ARG B 1 119 ? -4.121 10.094 21.406 1 92.94 119 ARG B C 1
ATOM 2610 O O . ARG B 1 119 ? -4.016 11.227 20.938 1 92.94 119 ARG B O 1
ATOM 2617 N N . GLY B 1 120 ? -4.676 9.062 20.766 1 97.06 120 GLY B N 1
ATOM 2618 C CA . GLY B 1 120 ? -5.531 9.258 19.609 1 97.06 120 GLY B CA 1
ATOM 2619 C C . GLY B 1 120 ? -4.754 9.391 18.312 1 97.06 120 GLY B C 1
ATOM 2620 O O . GLY B 1 120 ? -5.328 9.695 17.266 1 97.06 120 GLY B O 1
ATOM 2621 N N . SER B 1 121 ? -3.426 9.102 18.375 1 98.38 121 SER B N 1
ATOM 2622 C CA . SER B 1 121 ? -2.631 9.328 17.172 1 98.38 121 SER B CA 1
ATOM 2623 C C . SER B 1 121 ? -1.796 8.109 16.828 1 98.38 121 SER B C 1
ATOM 2625 O O . SER B 1 121 ? -1.457 7.309 17.703 1 98.38 121 SER B O 1
ATOM 2627 N N . VAL B 1 122 ? -1.536 7.953 15.578 1 98.62 122 VAL B N 1
ATOM 2628 C CA . VAL B 1 122 ? -0.628 6.949 15.031 1 98.62 122 VAL B CA 1
ATOM 2629 C C . VAL B 1 122 ? 0.392 7.621 14.117 1 98.62 122 VAL B C 1
ATOM 2631 O O . VAL B 1 122 ? 0.021 8.352 13.195 1 98.62 122 VAL B O 1
ATOM 2634 N N . VAL B 1 123 ? 1.646 7.41 14.414 1 98.5 123 VAL B N 1
ATOM 2635 C CA . VAL B 1 123 ? 2.719 7.902 13.555 1 98.5 123 VAL B CA 1
ATOM 2636 C C . VAL B 1 123 ? 3.207 6.777 12.641 1 98.5 123 VAL B C 1
ATOM 2638 O O . VAL B 1 123 ? 3.447 5.66 13.102 1 98.5 123 VAL B O 1
ATOM 2641 N N . VAL B 1 124 ? 3.307 7.078 11.383 1 98.56 124 VAL B N 1
ATOM 2642 C CA . VAL B 1 124 ? 3.719 6.055 10.43 1 98.56 124 VAL B CA 1
ATOM 2643 C C . VAL B 1 124 ? 4.887 6.574 9.594 1 98.56 124 VAL B C 1
ATOM 2645 O O . VAL B 1 124 ? 4.969 7.77 9.305 1 98.56 124 VAL B O 1
ATOM 2648 N N . SER B 1 125 ? 5.746 5.672 9.211 1 98.25 125 SER B N 1
ATOM 2649 C CA . SER B 1 125 ? 6.922 6.008 8.414 1 98.25 125 SER B CA 1
ATOM 2650 C C . SER B 1 125 ? 7.453 4.789 7.664 1 98.25 125 SER B C 1
ATOM 2652 O O . SER B 1 125 ? 7.504 3.689 8.219 1 98.25 125 SER B O 1
ATOM 2654 N N . TYR B 1 126 ? 7.82 4.988 6.375 1 97.69 126 TYR B N 1
ATOM 2655 C CA . TYR B 1 126 ? 8.555 3.943 5.668 1 97.69 126 TYR B CA 1
ATOM 2656 C C . TYR B 1 126 ? 9.984 3.84 6.188 1 97.69 126 TYR B C 1
ATOM 2658 O O . TYR B 1 126 ? 10.648 2.818 5.992 1 97.69 126 TYR B O 1
ATOM 2666 N N . ASN B 1 127 ? 10.484 4.895 6.75 1 95.19 127 ASN B N 1
ATOM 2667 C CA . ASN B 1 127 ? 11.789 4.922 7.391 1 95.19 127 ASN B CA 1
ATOM 2668 C C . ASN B 1 127 ? 11.672 4.898 8.914 1 95.19 127 ASN B C 1
ATOM 2670 O O . ASN B 1 127 ? 12.086 5.844 9.586 1 95.19 127 ASN B O 1
ATOM 2674 N N . ARG B 1 128 ? 11.211 3.85 9.406 1 91.5 128 ARG B N 1
ATOM 2675 C CA . ARG B 1 128 ? 10.82 3.719 10.805 1 91.5 128 ARG B CA 1
ATOM 2676 C C . ARG B 1 128 ? 12.039 3.779 11.727 1 91.5 128 ARG B C 1
ATOM 2678 O O . ARG B 1 128 ? 11.969 4.352 12.812 1 91.5 128 ARG B O 1
ATOM 2685 N N . ASP B 1 129 ? 13.125 3.238 11.242 1 89.56 129 ASP B N 1
ATOM 2686 C CA . ASP B 1 129 ? 14.211 2.928 12.164 1 89.56 129 ASP B CA 1
ATOM 2687 C C . ASP B 1 129 ? 15.461 3.734 11.836 1 89.56 129 ASP B C 1
ATOM 2689 O O . ASP B 1 129 ? 16.547 3.438 12.344 1 89.56 129 ASP B O 1
ATOM 2693 N N . ALA B 1 130 ? 15.336 4.699 10.93 1 92.06 130 ALA B N 1
ATOM 2694 C CA . ALA B 1 130 ? 16.484 5.504 10.531 1 92.06 130 ALA B CA 1
ATOM 2695 C C . ALA B 1 130 ? 16.094 6.973 10.359 1 92.06 130 ALA B C 1
ATOM 2697 O O . ALA B 1 130 ? 14.914 7.312 10.391 1 92.06 130 ALA B O 1
ATOM 2698 N N . ASP B 1 131 ? 17.125 7.77 10.258 1 92.62 131 ASP B N 1
ATOM 2699 C CA . ASP B 1 131 ? 16.891 9.188 10 1 92.62 131 ASP B CA 1
ATOM 2700 C C . ASP B 1 131 ? 16.875 9.477 8.5 1 92.62 131 ASP B C 1
ATOM 2702 O O . ASP B 1 131 ? 17.656 8.898 7.738 1 92.62 131 ASP B O 1
ATOM 2706 N N . CYS B 1 132 ? 16.125 10.344 8.188 1 94.12 132 CYS B N 1
ATOM 2707 C CA . CYS B 1 132 ? 16.031 10.758 6.793 1 94.12 132 CYS B CA 1
ATOM 2708 C C . CYS B 1 132 ? 17.234 11.602 6.398 1 94.12 132 CYS B C 1
ATOM 2710 O O . CYS B 1 132 ? 17.828 12.273 7.242 1 94.12 132 CYS B O 1
ATOM 2712 N N . LEU B 1 133 ? 17.609 11.5 5.129 1 93.75 133 LEU B N 1
ATOM 2713 C CA . LEU B 1 133 ? 18.562 12.461 4.578 1 93.75 133 LEU B CA 1
ATOM 2714 C C . LEU B 1 133 ? 17.984 13.867 4.594 1 93.75 133 LEU B C 1
ATOM 2716 O O . LEU B 1 133 ? 16.797 14.062 4.316 1 93.75 133 LEU B O 1
ATOM 2720 N N . GLU B 1 134 ? 18.938 14.711 4.895 1 90.06 134 GLU B N 1
ATOM 2721 C CA . GLU B 1 134 ? 18.5 16.109 4.777 1 90.06 134 GLU B CA 1
ATOM 2722 C C . GLU B 1 134 ? 18.141 16.453 3.338 1 90.06 134 GLU B C 1
ATOM 2724 O O . GLU B 1 134 ? 18.828 16.031 2.4 1 90.06 134 GLU B O 1
ATOM 2729 N N . LYS B 1 135 ? 17.094 17.031 3.031 1 93.69 135 LYS B N 1
ATOM 2730 C CA . LYS B 1 135 ? 16.656 17.5 1.72 1 93.69 135 LYS B CA 1
ATOM 2731 C C . LYS B 1 135 ? 16.406 16.328 0.779 1 93.69 135 LYS B C 1
ATOM 2733 O O . LYS B 1 135 ? 16.828 16.344 -0.374 1 93.69 135 LYS B O 1
ATOM 2738 N N . CYS B 1 136 ? 15.93 15.297 1.258 1 95.5 136 CYS B N 1
ATOM 2739 C CA . CYS B 1 136 ? 15.578 14.125 0.464 1 95.5 136 CYS B CA 1
ATOM 2740 C C . CYS B 1 136 ? 14.422 14.438 -0.479 1 95.5 136 CYS B C 1
ATOM 2742 O O . CYS B 1 136 ? 13.461 15.109 -0.093 1 95.5 136 CYS B O 1
ATOM 2744 N N . SER B 1 137 ? 14.445 13.852 -1.687 1 96.12 137 SER B N 1
ATOM 2745 C CA . SER B 1 137 ? 13.414 14.078 -2.699 1 96.12 137 SER B CA 1
ATOM 2746 C C . SER B 1 137 ? 12.266 13.086 -2.549 1 96.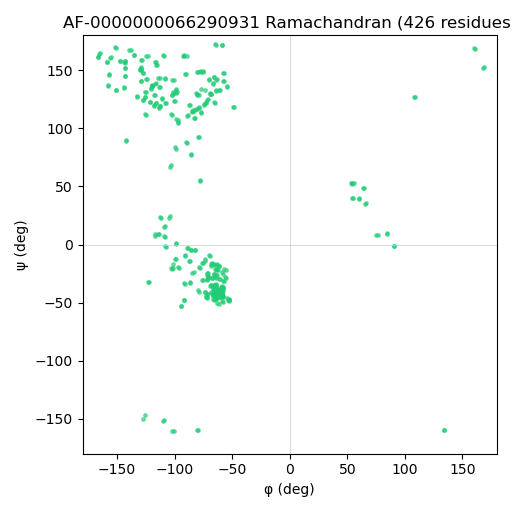12 137 SER B C 1
ATOM 2748 O O . SER B 1 137 ? 11.312 13.109 -3.332 1 96.12 137 SER B O 1
ATOM 2750 N N . ALA B 1 138 ? 12.398 12.148 -1.596 1 96.44 138 ALA B N 1
ATOM 2751 C CA . ALA B 1 138 ? 11.367 11.172 -1.264 1 96.44 138 ALA B CA 1
ATOM 2752 C C . ALA B 1 138 ? 11.086 10.242 -2.441 1 96.44 138 ALA B C 1
ATOM 2754 O O . ALA B 1 138 ? 9.938 10.055 -2.838 1 96.44 138 ALA B O 1
ATOM 2755 N N . PRO B 1 139 ? 12.164 9.695 -3.045 1 96.94 139 PRO B N 1
ATOM 2756 C CA . PRO B 1 139 ? 11.961 8.781 -4.176 1 96.94 139 PRO B CA 1
ATOM 2757 C C . PRO B 1 139 ? 11.219 7.508 -3.775 1 96.94 139 PRO B C 1
ATOM 2759 O O . PRO B 1 139 ? 10.969 7.281 -2.59 1 96.94 139 PRO B O 1
ATOM 2762 N N . ASP B 1 140 ? 10.82 6.66 -4.75 1 96.75 140 ASP B N 1
ATOM 2763 C CA . ASP B 1 140 ? 10.086 5.426 -4.504 1 96.75 140 ASP B CA 1
ATOM 2764 C C . ASP B 1 140 ? 10.922 4.438 -3.689 1 96.75 140 ASP B C 1
ATOM 2766 O O . ASP B 1 140 ? 10.383 3.697 -2.863 1 96.75 140 ASP B O 1
ATOM 2770 N N . ILE B 1 141 ? 12.148 4.453 -3.971 1 97.25 141 ILE B N 1
ATOM 2771 C CA . ILE B 1 141 ? 13.078 3.664 -3.172 1 97.25 141 ILE B CA 1
ATOM 2772 C C . ILE B 1 141 ? 13.773 4.562 -2.15 1 97.25 141 ILE B C 1
ATOM 2774 O O . ILE B 1 141 ? 14.398 5.562 -2.514 1 97.25 141 ILE B O 1
ATOM 2778 N N . CYS B 1 142 ? 13.688 4.262 -0.875 1 96.81 142 CYS B N 1
ATOM 2779 C CA . CYS B 1 142 ? 14.297 5.066 0.175 1 96.81 142 CYS B CA 1
ATOM 2780 C C . CYS B 1 142 ? 15.82 5.039 0.064 1 96.81 142 CYS B C 1
ATOM 2782 O O . CYS B 1 142 ? 16.422 3.969 0.071 1 96.81 142 CYS B O 1
ATOM 2784 N N . PRO B 1 143 ? 16.406 6.156 -0.059 1 96 143 PRO B N 1
ATOM 2785 C CA . PRO B 1 143 ? 17.859 6.172 -0.23 1 96 143 PRO B CA 1
ATOM 2786 C C . PRO B 1 143 ? 18.594 5.707 1.017 1 96 143 PRO B C 1
ATOM 2788 O O . PRO B 1 143 ? 19.781 5.355 0.939 1 96 143 PRO B O 1
ATOM 2791 N N . VAL B 1 144 ? 17.984 5.641 2.148 1 95.88 144 VAL B N 1
ATOM 2792 C CA . VAL B 1 144 ? 18.625 5.281 3.406 1 95.88 144 VAL B CA 1
ATOM 2793 C C . VAL B 1 144 ? 18.453 3.789 3.67 1 95.88 144 VAL B C 1
ATOM 2795 O O . VAL B 1 144 ? 19.438 3.059 3.812 1 95.88 144 VAL B O 1
ATOM 2798 N N . THR B 1 145 ? 17.25 3.307 3.625 1 94.5 145 THR B N 1
ATOM 2799 C CA . THR B 1 145 ? 16.953 1.937 4.023 1 94.5 145 THR B CA 1
ATOM 2800 C C . THR B 1 145 ? 16.906 1.017 2.807 1 94.5 145 THR B C 1
ATOM 2802 O O . THR B 1 145 ? 16.891 -0.208 2.949 1 94.5 145 THR B O 1
ATOM 2805 N N . LYS B 1 146 ? 16.734 1.615 1.604 1 94.75 146 LYS B N 1
ATOM 2806 C CA . LYS B 1 146 ? 16.672 0.907 0.329 1 94.75 146 LYS B CA 1
ATOM 2807 C C . LYS B 1 146 ? 15.336 0.2 0.149 1 94.75 146 LYS B C 1
ATOM 2809 O O . LYS B 1 146 ? 15.148 -0.555 -0.807 1 94.75 146 LYS B O 1
ATOM 2814 N N . ILE B 1 147 ? 14.461 0.492 1.05 1 94.38 147 ILE B N 1
ATOM 2815 C CA . ILE B 1 147 ? 13.117 -0.072 0.943 1 94.38 147 ILE B CA 1
ATOM 2816 C C . ILE B 1 147 ? 12.398 0.535 -0.259 1 94.38 147 ILE B C 1
ATOM 2818 O O . ILE B 1 147 ? 12.414 1.753 -0.451 1 94.38 147 ILE B O 1
ATOM 2822 N N . LYS B 1 148 ? 11.844 -0.342 -1.07 1 96.5 148 LYS B N 1
ATOM 2823 C CA . LYS B 1 148 ? 10.93 0.124 -2.104 1 96.5 148 LYS B CA 1
ATOM 2824 C C . LYS B 1 148 ? 9.516 0.297 -1.546 1 96.5 148 LYS B C 1
ATOM 2826 O O . LYS B 1 148 ? 8.875 -0.678 -1.143 1 96.5 148 LYS B O 1
ATOM 2831 N N . LYS B 1 149 ? 9.008 1.443 -1.517 1 97.88 149 LYS B N 1
ATOM 2832 C CA . LYS B 1 149 ? 7.652 1.739 -1.045 1 97.88 149 LYS B CA 1
ATOM 2833 C C . LYS B 1 149 ? 6.605 1.191 -2.006 1 97.88 149 LYS B C 1
ATOM 2835 O O . LYS B 1 149 ? 6.691 1.404 -3.219 1 97.88 149 LYS B O 1
ATOM 2840 N N . PRO B 1 150 ? 5.672 0.488 -1.441 1 98.25 150 PRO B N 1
ATOM 2841 C CA . PRO B 1 150 ? 4.645 -0.015 -2.357 1 98.25 150 PRO B CA 1
ATOM 2842 C C . PRO B 1 150 ? 3.781 1.099 -2.943 1 98.25 150 PRO B C 1
ATOM 2844 O O . PRO B 1 150 ? 3.27 0.967 -4.059 1 98.25 150 PRO B O 1
ATOM 2847 N N . CYS B 1 151 ? 3.623 2.152 -2.242 1 98.56 151 CYS B N 1
ATOM 2848 C CA . CYS B 1 151 ? 2.836 3.326 -2.605 1 98.56 151 CYS B CA 1
ATOM 2849 C C . CYS B 1 151 ? 3.164 4.504 -1.697 1 98.56 151 CYS B C 1
ATOM 2851 O O . CYS B 1 151 ? 3.842 4.344 -0.681 1 98.56 151 CYS B O 1
ATOM 2853 N N . PRO B 1 152 ? 2.762 5.719 -2.121 1 98.44 152 PRO B N 1
ATOM 2854 C CA . PRO B 1 152 ? 2.91 6.832 -1.183 1 98.44 152 PRO B CA 1
ATOM 2855 C C . PRO B 1 152 ? 2.176 6.598 0.136 1 98.44 152 PRO B C 1
ATOM 2857 O O . PRO B 1 152 ? 1.108 5.98 0.149 1 98.44 152 PRO B O 1
ATOM 2860 N N . MET B 1 153 ? 2.688 7.098 1.183 1 98.62 153 MET B N 1
ATOM 2861 C CA . MET B 1 153 ? 2.111 6.883 2.508 1 98.62 153 MET B CA 1
ATOM 2862 C C . MET B 1 153 ? 0.683 7.414 2.572 1 98.62 153 MET B C 1
ATOM 2864 O O . MET B 1 153 ? -0.176 6.816 3.225 1 98.62 153 MET B O 1
ATOM 2868 N N . HIS B 1 154 ? 0.443 8.555 1.893 1 98.75 154 HIS B N 1
ATOM 2869 C CA . HIS B 1 154 ? -0.903 9.109 1.977 1 98.75 154 HIS B CA 1
ATOM 2870 C C . HIS B 1 154 ? -1.928 8.164 1.354 1 98.75 154 HIS B C 1
ATOM 2872 O O . HIS B 1 154 ? -3.076 8.109 1.799 1 98.75 154 HIS B O 1
ATOM 2878 N N . ASP B 1 155 ? -1.53 7.348 0.37 1 98.56 155 ASP B N 1
ATOM 2879 C CA . ASP B 1 155 ? -2.445 6.371 -0.215 1 98.56 155 ASP B CA 1
ATOM 2880 C C . ASP B 1 155 ? -2.682 5.203 0.737 1 98.56 155 ASP B C 1
ATOM 2882 O O . ASP B 1 155 ? -3.797 4.684 0.827 1 98.56 155 ASP B O 1
ATOM 2886 N N . LEU B 1 156 ? -1.633 4.781 1.377 1 98.69 156 LEU B N 1
ATOM 2887 C CA . LEU B 1 156 ? -1.749 3.711 2.361 1 98.69 156 LEU B CA 1
ATOM 2888 C C . LEU B 1 156 ? -2.672 4.121 3.504 1 98.69 156 LEU B C 1
ATOM 2890 O O . LEU B 1 156 ? -3.508 3.332 3.947 1 98.69 156 LEU B O 1
ATOM 2894 N N . VAL B 1 157 ? -2.535 5.336 3.955 1 98.81 157 VAL B N 1
ATOM 2895 C CA . VAL B 1 157 ? -3.348 5.871 5.043 1 98.81 157 VAL B CA 1
ATOM 2896 C C . VAL B 1 157 ? -4.809 5.938 4.613 1 98.81 157 VAL B C 1
ATOM 2898 O O . VAL B 1 157 ? -5.703 5.52 5.355 1 98.81 157 VAL B O 1
ATOM 2901 N N . LYS B 1 158 ? -5.059 6.469 3.395 1 98.38 158 LYS B N 1
ATOM 2902 C CA . LYS B 1 158 ? -6.418 6.527 2.865 1 98.38 158 LYS B CA 1
ATOM 2903 C C . LYS B 1 158 ? -7.039 5.137 2.797 1 98.38 158 LYS B C 1
ATOM 2905 O O . LYS B 1 158 ? -8.227 4.969 3.074 1 98.38 158 LYS B O 1
ATOM 2910 N N . PHE B 1 159 ? -6.195 4.238 2.455 1 98.19 159 PHE B N 1
ATOM 2911 C CA . PHE B 1 159 ? -6.676 2.865 2.344 1 98.19 159 PHE B CA 1
ATOM 2912 C C . PHE B 1 159 ? -6.969 2.281 3.721 1 98.19 159 PHE B C 1
ATOM 2914 O O . PHE B 1 159 ? -7.961 1.575 3.904 1 98.19 159 PHE B O 1
ATOM 2921 N N . ALA B 1 160 ? -6.121 2.506 4.684 1 97.94 160 ALA B N 1
ATOM 2922 C CA . ALA B 1 160 ? -6.234 1.952 6.031 1 97.94 160 ALA B CA 1
ATOM 2923 C C . ALA B 1 160 ? -7.508 2.434 6.719 1 97.94 160 ALA B C 1
ATOM 2925 O O . ALA B 1 160 ? -8.156 1.676 7.445 1 97.94 160 ALA B O 1
ATOM 2926 N N . TYR B 1 161 ? -7.848 3.666 6.523 1 98.06 161 TYR B N 1
ATOM 2927 C CA . TYR B 1 161 ? -9.062 4.23 7.105 1 98.06 161 TYR B CA 1
ATOM 2928 C C . TYR B 1 161 ? -9.734 5.191 6.133 1 98.06 161 TYR B C 1
ATOM 2930 O O . TYR B 1 161 ? -9.516 6.402 6.191 1 98.06 161 TYR B O 1
ATOM 2938 N N . PRO B 1 162 ? -10.602 4.715 5.316 1 96.81 162 PRO B N 1
ATOM 2939 C CA . PRO B 1 162 ? -11.156 5.48 4.199 1 96.81 162 PRO B CA 1
ATOM 2940 C C . PRO B 1 162 ? -11.953 6.707 4.656 1 96.81 162 PRO B C 1
ATOM 2942 O O . PRO B 1 162 ? -12.141 7.645 3.881 1 96.81 162 PRO B O 1
ATOM 2945 N N . ASP B 1 163 ? -12.406 6.738 5.863 1 96.62 163 ASP B N 1
ATOM 2946 C CA . ASP B 1 163 ? -13.219 7.848 6.355 1 96.62 163 ASP B CA 1
ATOM 2947 C C . ASP B 1 163 ? -12.336 8.984 6.867 1 96.62 163 ASP B C 1
ATOM 2949 O O . ASP B 1 163 ? -12.836 10.047 7.25 1 96.62 163 ASP B O 1
ATOM 2953 N N . ALA B 1 164 ? -11.047 8.82 6.902 1 98.25 164 ALA B N 1
ATOM 2954 C CA . ALA B 1 164 ? -10.133 9.859 7.371 1 98.25 164 ALA B CA 1
ATOM 2955 C C . ALA B 1 164 ? -10.07 11.023 6.383 1 98.25 164 ALA B C 1
ATOM 2957 O O . ALA B 1 164 ? -10.141 10.812 5.168 1 98.25 164 ALA B O 1
ATOM 2958 N N . PHE B 1 165 ? -9.984 12.195 6.871 1 98.44 165 PHE B N 1
ATOM 2959 C CA . PHE B 1 165 ? -9.602 13.344 6.062 1 98.44 165 PHE B CA 1
ATOM 2960 C C . PHE B 1 165 ? -8.086 13.43 5.934 1 98.44 165 PHE B C 1
ATOM 2962 O O . PHE B 1 165 ? -7.391 13.75 6.898 1 98.44 165 PHE B O 1
ATOM 2969 N N . VAL B 1 166 ? -7.609 13.148 4.785 1 98.69 166 VAL B N 1
ATOM 2970 C CA . VAL B 1 166 ? -6.164 13.102 4.598 1 98.69 166 VAL B CA 1
ATOM 2971 C C . VAL B 1 166 ? -5.691 14.367 3.893 1 98.69 166 VAL B C 1
ATOM 2973 O O . VAL B 1 166 ? -6.039 14.609 2.734 1 98.69 166 VAL B O 1
ATOM 2976 N N . LEU B 1 167 ? -4.953 15.172 4.598 1 98.81 167 LEU B N 1
ATOM 2977 C CA . LEU B 1 167 ? -4.223 16.281 4.004 1 98.81 167 LEU B CA 1
ATOM 2978 C C . LEU B 1 167 ? -2.871 15.828 3.467 1 98.81 167 LEU B C 1
ATOM 2980 O O . LEU B 1 167 ? -1.992 15.438 4.238 1 98.81 167 LEU B O 1
ATOM 2984 N N . ILE B 1 168 ? -2.734 15.906 2.184 1 98.75 168 ILE B N 1
ATOM 2985 C CA . ILE B 1 168 ? -1.482 15.469 1.572 1 98.75 168 ILE B CA 1
ATOM 2986 C C . ILE B 1 168 ? -0.438 16.578 1.695 1 98.75 168 ILE B C 1
ATOM 2988 O O . ILE B 1 168 ? -0.668 17.703 1.255 1 98.75 168 ILE B O 1
ATOM 2992 N N . SER B 1 169 ? 0.61 16.281 2.41 1 98.25 169 SER B N 1
ATOM 2993 C CA . SER B 1 169 ? 1.764 17.172 2.424 1 98.25 169 SER B CA 1
ATOM 2994 C C . SER B 1 169 ? 2.596 17.031 1.153 1 98.25 169 SER B C 1
ATOM 2996 O O . SER B 1 169 ? 3.238 15.992 0.945 1 98.25 169 SER B O 1
ATOM 2998 N N . ARG B 1 170 ? 2.645 18 0.366 1 97.69 170 ARG B N 1
ATOM 2999 C CA . ARG B 1 170 ? 3.348 17.938 -0.911 1 97.69 170 ARG B CA 1
ATOM 3000 C C . ARG B 1 170 ? 4.734 18.562 -0.802 1 97.69 170 ARG B C 1
ATOM 3002 O O . ARG B 1 170 ? 4.883 19.656 -0.253 1 97.69 170 ARG B O 1
ATOM 3009 N N . GLN B 1 171 ? 5.605 17.875 -1.298 1 97.5 171 GLN B N 1
ATOM 3010 C CA . GLN B 1 171 ? 6.969 18.406 -1.31 1 97.5 171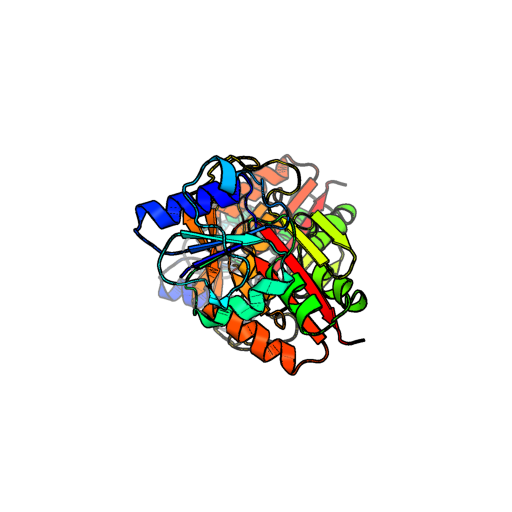 GLN B CA 1
ATOM 3011 C C . GLN B 1 171 ? 7.121 19.5 -2.354 1 97.5 171 GLN B C 1
ATOM 3013 O O . GLN B 1 171 ? 6.902 19.281 -3.545 1 97.5 171 GLN B O 1
ATOM 3018 N N . LEU B 1 172 ? 7.484 20.672 -1.898 1 97.69 172 LEU B N 1
ATOM 3019 C CA . LEU B 1 172 ? 7.691 21.812 -2.785 1 97.69 172 LEU B CA 1
ATOM 3020 C C . LEU B 1 172 ? 9.141 21.875 -3.246 1 97.69 172 LEU B C 1
ATOM 3022 O O . LEU B 1 172 ? 9.422 22.312 -4.371 1 97.69 172 LEU B O 1
ATOM 3026 N N . GLU B 1 173 ? 10.039 21.484 -2.422 1 96.12 173 GLU B N 1
ATOM 3027 C CA . GLU B 1 173 ? 11.469 21.25 -2.623 1 96.12 173 GLU B CA 1
ATOM 3028 C C . GLU B 1 173 ? 11.977 20.125 -1.739 1 96.12 173 GLU B C 1
ATOM 3030 O O . GLU B 1 173 ? 11.305 19.734 -0.779 1 96.12 173 GLU B O 1
ATOM 3035 N N . PRO B 1 174 ? 13.062 19.594 -2.203 1 94.94 174 PRO B N 1
ATOM 3036 C CA . PRO B 1 174 ? 13.578 18.516 -1.359 1 94.94 174 PRO B CA 1
ATOM 3037 C C . PRO B 1 174 ? 13.648 18.906 0.116 1 94.94 174 PRO B C 1
ATOM 3039 O O . PRO B 1 174 ? 14.312 19.875 0.473 1 94.94 174 PRO B O 1
ATOM 3042 N N . GLY B 1 175 ? 12.891 18.172 0.909 1 92.88 175 GLY B N 1
ATOM 3043 C CA . GLY B 1 175 ? 12.945 18.375 2.348 1 92.88 175 GLY B CA 1
ATOM 3044 C C . GLY B 1 175 ? 11.938 19.406 2.844 1 92.88 175 GLY B C 1
ATOM 3045 O O . GLY B 1 175 ? 11.867 19.672 4.043 1 92.88 175 GLY B O 1
ATOM 3046 N N . LEU B 1 176 ? 11.195 19.984 2.002 1 96.25 176 LEU B N 1
ATOM 3047 C CA . LEU B 1 176 ? 10.219 21 2.389 1 96.25 176 LEU B CA 1
ATOM 3048 C C . LEU B 1 176 ? 8.828 20.641 1.884 1 96.25 176 LEU B C 1
ATOM 3050 O O . LEU B 1 176 ? 8.586 20.609 0.674 1 96.25 176 LEU B O 1
ATOM 3054 N N . GLY B 1 177 ? 7.992 20.344 2.803 1 96.94 177 GLY B N 1
ATOM 3055 C CA . GLY B 1 177 ? 6.617 20.031 2.463 1 96.94 177 GLY B CA 1
ATOM 3056 C C . GLY B 1 177 ? 5.617 21.016 3.018 1 96.94 177 GLY B C 1
ATOM 3057 O O . GLY B 1 177 ? 5.898 21.703 4.004 1 96.94 177 GLY B O 1
ATOM 3058 N N . ALA B 1 178 ? 4.484 21.125 2.389 1 98.69 178 ALA B N 1
ATOM 3059 C CA . ALA B 1 178 ? 3.396 22 2.832 1 98.69 178 ALA B CA 1
ATOM 3060 C C . ALA B 1 178 ? 2.039 21.344 2.57 1 98.69 178 ALA B C 1
ATOM 3062 O O . ALA B 1 178 ? 1.928 20.438 1.747 1 98.69 178 ALA B O 1
ATOM 3063 N N . ILE B 1 179 ? 1.069 21.812 3.312 1 98.75 179 ILE B N 1
ATOM 3064 C CA . ILE B 1 179 ? -0.301 21.391 3.055 1 98.75 179 ILE B CA 1
ATOM 3065 C C . ILE B 1 179 ? -1.103 22.547 2.471 1 98.75 179 ILE B C 1
ATOM 3067 O O . ILE B 1 179 ? -0.685 23.703 2.557 1 98.75 179 ILE B O 1
ATOM 3071 N N . SER B 1 180 ? -2.201 22.219 1.879 1 98.69 180 SER B N 1
ATOM 3072 C CA . SER B 1 180 ? -3.055 23.219 1.226 1 98.69 180 SER B CA 1
ATOM 3073 C C . SER B 1 180 ? -3.928 23.938 2.238 1 98.69 180 SER B C 1
ATOM 3075 O O . SER B 1 180 ? -4.645 23.312 3.018 1 98.69 180 SER B O 1
ATOM 3077 N N . GLY B 1 181 ? -3.869 25.266 2.127 1 98.69 181 GLY B N 1
ATOM 3078 C CA . GLY B 1 181 ? -4.766 26.047 2.965 1 98.69 181 GLY B CA 1
ATOM 3079 C C . GLY B 1 181 ? -6.23 25.766 2.688 1 98.69 181 GLY B C 1
ATOM 3080 O O . GLY B 1 181 ? -7.043 25.703 3.613 1 98.69 181 GLY B O 1
ATOM 3081 N N . GLU B 1 182 ? -6.492 25.609 1.471 1 98.62 182 GLU B N 1
ATOM 3082 C CA . GLU B 1 182 ? -7.863 25.312 1.063 1 98.62 182 GLU B CA 1
ATOM 3083 C C . GLU B 1 182 ? -8.344 24 1.668 1 98.62 182 GLU B C 1
ATOM 3085 O O . GLU B 1 182 ? -9.477 23.906 2.164 1 98.62 182 GLU B O 1
ATOM 3090 N N . GLU B 1 183 ? -7.535 23 1.626 1 98.62 183 GLU B N 1
ATOM 3091 C CA . GLU B 1 183 ? -7.902 21.688 2.168 1 98.62 183 GLU B CA 1
ATOM 3092 C C . GLU B 1 183 ? -8.078 21.75 3.682 1 98.62 183 GLU B C 1
ATOM 3094 O O . GLU B 1 183 ? -8.977 21.109 4.234 1 98.62 183 GLU B O 1
ATOM 3099 N N . LEU B 1 184 ? -7.238 22.516 4.305 1 98.75 184 LEU B N 1
ATOM 3100 C CA . LEU B 1 184 ? -7.398 22.656 5.746 1 98.75 184 LEU B CA 1
ATOM 3101 C C . LEU B 1 184 ? -8.703 23.375 6.078 1 98.75 184 LEU B C 1
ATOM 3103 O O . LEU B 1 184 ? -9.391 23.016 7.035 1 98.75 184 LEU B O 1
ATOM 3107 N N . ALA B 1 185 ? -8.984 24.391 5.316 1 98.56 185 ALA B N 1
ATOM 3108 C CA . ALA B 1 185 ? -10.227 25.109 5.531 1 98.56 185 ALA B CA 1
ATOM 3109 C C . ALA B 1 185 ? -11.438 24.188 5.375 1 98.56 185 ALA B C 1
ATOM 3111 O O . ALA B 1 185 ? -12.375 24.25 6.172 1 98.56 185 ALA B O 1
ATOM 3112 N N . LYS B 1 186 ? -11.367 23.422 4.367 1 98.25 186 LYS B N 1
ATOM 3113 C CA . LYS B 1 186 ? -12.43 22.438 4.164 1 98.25 186 LYS B CA 1
ATOM 3114 C C . LYS B 1 186 ? -12.547 21.484 5.348 1 98.25 186 LYS B C 1
ATOM 3116 O O . LYS B 1 186 ? -13.648 21.172 5.793 1 98.25 186 LYS B O 1
ATOM 3121 N N . LEU B 1 187 ? -11.445 21.062 5.781 1 98.25 187 LEU B N 1
ATOM 3122 C CA . LEU B 1 187 ? -11.398 20.172 6.938 1 98.25 187 LEU B CA 1
ATOM 3123 C C . LEU B 1 187 ? -12.039 20.844 8.156 1 98.25 187 LEU B C 1
ATOM 3125 O O . LEU B 1 187 ? -12.812 20.203 8.883 1 98.25 187 LEU B O 1
ATOM 3129 N N . MET B 1 188 ? -11.75 22.125 8.383 1 98 188 MET B N 1
ATOM 3130 C CA . MET B 1 188 ? -12.32 22.859 9.508 1 98 188 MET B CA 1
ATOM 3131 C C . MET B 1 188 ? -13.844 22.875 9.43 1 98 188 MET B C 1
ATOM 3133 O O . MET B 1 188 ? -14.531 22.672 10.43 1 98 188 MET B O 1
ATOM 3137 N N . LYS B 1 189 ? -14.266 23.078 8.258 1 97.25 189 LYS B N 1
ATOM 3138 C CA . LYS B 1 189 ? -15.711 23.125 8.055 1 97.25 189 LYS B CA 1
ATOM 3139 C C . LYS B 1 189 ? -16.344 21.766 8.344 1 97.25 189 LYS B C 1
ATOM 3141 O O . LYS B 1 189 ? -17.406 21.703 8.977 1 97.25 189 LYS B O 1
ATOM 3146 N N . GLN B 1 190 ? -15.711 20.75 7.945 1 95.5 190 GLN B N 1
ATOM 3147 C CA . GLN B 1 190 ? -16.219 19.406 8.18 1 95.5 190 GLN B CA 1
ATOM 3148 C C . GLN B 1 190 ? -16.188 19.062 9.664 1 95.5 190 GLN B C 1
ATOM 3150 O O . GLN B 1 190 ? -17.141 18.469 10.188 1 95.5 190 GLN B O 1
ATOM 3155 N N . ALA B 1 191 ? -15.188 19.406 10.297 1 96.06 191 ALA B N 1
ATOM 3156 C CA . ALA B 1 191 ? -14.992 19.094 11.711 1 96.06 191 ALA B CA 1
ATOM 3157 C C . ALA B 1 191 ? -16.047 19.781 12.578 1 96.06 191 ALA B C 1
ATOM 3159 O O . ALA B 1 191 ? -16.438 19.25 13.617 1 96.06 191 ALA B O 1
ATOM 3160 N N . GLU B 1 192 ? -16.422 20.953 12.172 1 95.19 192 GLU B N 1
ATOM 3161 C CA . GLU B 1 192 ? -17.422 21.719 12.922 1 95.19 192 GLU B CA 1
ATOM 3162 C C . GLU B 1 192 ? -18.703 20.922 13.117 1 95.19 192 GLU B C 1
ATOM 3164 O O . GLU B 1 192 ? -19.344 21.016 14.156 1 95.19 192 GLU B O 1
ATOM 3169 N N . LYS B 1 193 ? -19.016 20.031 12.234 1 94.19 193 LYS B N 1
ATOM 3170 C CA . LYS B 1 193 ? -20.312 19.375 12.211 1 94.19 193 LYS B CA 1
ATOM 3171 C C . LYS B 1 193 ? -20.188 17.906 12.648 1 94.19 193 LYS B C 1
ATOM 3173 O O . LYS B 1 193 ? -21.188 17.203 12.781 1 94.19 193 LYS B O 1
ATOM 3178 N N . ARG B 1 194 ? -19.047 17.469 12.922 1 95.38 194 ARG B N 1
ATOM 3179 C CA . ARG B 1 194 ? -18.859 16.047 13.164 1 95.38 194 ARG B CA 1
ATOM 3180 C C . ARG B 1 194 ? -18.594 15.773 14.641 1 95.38 194 ARG B C 1
ATOM 3182 O O . ARG B 1 194 ? -17.922 16.547 15.312 1 95.38 194 ARG B O 1
ATOM 3189 N N . GLU B 1 195 ? -19.109 14.695 15.109 1 96.62 195 GLU B N 1
ATOM 3190 C CA . GLU B 1 195 ? -18.875 14.25 16.484 1 96.62 195 GLU B CA 1
ATOM 3191 C C . GLU B 1 195 ? -17.516 13.555 16.609 1 96.62 195 GLU B C 1
ATOM 3193 O O . GLU B 1 195 ? -16.875 13.602 17.656 1 96.62 195 GLU B O 1
ATOM 3198 N N . LYS B 1 196 ? -17.203 12.812 15.648 1 97.62 196 LYS B N 1
ATOM 3199 C CA . LYS B 1 196 ? -15.938 12.102 15.531 1 97.62 196 LYS B CA 1
ATOM 3200 C C . LYS B 1 196 ? -15.242 12.43 14.211 1 97.62 196 LYS B C 1
ATOM 3202 O O . LYS B 1 196 ? -15.891 12.562 13.18 1 97.62 196 LYS B O 1
ATOM 3207 N N . ILE B 1 197 ? -13.961 12.539 14.281 1 98.38 197 ILE B N 1
ATOM 3208 C CA . ILE B 1 197 ? -13.242 12.883 13.062 1 98.38 197 ILE B CA 1
ATOM 3209 C C . ILE B 1 197 ? -11.836 12.297 13.117 1 98.38 197 ILE B C 1
ATOM 3211 O O . ILE B 1 197 ? -11.188 12.312 14.172 1 98.38 197 ILE B O 1
ATOM 3215 N N . VAL B 1 198 ? -11.406 11.664 12.07 1 98.75 198 VAL B N 1
ATOM 3216 C CA . VAL B 1 198 ? -10.031 11.219 11.883 1 98.75 198 VAL B CA 1
ATOM 3217 C C . VAL B 1 198 ? -9.336 12.086 10.836 1 98.75 198 VAL B C 1
ATOM 3219 O O . VAL B 1 198 ? -9.828 12.227 9.719 1 98.75 198 VAL B O 1
ATOM 3222 N N . VAL B 1 199 ? -8.266 12.695 11.234 1 98.75 199 VAL B N 1
ATOM 3223 C CA . VAL B 1 199 ? -7.492 13.555 10.344 1 98.75 199 VAL B CA 1
ATOM 3224 C C . VAL B 1 199 ? -6.07 13.016 10.211 1 98.75 199 VAL B C 1
ATOM 3226 O O . VAL B 1 199 ? -5.484 12.547 11.195 1 98.75 199 VAL B O 1
ATOM 3229 N N . ALA B 1 200 ? -5.602 13.008 9.016 1 98.88 200 ALA B N 1
ATOM 3230 C CA . ALA B 1 200 ? -4.223 12.594 8.758 1 98.88 200 ALA B CA 1
ATOM 3231 C C . ALA B 1 200 ? -3.49 13.625 7.906 1 98.88 200 ALA B C 1
ATOM 3233 O O . ALA B 1 200 ? -4.102 14.289 7.066 1 98.88 200 ALA B O 1
ATOM 3234 N N . THR B 1 201 ? -2.285 13.859 8.203 1 98.81 201 THR B N 1
ATOM 3235 C CA . THR B 1 201 ? -1.333 14.516 7.312 1 98.81 201 THR B CA 1
ATOM 3236 C C . THR B 1 201 ? -0.244 13.539 6.875 1 98.81 201 THR B C 1
ATOM 3238 O O . THR B 1 201 ? 0.411 12.914 7.715 1 98.81 201 THR B O 1
ATOM 3241 N N . ALA B 1 202 ? -0.189 13.344 5.621 1 98.62 202 ALA B N 1
ATOM 3242 C CA . ALA B 1 202 ? 0.766 12.352 5.125 1 98.62 202 ALA B CA 1
ATOM 3243 C C . ALA B 1 202 ? 1.383 12.805 3.805 1 98.62 202 ALA B C 1
ATOM 3245 O O . ALA B 1 202 ? 0.744 13.508 3.021 1 98.62 202 ALA B O 1
ATOM 3246 N N . CYS B 1 203 ? 2.604 12.484 3.633 1 98.19 203 CYS B N 1
ATOM 3247 C CA . CYS B 1 203 ? 3.312 12.641 2.369 1 98.19 203 CYS B CA 1
ATOM 3248 C C . CYS B 1 203 ? 3.592 11.289 1.725 1 98.19 203 CYS B C 1
ATOM 3250 O O . CYS B 1 203 ? 2.834 10.336 1.915 1 98.19 203 CYS B O 1
ATOM 3252 N N . ARG B 1 204 ? 4.703 11.25 0.94 1 97.88 204 ARG B N 1
ATOM 3253 C CA . ARG B 1 204 ? 5.035 10 0.269 1 97.88 204 ARG B CA 1
ATOM 3254 C C . ARG B 1 204 ? 5.699 9.016 1.233 1 97.88 204 ARG B C 1
ATOM 3256 O O . ARG B 1 204 ? 5.68 7.805 1.01 1 97.88 204 ARG B O 1
ATOM 3263 N N . CYS B 1 205 ? 6.246 9.523 2.379 1 97.81 205 CYS B N 1
ATOM 3264 C CA . CYS B 1 205 ? 7.129 8.688 3.184 1 97.81 205 CYS B CA 1
ATOM 3265 C C . CYS B 1 205 ? 6.609 8.562 4.609 1 97.81 205 CYS B C 1
ATOM 3267 O O . CYS B 1 205 ? 6.832 7.543 5.27 1 97.81 205 CYS B O 1
ATOM 3269 N N . HIS B 1 206 ? 5.973 9.602 5.082 1 97.31 206 HIS B N 1
ATOM 3270 C CA . HIS B 1 206 ? 5.586 9.68 6.484 1 97.31 206 HIS B CA 1
ATOM 3271 C C . HIS B 1 206 ? 4.152 10.18 6.633 1 97.31 206 HIS B C 1
ATOM 3273 O O . HIS B 1 206 ? 3.574 10.711 5.684 1 97.31 206 HIS B O 1
ATOM 3279 N N . GLY B 1 207 ? 3.637 9.938 7.84 1 98.12 207 GLY B N 1
ATOM 3280 C CA . GLY B 1 207 ? 2.318 10.469 8.156 1 98.12 207 GLY B CA 1
ATOM 3281 C C . GLY B 1 207 ? 1.984 10.406 9.633 1 98.12 207 GLY B C 1
ATOM 3282 O O . GLY B 1 207 ? 2.691 9.75 10.406 1 98.12 207 GLY B O 1
ATOM 3283 N N . VAL B 1 208 ? 1.07 11.141 9.977 1 98.75 208 VAL B N 1
ATOM 3284 C CA . VAL B 1 208 ? 0.465 11.094 11.305 1 98.75 208 VAL B CA 1
ATOM 3285 C C . VAL B 1 208 ? -1.057 11.094 11.18 1 98.75 208 VAL B C 1
ATOM 3287 O O . VAL B 1 208 ? -1.621 11.859 10.398 1 98.75 208 VAL B O 1
ATOM 3290 N N . ILE B 1 209 ? -1.662 10.148 11.805 1 98.88 209 ILE B N 1
ATOM 3291 C CA . ILE B 1 209 ? -3.113 10 11.844 1 98.88 209 ILE B CA 1
ATOM 3292 C C . ILE B 1 209 ? -3.623 10.281 13.258 1 98.88 209 ILE B C 1
ATOM 3294 O O . ILE B 1 209 ? -3.139 9.703 14.227 1 98.88 209 ILE B O 1
ATOM 3298 N N . THR B 1 210 ? -4.543 11.172 13.422 1 98.88 210 THR B N 1
ATOM 3299 C CA . THR B 1 210 ? -5.098 11.516 14.727 1 98.88 210 THR B CA 1
ATOM 3300 C C . THR B 1 210 ? -6.617 11.391 14.719 1 98.88 210 THR B C 1
ATOM 3302 O O . THR B 1 210 ? -7.285 11.938 13.836 1 98.88 210 THR B O 1
ATOM 3305 N N . ALA B 1 211 ? -7.078 10.664 15.641 1 98.88 211 ALA B N 1
ATOM 3306 C CA . ALA B 1 211 ? -8.516 10.5 15.844 1 98.88 211 ALA B CA 1
ATOM 3307 C C . ALA B 1 211 ? -9 11.359 17.016 1 98.88 211 ALA B C 1
ATOM 3309 O O . ALA B 1 211 ? -8.43 11.312 18.094 1 98.88 211 ALA B O 1
ATOM 3310 N N . LEU B 1 212 ? -10.047 12.133 16.734 1 98.62 212 LEU B N 1
ATOM 3311 C CA . LEU B 1 212 ? -10.609 13.047 17.719 1 98.62 212 LEU B CA 1
ATOM 3312 C C . LEU B 1 212 ? -12.117 12.859 17.844 1 98.62 212 LEU B C 1
ATOM 3314 O O . LEU B 1 212 ? -12.773 12.438 16.891 1 98.62 212 LEU B O 1
ATOM 3318 N N . LYS B 1 213 ? -12.617 13.133 19.031 1 98.06 213 LYS B N 1
ATOM 3319 C CA . LYS B 1 213 ? -14.062 13.094 19.25 1 98.06 213 LYS B CA 1
ATOM 3320 C C . LYS B 1 213 ? -14.5 14.195 20.219 1 98.06 213 LYS B C 1
ATOM 3322 O O . LYS B 1 213 ? -13.688 14.695 21 1 98.06 213 LYS B O 1
ATOM 3327 N N . ARG B 1 214 ? -15.766 14.641 20.047 1 95.81 214 ARG B N 1
ATOM 3328 C CA . ARG B 1 214 ? -16.344 15.602 20.984 1 95.81 214 ARG B CA 1
ATOM 3329 C C . ARG B 1 214 ? -16.516 14.984 22.359 1 95.81 214 ARG B C 1
ATOM 3331 O O . ARG B 1 214 ? -16.828 13.797 22.484 1 95.81 214 ARG B O 1
ATOM 3338 N N . ALA B 1 215 ? -16.203 15.711 23.406 1 83.56 215 ALA B N 1
ATOM 3339 C CA . ALA B 1 215 ? -16.375 15.258 24.781 1 83.56 215 ALA B CA 1
ATOM 3340 C C . ALA B 1 215 ? -17.859 14.977 25.078 1 83.56 215 ALA B C 1
ATOM 3342 O O . ALA B 1 215 ? -18.734 15.625 24.516 1 83.56 215 ALA B O 1
#

Foldseek 3Di:
DEEEEDQEPLSLVVVVVCVVVPAEYEYEEQDCPYPNNVPDDADEDADPVPDDGHHHYYHDHLCCVLVNLVVQHFWYFHPDPDDSLVVNLCNVQVWFADQVCVCLLCVLADPCQWQDDDRQKTKGFPPNPDDADALAPLDQQGPPPRDRHPWFVQVSSCRSPVQALEFEFDDPTRRTTTTGSVSSNVVNVVSNPDQKHWYKYGYRTIIMIGIIGHD/DEEEEDQEPLSLVVVVVCVVVPAEYEYEEQDCPYPNNVPDDADEDADPVVDDGHHHYYHDHLCCVLVNLVVQHFWYFHPDPDDSLVVNLCNVQVWFADQVCVCLLCVLADPCQFQDDDRQKTKGFPPNPDDADALAPLDQQGPPPRDRHPWFPQVSSCRSPVQALEFEFDDPTRRTTTTGSVSSNVVNVVSNPDQKHWYKYGYRTIIMIGIIGHD

Organism: Archaeoglobus fulgidus (strain ATCC 49558 / DSM 4304 / JCM 9628 / NBRC 100126 / VC-16) (NCBI:txid224325)

InterPro domains:
  IPR036188 FAD/NAD(P)-binding domain superfamily [SSF51905] (3-38)
  IPR059957 Uncharacterized protein AF_1314, C-terminal domain [PF27252] (102-214)

Radius of gyration: 27.66 Å; Cα contacts (8 Å, |Δi|>4): 931; chains: 2; bounding box: 39×84×58 Å